Protein AF-A0A520V8A2-F1 (afdb_monomer)

Solvent-accessible surface area (backbone atoms only — not comparable to full-atom values): 22556 Å² total; per-residue (Å²): 134,73,58,67,57,56,55,49,46,51,50,59,56,67,41,92,66,92,55,68,68,58,55,55,55,53,46,57,57,20,66,76,72,35,67,69,57,36,51,54,45,48,54,52,49,54,49,39,53,51,46,32,42,77,69,65,77,44,53,72,68,57,49,52,54,51,50,53,53,48,51,55,52,49,52,51,50,38,50,76,74,56,72,72,59,93,90,68,77,75,53,48,92,35,51,56,41,18,15,19,41,72,46,20,56,65,30,26,72,53,45,58,22,76,82,41,62,54,52,57,68,54,84,48,26,75,53,13,66,43,49,58,45,68,19,51,50,51,49,47,53,52,51,51,54,52,29,61,74,68,68,59,76,82,68,58,81,80,46,82,53,48,62,59,55,49,54,50,26,53,54,31,40,54,48,5,24,44,53,36,35,26,50,47,73,44,79,75,45,78,56,89,67,58,70,70,57,45,51,61,46,10,54,50,22,54,28,2,48,42,33,56,58,39,49,55,46,53,56,52,48,51,53,52,56,60,67,70,51,85,63,55,71,60,53,52,52,53,50,52,49,24,50,52,50,32,58,63,30,30,45,61,41,49,51,51,47,49,33,70,72,42,60,59,89,74,29,35,64,74,68,34,64,40,86,92,31,45,74,60,31,64,64,53,75,49,66,81,62,60,74,76,69,55,70,64,59,64,52,43,52,73,67,35,48,31,42,40,50,62,65,50,47,77,60,43,85,70,39,66,63,55,49,49,53,26,58,78,50,72,28,49,65,71,58,44,80,62,99,72,77,65,61,67,60,45,52,52,51,38,54,51,50,50,52,29,59,78,67,59,59,65,57,66,46,36,32,36,39,44,86,47,68,70,65,40,53,50,49,58,77,54,56,58,90,41,41,43,69,49,71,56,74,86,40,42,36,40,33,38,43,44,35,58,77,67,71,51,130

Sequence (409 aa):
MAHWLILGSLNIYFARNFKYKNWIIIFFFSYLTSAYIAVMMFIVFVTDLFKRITAKEINLIKVFKLSLIFICFSFLSLYIIGYIEPGTKLSTSGFGIYKANLATFFDSNDLWSNIFSDIKSVEGEHEGFAFLGSGIIFLLITTIFISFYKKKSINLNKILGLKYILIISILLFILALSNNIHLSNLNLIYIDLPKFIEKIFGIIRASGRMVWIPFYLIYILIFIVINSFDDKKIWRIIILLALTVNVIDLNKVSNLFIMKTGDINIHYKKVYSGPQHKSEYKYWEMQWNTPLKSKEWDDFSRIYRQINYIYPKNRPDNYFILALYAAKNKMSVNFGSFSRVKKQQVIEEVAKLKLIIKNSNYESNTLYYFNNKTDWDYAKNNRRDGDLVAVIDGLMILAPEYYIKLGKN

pLDDT: mean 89.05, std 12.06, range [45.53, 98.19]

Nearest PDB structures (foldseek):
  2gru-assembly1_B  TM=3.695E-01  e=4.339E-01  Niallia circulans

Secondary structure (DSSP, 8-state):
--THHHHHHHHHHH-SS--HHHHHHHHHHHHHH-HHHHHHHHHHHHHHHHHHHHTTSS-HHHHHHHHHHHHHHHHHHHHHHT---TT--S--S-TTTS---TTTTT--TTTS-SSSPP----TTGGGG-----HHHHHHHHHHHHHHHHTT----GGGSTTHHHHHHHHHHHHHHHHTTEEEETTEEEEE-PPPHHHHHHHGGGS-GGGGGHHHHHHHHHHHHHHHHT-S-HHHHHHHHHHHHHHHHHHTHHHHHHHHHHHS-HHHHHHHHH-SGGGHHHHHHHTTTT--S--STHHHHHHHH-SEEEESS--BS-TTHHHHHHHHHHTT-EES-B--SS--HHHHHHHHHHHHHHHHTT---TTEEEEE--HHHHHHHHHTPPTT-EEEEETTEEEEETTHHHHTT--

Foldseek 3Di:
DVCVLVVQLVVQLLDPDNDLVSLLVSLLVCLVPDPLSNVLSVLSVVLSVVLCVVVVVDHPVVVVVSVVVVVVSNVVSCVVSPVDDPPDDLFDAAFLPQFAAPCQQQACCCQQFPVGHHQADDHNNVLLRQHLFQLLVLLLVVLVVVCVVVVPDDDCVVRRSSVSLVVVLVVLNVQRCGQFYHHRHDTDGHDDDDPVVSRVCSSVNNSSNSNSSVSVVSVVVSVVSLVVDPPVVVSVVSSVVSVVNRVVGNPRVVVLVCLVVPDCVPRVLVNQVDPVNVVVNVVCVCPPPQLQPDCVLVLLLVFAQEEEEQQEDAPDPCQVSVVVSNVVSNHYYPYYHDPDDDVVVSVVVNVVSVVCLVVVVDDQRYKYWYPDVVSLVSCVVPPDPQWDADQGSNIGIIHHNSCVVVVHD

Mean predicted aligned error: 8.48 Å

Structure (mmCIF, N/CA/C/O backbone):
data_AF-A0A520V8A2-F1
#
_entry.id   AF-A0A520V8A2-F1
#
loop_
_atom_site.group_PDB
_atom_site.id
_atom_site.type_symbol
_atom_site.label_atom_id
_atom_site.label_alt_id
_atom_site.label_comp_id
_atom_site.label_asym_id
_atom_site.label_entity_id
_atom_site.label_seq_id
_atom_site.pdbx_PDB_ins_code
_atom_site.Cartn_x
_atom_site.Cartn_y
_atom_site.Cartn_z
_atom_site.occupancy
_atom_site.B_iso_or_equiv
_atom_site.auth_seq_id
_atom_site.auth_comp_id
_atom_site.auth_asym_id
_atom_site.auth_atom_id
_atom_site.pdbx_PDB_model_num
ATOM 1 N N . MET A 1 1 ? -2.476 -6.555 -0.705 1.00 62.12 1 MET A N 1
ATOM 2 C CA . MET A 1 1 ? -2.026 -5.720 0.434 1.00 62.12 1 MET A CA 1
ATOM 3 C C . MET A 1 1 ? -1.751 -6.614 1.635 1.00 62.12 1 MET A C 1
ATOM 5 O O . MET A 1 1 ? -2.536 -7.513 1.893 1.00 62.12 1 MET A O 1
ATOM 9 N N . ALA A 1 2 ? -0.652 -6.394 2.361 1.00 87.25 2 ALA A N 1
ATOM 10 C CA . ALA A 1 2 ? -0.235 -7.231 3.495 1.00 87.25 2 ALA A CA 1
ATOM 11 C C . ALA A 1 2 ? -0.708 -6.679 4.859 1.00 87.25 2 ALA A C 1
ATOM 13 O O . ALA A 1 2 ? 0.020 -6.738 5.846 1.00 87.25 2 ALA A O 1
ATOM 14 N N . HIS A 1 3 ? -1.924 -6.118 4.935 1.00 92.94 3 HIS A N 1
ATOM 15 C CA . HIS A 1 3 ? -2.434 -5.479 6.162 1.00 92.94 3 HIS A CA 1
ATOM 16 C C . HIS A 1 3 ? -2.615 -6.450 7.339 1.00 92.94 3 HIS A C 1
ATOM 18 O O . HIS A 1 3 ? -2.661 -6.023 8.491 1.00 92.94 3 HIS A O 1
ATOM 24 N N . TRP A 1 4 ? -2.644 -7.758 7.077 1.00 95.19 4 TRP A N 1
ATOM 25 C CA . TRP A 1 4 ? -2.589 -8.781 8.120 1.00 95.19 4 TRP A CA 1
ATOM 26 C C . TRP A 1 4 ? -1.359 -8.621 9.034 1.00 95.19 4 TRP A C 1
ATOM 28 O O . TRP A 1 4 ? -1.432 -8.973 10.206 1.00 95.19 4 TRP A O 1
ATOM 38 N N . LEU A 1 5 ? -0.262 -8.023 8.548 1.00 97.00 5 LEU A N 1
ATOM 39 C CA . LEU A 1 5 ? 0.909 -7.670 9.357 1.00 97.00 5 LEU A CA 1
ATOM 40 C C . LEU A 1 5 ? 0.618 -6.541 10.353 1.00 97.00 5 LEU A C 1
ATOM 42 O O . LEU A 1 5 ? 1.104 -6.572 11.482 1.00 97.00 5 LEU A O 1
ATOM 46 N N . ILE A 1 6 ? -0.218 -5.570 9.973 1.00 96.75 6 ILE A N 1
ATOM 47 C CA . ILE A 1 6 ? -0.651 -4.499 10.876 1.00 96.75 6 ILE A CA 1
ATOM 48 C C . ILE A 1 6 ? -1.484 -5.109 12.005 1.00 96.75 6 ILE A C 1
ATOM 50 O O . ILE A 1 6 ? -1.147 -4.938 13.176 1.00 96.75 6 ILE A O 1
ATOM 54 N N . LEU A 1 7 ? -2.497 -5.910 11.661 1.00 96.56 7 LEU A N 1
ATOM 55 C CA . LEU A 1 7 ? -3.319 -6.635 12.636 1.00 96.56 7 LEU A CA 1
ATOM 56 C C . LEU A 1 7 ? -2.485 -7.578 13.513 1.00 96.56 7 LEU A C 1
ATOM 58 O O . LEU A 1 7 ? -2.663 -7.609 14.728 1.00 96.56 7 LEU A O 1
ATOM 62 N N . GLY A 1 8 ? -1.534 -8.305 12.923 1.00 96.81 8 GLY A N 1
ATOM 63 C CA . GLY A 1 8 ? -0.607 -9.163 13.653 1.00 96.81 8 GLY A CA 1
ATOM 64 C C . GLY A 1 8 ? 0.249 -8.381 14.649 1.00 96.81 8 GLY A C 1
ATOM 65 O O . GLY A 1 8 ? 0.441 -8.839 15.772 1.00 96.81 8 GLY A O 1
ATOM 66 N N . SER A 1 9 ? 0.705 -7.177 14.292 1.00 97.19 9 SER A N 1
ATOM 67 C CA . SER A 1 9 ? 1.497 -6.339 15.200 1.00 97.19 9 SER A CA 1
ATOM 68 C C . SER A 1 9 ? 0.655 -5.782 16.348 1.00 97.19 9 SER A C 1
ATOM 70 O O . SER A 1 9 ? 1.109 -5.800 17.490 1.00 97.19 9 SER A O 1
ATOM 72 N N . LEU A 1 10 ? -0.599 -5.391 16.088 1.00 96.94 10 LEU A N 1
ATOM 73 C CA . LEU A 1 10 ? -1.559 -5.021 17.131 1.00 96.94 10 LEU A CA 1
ATOM 74 C C . LEU A 1 10 ? -1.884 -6.212 18.048 1.00 96.94 10 LEU A C 1
ATOM 76 O O . LEU A 1 10 ? -1.946 -6.053 19.264 1.00 96.94 10 LEU A O 1
ATOM 80 N N . ASN A 1 11 ? -2.013 -7.423 17.502 1.00 96.12 11 ASN A N 1
ATOM 81 C CA . ASN A 1 11 ? -2.209 -8.632 18.303 1.00 96.12 11 ASN A CA 1
ATOM 82 C C . ASN A 1 11 ? -0.999 -8.922 19.212 1.00 96.12 11 ASN A C 1
ATOM 84 O O . ASN A 1 11 ? -1.165 -9.210 20.396 1.00 96.12 11 ASN A O 1
ATOM 88 N N . ILE A 1 12 ? 0.231 -8.790 18.698 1.00 96.81 12 ILE A N 1
ATOM 89 C CA . ILE A 1 12 ? 1.456 -8.915 19.509 1.00 96.81 12 ILE A CA 1
ATOM 90 C C . ILE A 1 12 ? 1.505 -7.817 20.582 1.00 96.81 12 ILE A C 1
ATOM 92 O O . ILE A 1 12 ? 1.847 -8.099 21.731 1.00 96.81 12 ILE A O 1
ATOM 96 N N . TYR A 1 13 ? 1.127 -6.585 20.231 1.00 97.12 13 TYR A N 1
ATOM 97 C CA . TYR A 1 13 ? 1.053 -5.458 21.156 1.00 97.12 13 TYR A CA 1
ATOM 98 C C . TYR A 1 13 ? 0.088 -5.724 22.316 1.00 97.12 13 TYR A C 1
ATOM 100 O O . TYR A 1 13 ? 0.433 -5.464 23.464 1.00 97.12 13 TYR A O 1
ATOM 108 N N . PHE A 1 14 ? -1.101 -6.274 22.067 1.00 94.75 14 PHE A N 1
ATOM 109 C CA . PHE A 1 14 ? -2.071 -6.576 23.127 1.00 94.75 14 PHE A CA 1
ATOM 110 C C . PHE A 1 14 ? -1.833 -7.923 23.832 1.00 94.75 14 PHE A C 1
ATOM 112 O O . PHE A 1 14 ? -2.536 -8.248 24.790 1.00 94.75 14 PHE A O 1
ATOM 119 N N . ALA A 1 15 ? -0.827 -8.703 23.422 1.00 93.44 15 ALA A N 1
ATOM 120 C CA . ALA A 1 15 ? -0.515 -9.977 24.056 1.00 93.44 15 ALA A CA 1
ATOM 121 C C . ALA A 1 15 ? -0.051 -9.797 25.513 1.00 93.44 15 ALA A C 1
ATOM 123 O O . ALA A 1 15 ? 0.853 -9.005 25.808 1.00 93.44 15 ALA A O 1
ATOM 124 N N . ARG A 1 16 ? -0.623 -10.616 26.411 1.00 88.06 16 ARG A N 1
ATOM 125 C CA . ARG A 1 16 ? -0.333 -10.608 27.857 1.00 88.06 16 ARG A CA 1
ATOM 126 C C . ARG A 1 16 ? 1.157 -10.773 28.161 1.00 88.06 16 ARG A C 1
ATOM 128 O O . ARG A 1 16 ? 1.694 -10.051 28.988 1.00 88.06 16 ARG A O 1
ATOM 135 N N . ASN A 1 17 ? 1.833 -11.686 27.465 1.00 89.62 17 ASN A N 1
ATOM 136 C CA . ASN A 1 17 ? 3.249 -11.975 27.690 1.00 89.62 17 ASN A CA 1
ATOM 137 C C . ASN A 1 17 ? 4.108 -11.370 26.581 1.00 89.62 17 ASN A C 1
ATOM 139 O O . ASN A 1 17 ? 3.804 -11.530 25.396 1.00 89.62 17 ASN A O 1
ATOM 143 N N . PHE A 1 18 ? 5.225 -10.746 26.954 1.00 91.38 18 PHE A N 1
ATOM 144 C CA . PHE A 1 18 ? 6.174 -10.226 25.978 1.00 91.38 18 PHE A CA 1
ATOM 145 C C . PHE A 1 18 ? 6.938 -11.353 25.281 1.00 91.38 18 PHE A C 1
ATOM 147 O O . PHE A 1 18 ? 7.746 -12.047 25.899 1.00 91.38 18 PHE A O 1
ATOM 154 N N . LYS A 1 19 ? 6.722 -11.505 23.973 1.00 92.94 19 LYS A N 1
ATOM 155 C CA . LYS A 1 19 ? 7.447 -12.463 23.129 1.00 92.94 19 LYS A CA 1
ATOM 156 C C . LYS A 1 19 ? 8.173 -11.728 22.008 1.00 92.94 19 LYS A C 1
ATOM 158 O O . LYS A 1 19 ? 7.645 -11.571 20.913 1.00 92.94 19 LYS A O 1
ATOM 163 N N . TYR A 1 20 ? 9.411 -11.317 22.273 1.00 94.56 20 TYR A N 1
ATOM 164 C CA . TYR A 1 20 ? 10.232 -10.568 21.315 1.00 94.56 20 TYR A CA 1
ATOM 165 C C . TYR A 1 20 ? 10.444 -11.296 19.973 1.00 94.56 20 TYR A C 1
ATOM 167 O O . TYR A 1 20 ? 10.457 -10.665 18.921 1.00 94.56 20 TYR A O 1
ATOM 175 N N . LYS A 1 21 ? 10.506 -12.636 19.979 1.00 95.88 21 LYS A N 1
ATOM 176 C CA . LYS A 1 21 ? 10.581 -13.447 18.751 1.00 95.88 21 LYS A CA 1
ATOM 177 C C . LYS A 1 21 ? 9.433 -13.149 17.777 1.00 95.88 21 LYS A C 1
ATOM 179 O O . LYS A 1 21 ? 9.656 -13.127 16.572 1.00 95.88 21 LYS A O 1
ATOM 184 N N . ASN A 1 22 ? 8.228 -12.882 18.284 1.00 96.44 22 ASN A N 1
ATOM 185 C CA . ASN A 1 22 ? 7.077 -12.575 17.436 1.00 96.44 22 ASN A CA 1
ATOM 186 C C . ASN A 1 22 ? 7.281 -11.254 16.687 1.00 96.44 22 ASN A C 1
ATOM 188 O O . ASN A 1 22 ? 6.921 -11.174 15.517 1.00 96.44 22 ASN A O 1
ATOM 192 N N . TRP A 1 23 ? 7.903 -10.259 17.336 1.00 97.38 23 TRP A N 1
ATOM 193 C CA . TRP A 1 23 ? 8.283 -8.998 16.699 1.00 97.38 23 TRP A CA 1
ATOM 194 C C . TRP A 1 23 ? 9.269 -9.238 15.550 1.00 97.38 23 TRP A C 1
ATOM 196 O O . TRP A 1 23 ? 9.009 -8.817 14.429 1.00 97.38 23 TRP A O 1
ATOM 206 N N . ILE A 1 24 ? 10.341 -9.997 15.786 1.00 97.12 24 ILE A N 1
ATOM 207 C CA . ILE A 1 24 ? 11.334 -10.338 14.751 1.00 97.12 24 ILE A CA 1
ATOM 208 C C . ILE A 1 24 ? 10.693 -11.022 13.534 1.00 97.12 24 ILE A C 1
ATOM 210 O O . ILE A 1 24 ? 10.939 -10.616 12.400 1.00 97.12 24 ILE A O 1
ATOM 214 N N . ILE A 1 25 ? 9.823 -12.013 13.762 1.00 95.88 25 ILE A N 1
ATOM 215 C CA . ILE A 1 25 ? 9.126 -12.727 12.681 1.00 95.88 25 ILE A CA 1
ATOM 216 C C . ILE A 1 25 ? 8.274 -11.763 11.858 1.00 95.88 25 ILE A C 1
ATOM 218 O O . ILE A 1 25 ? 8.337 -11.772 10.630 1.00 95.88 25 ILE A O 1
ATOM 222 N N . ILE A 1 26 ? 7.478 -10.920 12.516 1.00 96.25 26 ILE A N 1
ATOM 223 C CA . ILE A 1 26 ? 6.571 -10.035 11.791 1.00 96.25 26 ILE A CA 1
ATOM 224 C C . ILE A 1 26 ? 7.345 -8.952 11.019 1.00 96.25 26 ILE A C 1
ATOM 226 O O . ILE A 1 26 ? 6.950 -8.611 9.906 1.00 96.25 26 ILE A O 1
ATOM 230 N N . PHE A 1 27 ? 8.483 -8.471 11.543 1.00 96.81 27 PHE A N 1
ATOM 231 C CA . PHE A 1 27 ? 9.368 -7.551 10.819 1.00 96.81 27 PHE A CA 1
ATOM 232 C C . PHE A 1 27 ? 10.009 -8.186 9.588 1.00 96.81 27 PHE A C 1
ATOM 234 O O . PHE A 1 27 ? 10.082 -7.537 8.550 1.00 96.81 27 PHE A O 1
ATOM 241 N N . PHE A 1 28 ? 10.410 -9.457 9.657 1.00 95.12 28 PHE A N 1
ATOM 242 C CA . PHE A 1 28 ? 10.922 -10.166 8.484 1.00 95.12 28 PHE A CA 1
ATOM 243 C C . PHE A 1 28 ? 9.934 -10.102 7.309 1.00 95.12 28 PHE A C 1
ATOM 245 O O . PHE A 1 28 ? 10.281 -9.694 6.201 1.00 95.12 28 PHE A O 1
ATOM 252 N N . PHE A 1 29 ? 8.668 -10.438 7.574 1.00 95.06 29 PHE A N 1
ATOM 253 C CA . PHE A 1 29 ? 7.616 -10.396 6.561 1.00 95.06 29 PHE A CA 1
ATOM 254 C C . PHE A 1 29 ? 7.241 -8.970 6.145 1.00 95.06 29 PHE A C 1
ATOM 256 O O . PHE A 1 29 ? 6.867 -8.749 4.991 1.00 95.06 29 PHE A O 1
ATOM 263 N N . SER A 1 30 ? 7.355 -7.980 7.034 1.00 95.19 30 SER A N 1
ATOM 264 C CA . SER A 1 30 ? 7.115 -6.587 6.652 1.00 95.19 30 SER A CA 1
ATOM 265 C C . SER A 1 30 ? 8.193 -6.055 5.709 1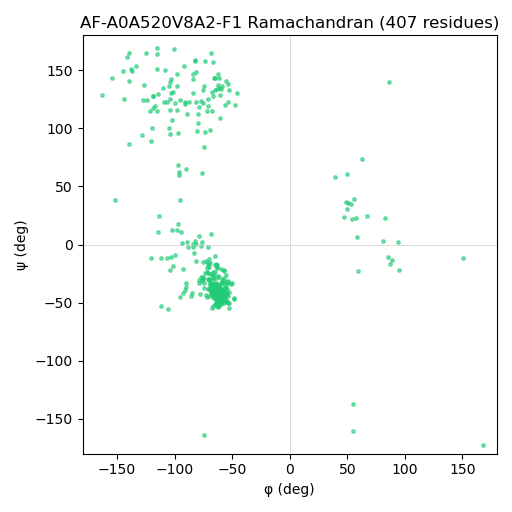.00 95.19 30 SER A C 1
ATOM 267 O O . SER A 1 30 ? 7.849 -5.417 4.714 1.00 95.19 30 SER A O 1
ATOM 269 N N . TYR A 1 31 ? 9.464 -6.409 5.921 1.00 93.44 31 TYR A N 1
ATOM 270 C CA . TYR A 1 31 ? 10.550 -6.069 4.997 1.00 93.44 31 TYR A CA 1
ATOM 271 C C . TYR A 1 31 ? 10.383 -6.718 3.622 1.00 93.44 31 TYR A C 1
ATOM 273 O O . TYR A 1 31 ? 10.702 -6.090 2.621 1.00 93.44 31 TYR A O 1
ATOM 281 N N . LEU A 1 32 ? 9.826 -7.929 3.545 1.00 91.88 32 LEU A N 1
ATOM 282 C CA . LEU A 1 32 ? 9.534 -8.586 2.265 1.00 91.88 32 LEU A CA 1
ATOM 283 C C . LEU A 1 32 ? 8.362 -7.960 1.497 1.00 91.88 32 LEU A C 1
ATOM 285 O O . LEU A 1 32 ? 8.223 -8.190 0.299 1.00 91.88 32 LEU A O 1
ATOM 289 N N . THR A 1 33 ? 7.490 -7.208 2.172 1.00 91.25 33 THR A N 1
ATOM 290 C CA . THR A 1 33 ? 6.212 -6.767 1.595 1.00 91.25 33 THR A CA 1
ATOM 291 C C . THR A 1 33 ? 6.151 -5.267 1.347 1.00 91.25 33 THR A C 1
ATOM 293 O O . THR A 1 33 ? 5.794 -4.844 0.248 1.00 91.25 33 THR A O 1
ATOM 296 N N . SER A 1 34 ? 6.436 -4.439 2.354 1.00 89.00 34 SER A N 1
ATOM 297 C CA . SER A 1 34 ? 6.335 -2.984 2.237 1.00 89.00 34 SER A CA 1
ATOM 298 C C . SER A 1 34 ? 7.088 -2.259 3.345 1.00 89.00 34 SER A C 1
ATOM 300 O O . SER A 1 34 ? 6.816 -2.444 4.533 1.00 89.00 34 SER A O 1
ATOM 302 N N . ALA A 1 35 ? 7.938 -1.309 2.947 1.00 89.25 35 ALA A N 1
ATOM 303 C CA . ALA A 1 35 ? 8.630 -0.416 3.875 1.00 89.25 35 ALA A CA 1
ATOM 304 C C . ALA A 1 35 ? 7.656 0.402 4.747 1.00 89.25 35 ALA A C 1
ATOM 306 O O . ALA A 1 35 ? 7.936 0.637 5.917 1.00 89.25 35 ALA A O 1
ATOM 307 N N . TYR A 1 36 ? 6.481 0.779 4.225 1.00 91.75 36 TYR A N 1
ATOM 308 C CA . TYR A 1 36 ? 5.476 1.527 4.996 1.00 91.75 36 TYR A CA 1
ATOM 309 C C . TYR A 1 36 ? 4.880 0.687 6.128 1.00 91.75 36 TYR A C 1
ATOM 311 O O . TYR A 1 36 ? 4.717 1.178 7.243 1.00 91.75 36 TYR A O 1
ATOM 319 N N . ILE A 1 37 ? 4.595 -0.591 5.858 1.00 94.44 37 ILE A N 1
ATOM 320 C CA . ILE A 1 37 ? 4.112 -1.525 6.882 1.00 94.44 37 ILE A CA 1
ATOM 321 C C . ILE A 1 37 ? 5.191 -1.720 7.949 1.00 94.44 37 ILE A C 1
ATOM 323 O O . ILE A 1 37 ? 4.884 -1.655 9.137 1.00 94.44 37 ILE A O 1
ATOM 327 N N . ALA A 1 38 ? 6.457 -1.865 7.545 1.00 94.69 38 ALA A N 1
ATOM 328 C CA . ALA A 1 38 ? 7.570 -1.956 8.484 1.00 94.69 38 ALA A CA 1
ATOM 329 C C . ALA A 1 38 ? 7.685 -0.714 9.389 1.00 94.69 38 ALA A C 1
ATOM 331 O O . ALA A 1 38 ? 7.860 -0.866 10.596 1.00 94.69 38 ALA A O 1
ATOM 332 N N . VAL A 1 39 ? 7.518 0.499 8.848 1.00 94.31 39 VAL A N 1
ATOM 333 C CA . VAL A 1 39 ? 7.511 1.747 9.638 1.00 94.31 39 VAL A CA 1
ATOM 334 C C . VAL A 1 39 ? 6.362 1.768 10.647 1.00 94.31 39 VAL A C 1
ATOM 336 O O . VAL A 1 39 ? 6.597 2.012 11.830 1.00 94.31 39 VAL A O 1
ATOM 339 N N . MET A 1 40 ? 5.130 1.462 10.225 1.00 96.00 40 MET A N 1
ATOM 340 C CA . MET A 1 40 ? 3.985 1.409 11.145 1.00 96.00 40 MET A CA 1
ATOM 341 C C . MET A 1 40 ? 4.222 0.406 12.273 1.00 96.00 40 MET A C 1
ATOM 343 O O . MET A 1 40 ? 4.023 0.719 13.444 1.00 96.00 40 MET A O 1
ATOM 347 N N . MET A 1 41 ? 4.720 -0.783 11.942 1.00 96.69 41 MET A N 1
ATOM 348 C CA . MET A 1 41 ? 5.023 -1.809 12.934 1.00 96.69 41 MET A CA 1
ATOM 349 C C . MET A 1 41 ? 6.165 -1.417 13.866 1.00 96.69 41 MET A C 1
ATOM 351 O O . MET A 1 41 ? 6.116 -1.767 15.040 1.00 96.69 41 MET A O 1
ATOM 355 N N . PHE A 1 42 ? 7.167 -0.676 13.384 1.00 96.88 42 PHE A N 1
ATOM 356 C CA . PHE A 1 42 ? 8.223 -0.104 14.223 1.00 96.88 42 PHE A CA 1
ATOM 357 C C . PHE A 1 42 ? 7.650 0.840 15.273 1.00 96.88 42 PHE A C 1
ATOM 359 O O . PHE A 1 42 ? 7.983 0.725 16.450 1.00 96.88 42 PHE A O 1
ATOM 366 N N . ILE A 1 43 ? 6.714 1.698 14.878 1.00 97.19 43 ILE A N 1
ATOM 367 C CA . ILE A 1 43 ? 6.037 2.607 15.801 1.00 97.19 43 ILE A CA 1
ATOM 368 C C . ILE A 1 43 ? 5.227 1.816 16.844 1.00 97.19 43 ILE A C 1
ATOM 370 O O . ILE A 1 43 ? 5.340 2.090 18.042 1.00 97.19 43 ILE A O 1
ATOM 374 N N . VAL A 1 44 ? 4.483 0.777 16.442 1.00 97.81 44 VAL A N 1
ATOM 375 C CA . VAL A 1 44 ? 3.764 -0.100 17.392 1.00 97.81 44 VAL A CA 1
ATOM 376 C C . VAL A 1 44 ? 4.736 -0.859 18.309 1.00 97.81 44 VAL A C 1
ATOM 378 O O . VAL A 1 44 ? 4.489 -0.958 19.509 1.00 97.81 44 VAL A O 1
ATOM 381 N N . PHE A 1 45 ? 5.861 -1.351 17.786 1.00 97.81 45 PHE A N 1
ATOM 382 C CA . PHE A 1 45 ? 6.893 -2.059 18.548 1.00 97.81 45 PHE A CA 1
ATOM 383 C C . PHE A 1 45 ? 7.528 -1.169 19.620 1.00 97.81 45 PHE A C 1
ATOM 385 O O . PHE A 1 45 ? 7.592 -1.560 20.786 1.00 97.81 45 PHE A O 1
ATOM 392 N N . VAL A 1 46 ? 7.937 0.050 19.262 1.00 97.06 46 VAL A N 1
ATOM 393 C CA . VAL A 1 46 ? 8.463 1.035 20.221 1.00 97.06 46 VAL A CA 1
ATOM 394 C C . VAL A 1 46 ? 7.410 1.365 21.280 1.00 97.06 46 VAL A C 1
ATOM 396 O O . VAL A 1 46 ? 7.722 1.428 22.470 1.00 97.06 46 VAL A O 1
ATOM 399 N N . THR A 1 47 ? 6.145 1.486 20.874 1.00 97.00 47 THR A N 1
ATOM 400 C CA . THR A 1 47 ? 5.025 1.692 21.803 1.00 97.00 47 THR A CA 1
ATOM 401 C C . THR A 1 47 ? 4.840 0.499 22.750 1.00 97.00 47 THR A C 1
ATOM 403 O O . THR A 1 47 ? 4.536 0.701 23.927 1.00 97.00 47 THR A O 1
ATOM 406 N N . ASP A 1 48 ? 5.039 -0.742 22.284 1.00 96.75 48 ASP A N 1
ATOM 407 C CA . ASP A 1 48 ? 5.006 -1.951 23.124 1.00 96.75 48 ASP A CA 1
ATOM 408 C C . ASP A 1 48 ? 6.130 -1.923 24.163 1.00 96.75 48 ASP A C 1
ATOM 410 O O . ASP A 1 48 ? 5.877 -2.143 25.345 1.00 96.75 48 ASP A O 1
ATOM 414 N N . LEU A 1 49 ? 7.358 -1.588 23.751 1.00 96.06 49 LEU A N 1
ATOM 415 C CA . LEU A 1 49 ? 8.489 -1.453 24.672 1.00 96.06 49 LEU A CA 1
ATOM 416 C C . LEU A 1 49 ? 8.209 -0.395 25.742 1.00 96.06 49 LEU A C 1
ATOM 418 O O . LEU A 1 49 ? 8.383 -0.671 26.928 1.00 96.06 49 LEU A O 1
ATOM 422 N N . PHE A 1 50 ? 7.711 0.780 25.344 1.00 95.00 50 PHE A N 1
ATOM 423 C CA . PHE A 1 50 ? 7.359 1.849 26.277 1.00 95.00 50 PHE A CA 1
ATOM 424 C C . PHE A 1 50 ? 6.281 1.407 27.272 1.00 95.00 50 PHE A C 1
ATOM 426 O O . PHE A 1 50 ? 6.463 1.541 28.481 1.00 95.00 50 PHE A O 1
ATOM 433 N N . LYS A 1 51 ? 5.199 0.790 26.780 1.00 94.69 51 LYS A N 1
ATOM 434 C CA . LYS A 1 51 ? 4.134 0.212 27.613 1.00 94.69 51 LYS A CA 1
ATOM 435 C C . LYS A 1 51 ? 4.687 -0.795 28.629 1.00 94.69 51 LYS A C 1
ATOM 437 O O . LYS A 1 51 ? 4.239 -0.828 29.770 1.00 94.69 51 LYS A O 1
ATOM 442 N N . ARG A 1 52 ? 5.646 -1.633 28.233 1.00 94.31 52 ARG A N 1
ATOM 443 C CA . ARG A 1 52 ? 6.224 -2.663 29.111 1.00 94.31 52 ARG A CA 1
ATOM 444 C C . ARG A 1 52 ? 7.203 -2.095 30.132 1.00 94.31 52 ARG A C 1
ATOM 446 O O . ARG A 1 52 ? 7.268 -2.619 31.241 1.00 94.31 52 ARG A O 1
ATOM 453 N N . ILE A 1 53 ? 7.917 -1.018 29.797 1.00 94.50 53 ILE A N 1
ATOM 454 C CA . ILE A 1 53 ? 8.711 -0.254 30.771 1.00 94.50 53 ILE A CA 1
ATOM 455 C C . ILE A 1 53 ? 7.781 0.356 31.825 1.00 94.50 53 ILE A C 1
ATOM 457 O O . ILE A 1 53 ? 8.023 0.193 33.019 1.00 94.50 53 ILE A O 1
ATOM 461 N N . THR A 1 54 ? 6.700 1.027 31.411 1.00 92.50 54 THR A N 1
ATOM 462 C CA . THR A 1 54 ? 5.778 1.680 32.356 1.00 92.50 54 THR A CA 1
ATOM 463 C C . THR A 1 54 ? 5.018 0.674 33.219 1.00 92.50 54 THR A C 1
ATOM 465 O O . THR A 1 54 ? 4.756 0.951 34.387 1.00 92.50 54 THR A O 1
ATOM 468 N N . ALA A 1 55 ? 4.736 -0.517 32.685 1.00 91.31 55 ALA A N 1
ATOM 469 C CA . ALA A 1 55 ? 4.190 -1.649 33.433 1.00 91.31 55 ALA A CA 1
ATOM 470 C C . ALA A 1 55 ? 5.231 -2.391 34.300 1.00 91.31 55 ALA A C 1
ATOM 472 O O . ALA A 1 55 ? 4.873 -3.347 34.983 1.00 91.31 55 ALA A O 1
ATOM 473 N N . LYS A 1 56 ? 6.508 -1.972 34.286 1.00 92.00 56 LYS A N 1
ATOM 474 C CA . LYS A 1 56 ? 7.639 -2.614 34.986 1.00 92.00 56 LYS A CA 1
ATOM 475 C C . LYS A 1 56 ? 7.871 -4.090 34.606 1.00 92.00 56 LYS A C 1
ATOM 477 O O . LYS A 1 56 ? 8.506 -4.827 35.352 1.00 92.00 56 LYS A O 1
ATOM 482 N N . GLU A 1 57 ? 7.411 -4.523 33.430 1.00 91.81 57 GLU A N 1
ATOM 483 C CA . GLU A 1 57 ? 7.626 -5.884 32.906 1.00 91.81 57 GLU A CA 1
ATOM 484 C C . GLU A 1 57 ? 9.047 -6.082 32.351 1.00 91.81 57 GLU A C 1
ATOM 486 O O . GLU A 1 57 ? 9.574 -7.197 32.308 1.00 91.81 57 GLU A O 1
ATOM 491 N N . ILE A 1 58 ? 9.668 -4.997 31.879 1.00 94.44 58 ILE A N 1
ATOM 492 C CA . ILE A 1 58 ? 11.036 -4.966 31.353 1.00 94.44 58 ILE A CA 1
ATOM 493 C C . ILE A 1 58 ? 11.760 -3.712 31.853 1.00 94.44 58 ILE A C 1
ATOM 495 O O . ILE A 1 58 ? 11.139 -2.676 32.076 1.00 94.44 58 ILE A O 1
ATOM 499 N N . ASN A 1 59 ? 13.083 -3.791 31.997 1.00 94.81 59 ASN A N 1
ATOM 500 C CA . ASN A 1 59 ? 13.928 -2.653 32.367 1.00 94.81 59 ASN A CA 1
ATOM 501 C C . ASN A 1 59 ? 14.635 -2.044 31.140 1.00 94.81 59 ASN A C 1
ATOM 503 O O . ASN A 1 59 ? 14.676 -2.641 30.060 1.00 94.81 59 ASN A O 1
ATOM 507 N N . LEU A 1 60 ? 15.229 -0.859 31.318 1.00 94.94 60 LEU A N 1
ATOM 508 C CA . LEU A 1 60 ? 15.930 -0.136 30.247 1.00 94.94 60 LEU A CA 1
ATOM 509 C C . LEU A 1 60 ? 17.119 -0.920 29.671 1.00 94.94 60 LEU A C 1
ATOM 511 O O . LEU A 1 60 ? 17.339 -0.897 28.464 1.00 94.94 60 LEU A O 1
ATOM 515 N N . ILE A 1 61 ? 17.840 -1.679 30.503 1.00 95.75 61 ILE A N 1
ATOM 516 C CA . ILE A 1 61 ? 18.966 -2.519 30.062 1.00 95.75 61 ILE A CA 1
ATOM 517 C C . ILE A 1 61 ? 18.484 -3.600 29.085 1.00 95.75 61 ILE A C 1
ATOM 519 O O . ILE A 1 61 ? 19.099 -3.831 28.043 1.00 95.75 61 ILE A O 1
ATOM 523 N N . LYS A 1 62 ? 17.362 -4.261 29.394 1.00 94.81 62 LYS A N 1
ATOM 524 C CA . LYS A 1 62 ? 16.748 -5.258 28.512 1.00 94.81 62 LYS A CA 1
ATOM 525 C C . LYS A 1 62 ? 16.280 -4.612 27.213 1.00 94.81 62 LYS A C 1
ATOM 527 O O . LYS A 1 62 ? 16.506 -5.187 26.157 1.00 94.81 62 LYS A O 1
ATOM 532 N N . VAL A 1 63 ? 15.697 -3.416 27.271 1.00 95.44 63 VAL A N 1
ATOM 533 C CA . VAL A 1 63 ? 15.304 -2.663 26.071 1.00 95.44 63 VAL A CA 1
ATOM 534 C C . VAL A 1 63 ? 16.509 -2.351 25.192 1.00 95.44 63 VAL A C 1
ATOM 536 O O . VAL A 1 63 ? 16.460 -2.647 24.006 1.00 95.44 63 VAL A O 1
ATOM 539 N N . PHE A 1 64 ? 17.614 -1.868 25.762 1.00 95.88 64 PHE A N 1
ATOM 540 C CA . PHE A 1 64 ? 18.844 -1.616 25.010 1.00 95.88 64 PHE A CA 1
ATOM 541 C C . PHE A 1 64 ? 19.358 -2.877 24.296 1.00 95.88 64 PHE A C 1
ATOM 543 O O . PHE A 1 64 ? 19.609 -2.846 23.092 1.00 95.88 64 PHE A O 1
ATOM 550 N N . LYS A 1 65 ? 19.426 -4.015 25.005 1.00 96.38 65 LYS A N 1
ATOM 551 C CA . LYS A 1 65 ? 19.824 -5.308 24.416 1.00 96.38 65 LYS A CA 1
ATOM 552 C C . LYS A 1 65 ? 18.909 -5.724 23.261 1.00 96.38 65 LYS A C 1
ATOM 554 O O . LYS A 1 65 ? 19.391 -6.132 22.208 1.00 96.38 65 LYS A O 1
ATOM 559 N N . LEU A 1 66 ? 17.594 -5.609 23.442 1.00 96.12 66 LEU A N 1
ATOM 560 C CA . LEU A 1 66 ? 16.612 -5.953 22.411 1.00 96.12 66 LEU A CA 1
ATOM 561 C C . LEU A 1 66 ? 16.669 -4.998 21.215 1.00 96.12 66 LEU A C 1
ATOM 563 O O . LEU A 1 66 ? 16.499 -5.441 20.085 1.00 96.12 66 LEU A O 1
ATOM 567 N N . SER A 1 67 ? 16.934 -3.712 21.431 1.00 95.31 67 SER A N 1
ATOM 568 C CA . SER A 1 67 ? 17.121 -2.747 20.346 1.00 95.31 67 SER A CA 1
ATOM 569 C C . SER A 1 67 ? 18.377 -3.054 19.533 1.00 95.31 67 SER A C 1
ATOM 571 O O . SER A 1 67 ? 18.325 -3.001 18.308 1.00 95.31 67 SER A O 1
ATOM 573 N N . LEU A 1 68 ? 19.479 -3.453 20.177 1.00 96.31 68 LEU A N 1
ATOM 574 C CA . LEU A 1 68 ? 20.699 -3.850 19.469 1.00 96.31 68 LEU A CA 1
ATOM 575 C C . LEU A 1 68 ? 20.464 -5.096 18.600 1.00 96.31 68 LEU A C 1
ATOM 577 O O . LEU A 1 68 ? 20.788 -5.090 17.415 1.00 96.31 68 LEU A O 1
ATOM 581 N N . ILE A 1 69 ? 19.815 -6.124 19.160 1.00 96.62 69 ILE A N 1
ATOM 582 C CA . ILE A 1 69 ? 19.423 -7.329 18.410 1.00 96.62 69 ILE A CA 1
ATOM 583 C C . ILE A 1 69 ? 18.512 -6.957 17.234 1.00 96.62 69 ILE A C 1
ATOM 585 O O . ILE A 1 69 ? 18.707 -7.457 16.128 1.00 96.62 69 ILE A O 1
ATOM 589 N N . PHE A 1 70 ? 17.549 -6.058 17.456 1.00 96.94 70 PHE A N 1
ATOM 590 C CA . PHE A 1 70 ? 16.616 -5.609 16.425 1.00 96.94 70 PHE A CA 1
ATOM 591 C C . PHE A 1 70 ? 17.351 -4.937 15.265 1.00 96.94 70 PHE A C 1
ATOM 593 O O . PHE A 1 70 ? 17.078 -5.251 14.109 1.00 96.94 70 PHE A O 1
ATOM 600 N N . ILE A 1 71 ? 18.291 -4.037 15.564 1.00 95.94 71 ILE A N 1
ATOM 601 C CA . ILE A 1 71 ? 19.071 -3.309 14.559 1.00 95.94 71 ILE A CA 1
ATOM 602 C C . ILE A 1 71 ? 19.920 -4.280 13.736 1.00 95.94 71 ILE A C 1
ATOM 604 O O . ILE A 1 71 ? 19.848 -4.246 12.508 1.00 95.94 71 ILE A O 1
ATOM 608 N N . CYS A 1 72 ? 20.660 -5.186 14.385 1.00 96.19 72 CYS A N 1
ATOM 609 C CA . CYS A 1 72 ? 21.464 -6.194 13.689 1.00 96.19 72 CYS A CA 1
ATOM 610 C C . CYS A 1 72 ? 20.596 -7.092 12.797 1.00 96.19 72 CYS A C 1
ATOM 612 O O . CYS A 1 72 ? 20.916 -7.301 11.627 1.00 96.19 72 CYS A O 1
ATOM 614 N N . PHE A 1 73 ? 19.465 -7.575 13.323 1.00 96.44 73 PHE A N 1
ATOM 615 C CA . PHE A 1 73 ? 18.507 -8.382 12.569 1.00 96.44 73 PHE A CA 1
ATOM 616 C C . PHE A 1 73 ? 17.930 -7.628 11.363 1.00 96.44 73 PHE A C 1
ATOM 618 O O . PHE A 1 73 ? 17.842 -8.186 10.268 1.00 96.44 73 PHE A O 1
ATOM 625 N N . SER A 1 74 ? 17.546 -6.365 11.552 1.00 95.56 74 SER A N 1
ATOM 626 C CA . SER A 1 74 ? 16.956 -5.531 10.501 1.00 95.56 74 SER A CA 1
ATOM 627 C C . SER A 1 74 ? 17.965 -5.260 9.395 1.00 95.56 74 SER A C 1
ATOM 629 O O . SER A 1 74 ? 17.634 -5.411 8.224 1.00 95.56 74 SER A O 1
ATOM 631 N N . PHE A 1 75 ? 19.207 -4.923 9.753 1.00 93.94 75 PHE A N 1
ATOM 632 C CA . PHE A 1 75 ? 20.278 -4.702 8.786 1.00 93.94 75 PHE A CA 1
ATOM 633 C C . PHE A 1 75 ? 20.561 -5.964 7.967 1.00 93.94 75 PHE A C 1
ATOM 635 O O . PHE A 1 75 ? 20.563 -5.906 6.739 1.00 93.94 75 PHE A O 1
ATOM 642 N N . LEU A 1 76 ? 20.712 -7.114 8.633 1.00 94.44 76 LEU A N 1
ATOM 643 C CA . LEU A 1 76 ? 20.931 -8.394 7.961 1.00 94.44 76 LEU A CA 1
ATOM 644 C C . LEU A 1 76 ? 19.759 -8.758 7.038 1.00 94.44 76 LEU A C 1
ATOM 646 O O . LEU A 1 76 ? 19.975 -9.143 5.892 1.00 94.44 76 LEU A O 1
ATOM 650 N N . SER A 1 77 ? 18.521 -8.588 7.505 1.00 94.25 77 SER A N 1
ATOM 651 C CA . SER A 1 77 ? 17.320 -8.879 6.712 1.00 94.25 77 SER A CA 1
ATOM 652 C C . SER A 1 77 ? 17.226 -7.978 5.483 1.00 94.25 77 SER A C 1
ATOM 654 O O . SER A 1 77 ? 17.039 -8.464 4.372 1.00 94.25 77 SER A O 1
ATOM 656 N N . LEU A 1 78 ? 17.396 -6.665 5.659 1.00 91.38 78 LEU A N 1
ATOM 657 C CA . LEU A 1 78 ? 17.362 -5.702 4.560 1.00 91.38 78 LEU A CA 1
ATOM 658 C C . LEU A 1 78 ? 18.497 -5.945 3.560 1.00 91.38 78 LEU A C 1
ATOM 660 O O . LEU A 1 78 ? 18.277 -5.794 2.360 1.00 91.38 78 LEU A O 1
ATOM 664 N N . TYR A 1 79 ? 19.678 -6.355 4.024 1.00 89.75 79 TYR A N 1
ATOM 665 C CA . TYR A 1 79 ? 20.784 -6.746 3.153 1.00 89.75 79 TYR A CA 1
ATOM 666 C C . TYR A 1 79 ? 20.438 -7.986 2.316 1.00 89.75 79 TYR A C 1
ATOM 668 O O . TYR A 1 79 ? 20.531 -7.928 1.094 1.00 89.75 79 TYR A O 1
ATOM 676 N N . ILE A 1 80 ? 19.955 -9.066 2.944 1.00 90.50 80 ILE A N 1
ATOM 677 C CA . ILE A 1 80 ? 19.582 -10.319 2.257 1.00 90.50 80 ILE A CA 1
ATOM 678 C C . ILE A 1 80 ? 18.460 -10.093 1.236 1.00 90.50 80 ILE A C 1
ATOM 680 O O . ILE A 1 80 ? 18.494 -10.645 0.141 1.00 90.50 80 ILE A O 1
ATOM 684 N N . ILE A 1 81 ? 17.472 -9.259 1.571 1.00 88.75 81 ILE A N 1
ATOM 685 C CA . ILE A 1 81 ? 16.358 -8.924 0.668 1.00 88.75 81 ILE A CA 1
ATOM 686 C C . ILE A 1 81 ? 16.825 -7.996 -0.474 1.00 88.75 81 ILE A C 1
ATOM 688 O O . ILE A 1 81 ? 16.126 -7.821 -1.471 1.00 88.75 81 ILE A O 1
ATOM 692 N N . GLY A 1 82 ? 18.011 -7.396 -0.351 1.00 84.56 82 GLY A N 1
ATOM 693 C CA . GLY A 1 82 ? 18.578 -6.497 -1.348 1.00 84.56 82 GLY A CA 1
ATOM 694 C C . GLY A 1 82 ? 18.056 -5.067 -1.242 1.00 84.56 82 GLY A C 1
ATOM 695 O O . GLY A 1 82 ? 18.090 -4.338 -2.221 1.00 84.56 82 GLY A O 1
ATOM 696 N N . TYR A 1 83 ? 17.555 -4.619 -0.084 1.00 79.38 83 TYR A N 1
ATOM 697 C CA . TYR A 1 83 ? 17.140 -3.223 0.131 1.00 79.38 83 TYR A CA 1
ATOM 698 C C . TYR A 1 83 ? 18.298 -2.223 0.082 1.00 79.38 83 TYR A C 1
ATOM 700 O O . TYR A 1 83 ? 18.071 -1.062 -0.249 1.00 79.38 83 TYR A O 1
ATOM 708 N N . ILE A 1 84 ? 19.515 -2.665 0.392 1.00 77.38 84 ILE A N 1
ATOM 709 C CA . ILE A 1 84 ? 20.702 -1.817 0.477 1.00 77.38 84 ILE A CA 1
ATOM 710 C C . ILE A 1 84 ? 21.462 -1.910 -0.854 1.00 77.38 84 ILE A C 1
ATOM 712 O O . ILE A 1 84 ? 22.248 -2.829 -1.055 1.00 77.38 84 ILE A O 1
ATOM 716 N N . GLU A 1 85 ? 21.229 -0.959 -1.763 1.00 68.69 85 GLU A N 1
ATOM 717 C CA . GLU A 1 85 ? 22.012 -0.800 -2.997 1.00 68.69 85 GLU A CA 1
ATOM 718 C C . GLU A 1 85 ? 22.541 0.643 -3.134 1.00 68.69 85 GLU A C 1
ATOM 720 O O . GLU A 1 85 ? 21.798 1.602 -2.898 1.00 68.69 85 GLU A O 1
ATOM 725 N N . PRO A 1 86 ? 23.809 0.845 -3.540 1.00 60.22 86 PRO A N 1
ATOM 726 C CA . PRO A 1 86 ? 24.349 2.179 -3.794 1.00 60.22 86 PRO A CA 1
ATOM 727 C C . PRO A 1 86 ? 23.598 2.910 -4.923 1.00 60.22 86 PRO A C 1
ATOM 729 O O . PRO A 1 86 ? 23.362 2.357 -5.995 1.00 60.22 86 PRO A O 1
ATOM 732 N N . GLY A 1 87 ? 23.258 4.188 -4.716 1.00 57.16 87 GLY A N 1
ATOM 733 C CA . GLY A 1 87 ? 22.705 5.063 -5.765 1.00 57.16 87 GLY A CA 1
ATOM 734 C C . GLY A 1 87 ? 21.173 5.149 -5.850 1.00 57.16 87 GLY A C 1
ATOM 735 O O . GLY A 1 87 ? 20.648 5.872 -6.714 1.00 57.16 87 GLY A O 1
ATOM 736 N N . THR A 1 88 ? 20.444 4.478 -4.951 1.00 58.97 88 THR A N 1
ATOM 737 C CA . THR A 1 88 ? 19.001 4.687 -4.752 1.00 58.97 88 THR A CA 1
ATOM 738 C C . THR A 1 88 ? 18.750 5.966 -3.952 1.00 58.97 88 THR A C 1
ATOM 740 O O . THR A 1 88 ? 19.252 6.122 -2.840 1.00 58.97 88 THR A O 1
ATOM 743 N N . LYS A 1 89 ? 17.958 6.899 -4.499 1.00 61.91 89 LYS A N 1
ATOM 744 C CA . LYS A 1 89 ? 17.521 8.088 -3.750 1.00 61.91 89 LYS A CA 1
ATOM 745 C C . LYS A 1 89 ? 16.513 7.653 -2.680 1.00 61.91 89 LYS A C 1
ATOM 747 O O . LYS A 1 89 ? 15.468 7.113 -3.024 1.00 61.91 89 LYS A O 1
ATOM 752 N N . LEU A 1 90 ? 16.839 7.889 -1.408 1.00 60.56 90 LEU A N 1
ATOM 753 C CA . LEU A 1 90 ? 15.981 7.545 -0.263 1.00 60.56 90 LEU A CA 1
ATOM 754 C C . LEU A 1 90 ? 14.787 8.496 -0.101 1.00 60.56 90 LEU A C 1
ATOM 756 O O . LEU A 1 90 ? 13.745 8.080 0.393 1.00 60.56 90 LEU A O 1
ATOM 760 N N . SER A 1 91 ? 14.923 9.755 -0.529 1.00 63.03 91 SER A N 1
ATOM 761 C CA . SER A 1 91 ? 13.841 10.741 -0.512 1.00 63.03 91 SER A CA 1
ATOM 762 C C . SER A 1 91 ? 13.378 11.070 -1.932 1.00 63.03 91 SER A C 1
ATOM 764 O O . SER A 1 91 ? 14.181 11.282 -2.847 1.00 63.03 91 SER A O 1
ATOM 766 N N . THR A 1 92 ? 12.060 11.106 -2.114 1.00 63.88 92 THR A N 1
ATOM 767 C CA . THR A 1 92 ? 11.396 11.512 -3.361 1.00 63.88 92 THR A CA 1
ATOM 768 C C . THR A 1 92 ? 10.268 12.482 -3.023 1.00 63.88 92 THR A C 1
ATOM 770 O O . THR A 1 92 ? 9.745 12.455 -1.910 1.00 63.88 92 THR A O 1
ATOM 773 N N . SER A 1 93 ? 9.901 13.366 -3.951 1.00 72.06 93 SER A N 1
ATOM 774 C CA . SER A 1 93 ? 8.774 14.280 -3.743 1.00 72.06 93 SER A CA 1
ATOM 775 C C . SER A 1 93 ? 7.454 13.506 -3.640 1.00 72.06 93 SER A C 1
ATOM 777 O O . SER A 1 93 ? 7.251 12.489 -4.316 1.00 72.06 93 SER A O 1
ATOM 779 N N . GLY A 1 94 ? 6.553 13.983 -2.777 1.00 83.12 94 GLY A N 1
ATOM 780 C CA . GLY A 1 94 ? 5.201 13.438 -2.651 1.00 83.12 94 GLY A CA 1
ATOM 781 C C . GLY A 1 94 ? 4.559 13.552 -1.267 1.00 83.12 94 GLY A C 1
ATOM 782 O O . GLY A 1 94 ? 3.347 13.373 -1.173 1.00 83.12 94 GLY A O 1
ATOM 783 N N . PHE A 1 95 ? 5.315 13.900 -0.221 1.00 88.81 95 PHE A N 1
ATOM 784 C CA . PHE A 1 95 ? 4.704 14.346 1.036 1.00 88.81 95 PHE A CA 1
ATOM 785 C C . PHE A 1 95 ? 3.836 15.587 0.760 1.00 88.81 95 PHE A C 1
ATOM 787 O O . PHE A 1 95 ? 4.243 16.436 -0.029 1.00 88.81 95 PHE A O 1
ATOM 794 N N . GLY A 1 96 ? 2.628 15.663 1.322 1.00 89.62 96 GLY A N 1
ATOM 795 C CA . GLY A 1 96 ? 1.653 16.706 0.959 1.00 89.62 96 GLY A CA 1
ATOM 796 C C . GLY A 1 96 ? 0.759 16.373 -0.245 1.00 89.62 96 GLY A C 1
ATOM 797 O O . GLY A 1 96 ? -0.292 16.994 -0.399 1.00 89.62 96 GLY A O 1
ATOM 798 N N . ILE A 1 97 ? 1.142 15.383 -1.063 1.00 92.06 97 ILE A N 1
ATOM 799 C CA . ILE A 1 97 ? 0.388 14.909 -2.238 1.00 92.06 97 ILE A CA 1
ATOM 800 C C . ILE A 1 97 ? -0.266 13.555 -1.932 1.00 92.06 97 ILE A C 1
ATOM 802 O O . ILE A 1 97 ? -1.478 13.404 -2.021 1.00 92.06 97 ILE A O 1
ATOM 806 N N . TYR A 1 98 ? 0.527 12.566 -1.509 1.00 94.69 98 TYR A N 1
ATOM 807 C CA . TYR A 1 98 ? 0.061 11.206 -1.209 1.00 94.69 98 TYR A CA 1
ATOM 808 C C . TYR A 1 98 ? -0.362 11.075 0.258 1.00 94.69 98 TYR A C 1
ATOM 810 O O . TYR A 1 98 ? 0.268 10.384 1.068 1.00 94.69 98 TYR A O 1
ATOM 818 N N . LYS A 1 99 ? -1.414 11.804 0.605 1.00 95.81 99 LYS A N 1
ATOM 819 C CA . LYS A 1 99 ? -1.916 11.998 1.969 1.00 95.81 99 LYS A CA 1
ATOM 820 C C . LYS A 1 99 ? -3.308 11.401 2.151 1.00 95.81 99 LYS A C 1
ATOM 822 O O . LYS A 1 99 ? -3.949 11.001 1.187 1.00 95.81 99 LYS A O 1
ATOM 827 N N . ALA A 1 100 ? -3.768 11.325 3.393 1.00 97.12 100 ALA A N 1
ATOM 828 C CA . ALA A 1 100 ? -5.146 10.970 3.698 1.00 97.12 100 ALA A CA 1
ATOM 829 C C . ALA A 1 100 ? -6.043 12.211 3.622 1.00 97.12 100 ALA A C 1
ATOM 831 O O . ALA A 1 100 ? -5.650 13.301 4.041 1.00 97.12 100 ALA A O 1
ATOM 832 N N . ASN A 1 101 ? -7.261 12.028 3.120 1.00 96.88 101 ASN A N 1
ATOM 833 C CA . ASN A 1 101 ? -8.327 13.016 3.235 1.00 96.88 101 ASN A CA 1
ATOM 834 C C . ASN A 1 101 ? -8.991 12.895 4.617 1.00 96.88 101 ASN A C 1
ATOM 836 O O . ASN A 1 101 ? -9.104 11.787 5.147 1.00 96.88 101 ASN A O 1
ATOM 840 N N . LEU A 1 102 ? -9.493 13.990 5.195 1.00 96.88 102 LEU A N 1
ATOM 841 C CA . LEU A 1 102 ? -10.267 13.923 6.444 1.00 96.88 102 LEU A CA 1
ATOM 842 C C . LEU A 1 102 ? -11.508 13.027 6.318 1.00 96.88 102 LEU A C 1
ATOM 844 O O . LEU A 1 102 ? -11.905 12.388 7.291 1.00 96.88 102 LEU A O 1
ATOM 848 N N . ALA A 1 103 ? -12.089 12.942 5.120 1.00 96.31 103 ALA A N 1
ATOM 849 C CA . ALA A 1 103 ? -13.247 12.103 4.833 1.00 96.31 103 ALA A CA 1
ATOM 850 C C . ALA A 1 103 ? -12.907 10.621 4.571 1.00 96.31 103 ALA A C 1
ATOM 852 O O . ALA A 1 103 ? -13.818 9.831 4.340 1.00 96.31 103 ALA A O 1
ATOM 853 N N . THR A 1 104 ? -11.631 10.211 4.633 1.00 96.50 104 THR A N 1
ATOM 854 C CA . THR A 1 104 ? -11.163 8.883 4.173 1.00 96.50 104 THR A CA 1
ATOM 855 C C . THR A 1 104 ? -11.903 7.683 4.779 1.00 96.50 104 THR A C 1
ATOM 857 O O . THR A 1 104 ? -12.084 6.661 4.123 1.00 96.50 104 THR A O 1
ATOM 860 N N . PHE A 1 105 ? -12.388 7.797 6.019 1.00 97.38 105 PHE A N 1
ATOM 861 C CA . PHE A 1 105 ? -13.131 6.722 6.685 1.00 97.38 105 PHE A CA 1
ATOM 862 C C . PHE A 1 105 ? -14.542 6.490 6.116 1.00 97.38 105 PHE A C 1
ATOM 864 O O . PHE A 1 105 ? -15.127 5.436 6.366 1.00 97.38 105 PHE A O 1
ATOM 871 N N . PHE A 1 106 ? -15.070 7.446 5.347 1.00 96.25 106 PHE A N 1
ATOM 872 C CA . PHE A 1 106 ? -16.421 7.443 4.774 1.00 96.25 106 PHE A CA 1
ATOM 873 C C . PHE A 1 106 ? -16.436 7.516 3.243 1.00 96.25 106 PHE A C 1
ATOM 875 O O . PHE A 1 106 ? -17.481 7.292 2.642 1.00 96.25 106 PHE A O 1
ATOM 882 N N . ASP A 1 107 ? -15.295 7.805 2.624 1.00 95.06 107 ASP A N 1
ATOM 883 C CA . ASP A 1 107 ? -15.145 7.859 1.175 1.00 95.06 107 ASP A CA 1
ATOM 884 C C . ASP A 1 107 ? -15.006 6.451 0.579 1.00 95.06 107 ASP A C 1
ATOM 886 O O . ASP A 1 107 ? -14.008 5.771 0.811 1.00 95.06 107 ASP A O 1
ATOM 890 N N . SER A 1 108 ? -16.005 6.005 -0.186 1.00 93.00 108 SER A N 1
ATOM 891 C CA . SER A 1 108 ? -16.028 4.674 -0.805 1.00 93.00 108 SER A CA 1
ATOM 892 C C . SER A 1 108 ? -15.250 4.585 -2.125 1.00 93.00 108 SER A C 1
ATOM 894 O O . SER A 1 108 ? -15.092 3.475 -2.654 1.00 93.00 108 SER A O 1
ATOM 896 N N . ASN A 1 109 ? -14.757 5.714 -2.657 1.00 89.75 109 ASN A N 1
ATOM 897 C CA . ASN A 1 109 ? -14.118 5.813 -3.973 1.00 89.75 109 ASN A CA 1
ATOM 898 C C . ASN A 1 109 ? -14.992 5.233 -5.108 1.00 89.75 109 ASN A C 1
ATOM 900 O O . ASN A 1 109 ? -14.491 4.544 -6.000 1.00 89.75 109 ASN A O 1
ATOM 904 N N . ASP A 1 110 ? -16.320 5.386 -4.992 1.00 87.56 110 ASP A N 1
ATOM 905 C CA . ASP A 1 110 ? -17.398 4.815 -5.830 1.00 87.56 110 ASP A CA 1
ATOM 906 C C . ASP A 1 110 ? -17.441 3.273 -5.905 1.00 87.56 110 ASP A C 1
ATOM 908 O O . ASP A 1 110 ? -18.464 2.672 -6.225 1.00 87.56 110 ASP A O 1
ATOM 912 N N . LEU A 1 111 ? -16.331 2.588 -5.649 1.00 89.94 111 LEU A N 1
ATOM 913 C CA . LEU A 1 111 ? -16.156 1.168 -5.913 1.00 89.94 111 LEU A CA 1
ATOM 914 C C . LEU A 1 111 ? -16.542 0.301 -4.714 1.00 89.94 111 LEU A C 1
ATOM 916 O O . LEU A 1 111 ? -17.105 -0.779 -4.898 1.00 89.94 111 LEU A O 1
ATOM 920 N N . TRP A 1 112 ? -16.204 0.744 -3.501 1.00 92.44 112 TRP A N 1
ATOM 921 C CA . TRP A 1 112 ? -16.255 -0.082 -2.290 1.00 92.44 112 TRP A CA 1
ATOM 922 C C . TRP A 1 112 ? -17.602 -0.047 -1.563 1.00 92.44 112 TRP A C 1
ATOM 924 O O . TRP A 1 112 ? -17.737 -0.677 -0.516 1.00 92.44 112 TRP A O 1
ATOM 934 N N . SER A 1 113 ? -18.589 0.671 -2.100 1.00 94.56 113 SER A N 1
ATOM 935 C CA . SER A 1 113 ? -19.936 0.761 -1.543 1.00 94.56 113 SER A CA 1
ATOM 936 C C . SER A 1 113 ? -20.948 1.099 -2.637 1.00 94.56 113 SER A C 1
ATOM 938 O O . SER A 1 113 ? -20.657 1.880 -3.537 1.00 94.56 113 SER A O 1
ATOM 940 N N . ASN A 1 114 ? -22.138 0.515 -2.546 1.00 92.69 114 ASN A N 1
ATOM 941 C CA . ASN A 1 114 ? -23.334 0.931 -3.274 1.00 92.69 114 ASN A CA 1
ATOM 942 C C . ASN A 1 114 ? -24.186 1.924 -2.460 1.00 92.69 114 ASN A C 1
ATOM 944 O O . ASN A 1 114 ? -25.013 2.629 -3.031 1.00 92.69 114 ASN A O 1
ATOM 948 N N . ILE A 1 115 ? -24.020 1.948 -1.133 1.00 94.00 115 ILE A N 1
ATOM 949 C CA . ILE A 1 115 ? -24.753 2.817 -0.203 1.00 94.00 115 ILE A CA 1
ATOM 950 C C . ILE A 1 115 ? -24.075 4.189 -0.089 1.00 94.00 115 ILE A C 1
ATOM 952 O O . ILE A 1 115 ? -24.750 5.216 -0.099 1.00 94.00 115 ILE A O 1
ATOM 956 N N . PHE A 1 116 ? -22.747 4.210 0.040 1.00 93.00 116 PHE A N 1
ATOM 957 C CA . PHE A 1 116 ? -21.947 5.427 0.158 1.00 93.00 116 PHE A CA 1
ATOM 958 C C . PHE A 1 116 ? -21.411 5.831 -1.211 1.00 93.00 116 PHE A C 1
ATOM 960 O O . PHE A 1 116 ? -20.720 5.052 -1.867 1.00 93.00 116 PHE A O 1
ATOM 967 N N . SER A 1 117 ? -21.699 7.064 -1.621 1.00 90.81 117 SER A N 1
ATOM 968 C CA . SER A 1 117 ? -21.130 7.655 -2.829 1.00 90.81 117 SER A CA 1
ATOM 969 C C . SER A 1 117 ? -19.662 8.031 -2.635 1.00 90.81 117 SER A C 1
ATOM 971 O O . SER A 1 117 ? -19.220 8.286 -1.514 1.00 90.81 117 SER A O 1
ATOM 973 N N . ASP A 1 118 ? -18.941 8.143 -3.747 1.00 92.75 118 ASP A N 1
ATOM 974 C CA . ASP A 1 118 ? -17.612 8.753 -3.785 1.00 92.75 118 ASP A CA 1
ATOM 975 C C . ASP A 1 118 ? -17.613 10.162 -3.186 1.00 92.75 118 ASP A C 1
ATOM 977 O O . ASP A 1 118 ? -18.516 10.969 -3.449 1.00 92.75 118 ASP A O 1
ATOM 981 N N . ILE A 1 119 ? -16.583 10.465 -2.401 1.00 93.44 119 ILE A N 1
ATOM 982 C CA . ILE A 1 119 ? -16.311 11.819 -1.937 1.00 93.44 119 ILE A CA 1
ATOM 983 C C . ILE A 1 119 ? -15.141 12.332 -2.763 1.00 93.44 119 ILE A C 1
ATOM 985 O O . ILE A 1 119 ? -14.032 11.821 -2.663 1.00 93.44 119 ILE A O 1
ATOM 989 N N . LYS A 1 120 ? -15.385 13.380 -3.559 1.00 91.69 120 LYS A N 1
ATOM 990 C CA . LYS A 1 120 ? -14.373 13.942 -4.462 1.00 91.69 120 LYS A CA 1
ATOM 991 C C . LYS A 1 120 ? -13.046 14.144 -3.733 1.00 91.69 120 LYS A C 1
ATOM 993 O O . LYS A 1 120 ? -12.969 14.924 -2.792 1.00 91.69 120 LYS A O 1
ATOM 998 N N . SER A 1 121 ? -12.002 13.488 -4.212 1.00 88.38 121 SER A N 1
ATOM 999 C CA . SER A 1 121 ? -10.646 13.592 -3.680 1.00 88.38 121 SER A CA 1
ATOM 1000 C C . SER A 1 121 ? -9.707 14.215 -4.710 1.00 88.38 121 SER A C 1
ATOM 1002 O O . SER A 1 121 ? -10.032 14.346 -5.894 1.00 88.38 121 SER A O 1
ATOM 1004 N N . VAL A 1 122 ? -8.545 14.667 -4.246 1.00 90.00 122 VAL A N 1
ATOM 1005 C CA . VAL A 1 122 ? -7.490 15.213 -5.113 1.00 90.00 122 VAL A CA 1
ATOM 1006 C C . VAL A 1 122 ? -6.524 14.097 -5.521 1.00 90.00 122 VAL A C 1
ATOM 1008 O O . VAL A 1 122 ? -6.368 13.094 -4.821 1.00 90.00 122 VAL A O 1
ATOM 1011 N N . GLU A 1 123 ? -5.863 14.246 -6.671 1.00 86.69 123 GLU A N 1
ATOM 1012 C CA . GLU A 1 123 ? -4.893 13.266 -7.161 1.00 86.69 123 GLU A CA 1
ATOM 1013 C C . GLU A 1 123 ? -3.826 12.936 -6.097 1.00 86.69 123 GLU A C 1
ATOM 1015 O O . GLU A 1 123 ? -3.259 13.817 -5.453 1.00 86.69 123 GLU A O 1
ATOM 1020 N N . GLY A 1 124 ? -3.563 11.639 -5.908 1.00 87.75 124 GLY A N 1
ATOM 1021 C CA . GLY A 1 124 ? -2.639 11.120 -4.894 1.00 87.75 124 GLY A CA 1
ATOM 1022 C C . GLY A 1 124 ? -3.290 10.700 -3.570 1.00 87.75 124 GLY A C 1
ATOM 1023 O O . GLY A 1 124 ? -2.734 9.836 -2.889 1.00 87.75 124 GLY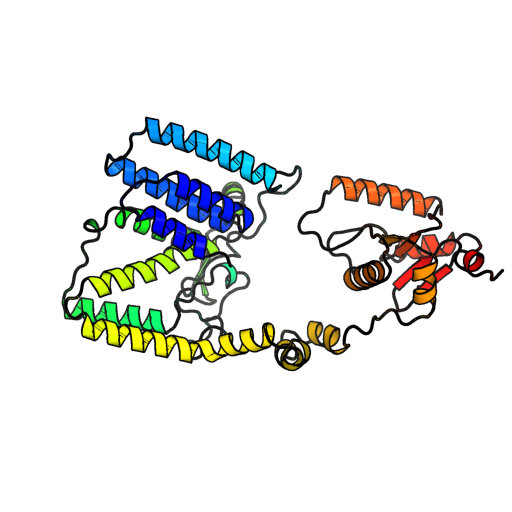 A O 1
ATOM 1024 N N . GLU A 1 125 ? -4.483 11.202 -3.229 1.00 93.19 125 GLU A N 1
ATOM 1025 C CA . GLU A 1 125 ? -5.138 10.908 -1.936 1.00 93.19 125 GLU A CA 1
ATOM 1026 C C . GLU A 1 125 ? -5.614 9.452 -1.791 1.00 93.19 125 GLU A C 1
ATOM 1028 O O . GLU A 1 125 ? -5.801 8.959 -0.677 1.00 93.19 125 GLU A O 1
ATOM 1033 N N . HIS A 1 126 ? -5.704 8.713 -2.901 1.00 91.56 126 HIS A N 1
ATOM 1034 C CA . HIS A 1 126 ? -5.987 7.274 -2.910 1.00 91.56 126 HIS A CA 1
ATOM 1035 C C . HIS A 1 126 ? -4.971 6.449 -2.096 1.00 91.56 126 HIS A C 1
ATOM 1037 O O . HIS A 1 126 ? -5.286 5.349 -1.647 1.00 91.56 126 HIS A O 1
ATOM 1043 N N . GLU A 1 127 ? -3.759 6.968 -1.866 1.00 93.50 127 GLU A N 1
ATOM 1044 C CA . GLU A 1 127 ? -2.763 6.334 -0.992 1.00 93.50 127 GLU A CA 1
ATOM 1045 C C . GLU A 1 127 ? -3.190 6.305 0.483 1.00 93.50 127 GLU A C 1
ATOM 1047 O O . GLU A 1 127 ? -2.777 5.421 1.235 1.00 93.50 127 GLU A O 1
ATOM 1052 N N . GLY A 1 128 ? -4.013 7.268 0.901 1.00 94.94 128 GLY A N 1
ATOM 1053 C CA . GLY A 1 128 ? -4.596 7.348 2.235 1.00 94.94 128 GLY A CA 1
ATOM 1054 C C . GLY A 1 128 ? -6.007 6.780 2.327 1.00 94.94 128 GLY A C 1
ATOM 1055 O O . GLY A 1 128 ? -6.697 7.099 3.292 1.00 94.94 128 GLY A O 1
ATOM 1056 N N . PHE A 1 129 ? -6.449 5.973 1.356 1.00 95.31 129 PHE A N 1
ATOM 1057 C CA . PHE A 1 129 ? -7.765 5.334 1.367 1.00 95.31 129 PHE A CA 1
ATOM 1058 C C . PHE A 1 129 ? -7.939 4.417 2.589 1.00 95.31 129 PHE A C 1
ATOM 1060 O O . PHE A 1 129 ? -7.095 3.551 2.859 1.00 95.31 129 PHE A O 1
ATOM 1067 N N . ALA A 1 130 ? -9.038 4.610 3.324 1.00 96.56 130 ALA A N 1
ATOM 1068 C CA . ALA A 1 130 ? -9.339 3.886 4.556 1.00 96.56 130 ALA A CA 1
ATOM 1069 C C . ALA A 1 130 ? -10.845 3.760 4.833 1.00 96.56 130 ALA A C 1
ATOM 1071 O O . ALA A 1 130 ? -11.266 3.838 5.990 1.00 96.56 130 ALA A O 1
ATOM 1072 N N . PHE A 1 131 ? -11.652 3.547 3.791 1.00 97.00 131 PHE A N 1
ATOM 1073 C CA . PHE A 1 131 ? -13.096 3.382 3.937 1.00 97.00 131 PHE A CA 1
ATOM 1074 C C . PHE A 1 131 ? -13.439 2.289 4.953 1.00 97.00 131 PHE A C 1
ATOM 1076 O O . PHE A 1 131 ? -13.034 1.135 4.795 1.00 97.00 131 PHE A O 1
ATOM 1083 N N . LEU A 1 132 ? -14.204 2.636 5.993 1.00 96.94 132 LEU A N 1
ATOM 1084 C CA . LEU A 1 132 ? -14.554 1.705 7.070 1.00 96.94 132 LEU A CA 1
ATOM 1085 C C . LEU A 1 132 ? -15.453 0.560 6.597 1.00 96.94 132 LEU A C 1
ATOM 1087 O O . LEU A 1 132 ? -15.445 -0.494 7.227 1.00 96.94 132 LEU A O 1
ATOM 1091 N N . GLY A 1 133 ? -16.204 0.736 5.511 1.00 96.38 133 GLY A N 1
ATOM 1092 C CA . GLY A 1 133 ? -17.257 -0.190 5.109 1.00 96.38 133 GLY A CA 1
ATOM 1093 C C . GLY A 1 133 ? -18.580 0.128 5.805 1.00 96.38 133 GLY A C 1
ATOM 1094 O O . GLY A 1 133 ? -18.621 0.446 6.998 1.00 96.38 133 GLY A O 1
ATOM 1095 N N . SER A 1 134 ? -19.683 0.018 5.068 1.00 96.44 134 SER A N 1
ATOM 1096 C CA . SER A 1 134 ? -21.025 0.387 5.542 1.00 96.44 134 SER A CA 1
ATOM 1097 C C . SER A 1 134 ? -21.447 -0.343 6.815 1.00 96.44 134 SER A C 1
ATOM 1099 O O . SER A 1 134 ? -21.974 0.284 7.731 1.00 96.44 134 SER A O 1
ATOM 1101 N N . GLY A 1 135 ? -21.159 -1.643 6.929 1.00 96.81 135 GLY A N 1
ATOM 1102 C CA . GLY A 1 135 ? -21.465 -2.414 8.137 1.00 96.81 135 GLY A CA 1
ATOM 1103 C C . GLY A 1 135 ? -20.734 -1.903 9.381 1.00 96.81 135 GLY A C 1
ATOM 1104 O O . GLY A 1 135 ? -21.318 -1.826 10.460 1.00 96.81 135 GLY A O 1
ATOM 1105 N N . ILE A 1 136 ? -19.470 -1.495 9.245 1.00 97.38 136 ILE A N 1
ATOM 1106 C CA . ILE A 1 136 ? -18.691 -0.948 10.365 1.00 97.38 136 ILE A CA 1
ATOM 1107 C C . ILE A 1 136 ? -19.147 0.467 10.704 1.00 97.38 136 ILE A C 1
ATOM 1109 O O . ILE A 1 136 ? -19.235 0.794 11.883 1.00 97.38 136 ILE A O 1
ATOM 1113 N N . ILE A 1 137 ? -19.501 1.283 9.709 1.00 97.50 137 ILE A N 1
ATOM 1114 C CA . ILE A 1 137 ? -20.109 2.602 9.937 1.00 97.50 137 ILE A CA 1
ATOM 1115 C C . ILE A 1 137 ? -21.443 2.448 10.683 1.00 97.50 137 ILE A C 1
ATOM 1117 O O . ILE A 1 137 ? -21.681 3.143 11.669 1.00 97.50 137 ILE A O 1
ATOM 1121 N N . PHE A 1 138 ? -22.278 1.481 10.294 1.00 97.00 138 PHE A N 1
ATOM 1122 C CA . PHE A 1 138 ? -23.509 1.142 11.010 1.00 97.00 138 PHE A CA 1
ATOM 1123 C C . PHE A 1 138 ? -23.234 0.705 12.459 1.00 97.00 138 PHE A C 1
ATOM 1125 O O . PHE A 1 138 ? -23.894 1.186 13.385 1.00 97.00 138 PHE A O 1
ATOM 1132 N N . LEU A 1 139 ? -22.227 -0.147 12.690 1.00 97.69 139 LEU A N 1
ATOM 1133 C CA . LEU A 1 139 ? -21.816 -0.528 14.047 1.00 97.69 139 LEU A CA 1
ATOM 1134 C C . LEU A 1 139 ? -21.295 0.660 14.853 1.00 97.69 139 LEU A C 1
ATOM 1136 O O . LEU A 1 139 ? -21.618 0.774 16.032 1.00 97.69 139 LEU A O 1
ATOM 1140 N N . LEU A 1 140 ? -20.517 1.548 14.239 1.00 96.81 140 LEU A N 1
ATOM 1141 C CA . LEU A 1 140 ? -19.997 2.749 14.882 1.00 96.81 140 LEU A CA 1
ATOM 1142 C C . LEU A 1 140 ? -21.152 3.634 15.362 1.00 96.81 140 LEU A C 1
ATOM 1144 O O . LEU A 1 140 ? -21.216 3.972 16.543 1.00 96.81 140 LEU A O 1
ATOM 1148 N N . ILE A 1 141 ? -22.101 3.936 14.474 1.00 96.19 141 ILE A N 1
ATOM 1149 C CA . ILE A 1 141 ? -23.271 4.770 14.765 1.00 96.19 141 ILE A CA 1
ATOM 1150 C C . ILE A 1 141 ? -24.136 4.144 15.873 1.00 96.19 141 ILE A C 1
ATOM 1152 O O . ILE A 1 141 ? -24.426 4.797 16.877 1.00 96.19 141 ILE A O 1
ATOM 1156 N N . THR A 1 142 ? -24.506 2.867 15.743 1.00 95.69 142 THR A N 1
ATOM 1157 C CA . THR A 1 142 ? -25.337 2.161 16.741 1.00 95.69 142 THR A CA 1
ATOM 1158 C C . THR A 1 142 ? -24.652 2.062 18.102 1.00 95.69 142 THR A C 1
ATOM 1160 O O . THR A 1 142 ? -25.281 2.301 19.134 1.00 95.69 142 THR A O 1
ATOM 1163 N N . THR A 1 143 ? -23.349 1.777 18.121 1.00 94.31 143 THR A N 1
ATOM 1164 C CA . THR A 1 143 ? -22.548 1.728 19.349 1.00 94.31 143 THR A CA 1
ATOM 1165 C C . THR A 1 143 ? -22.494 3.083 20.037 1.00 94.31 143 THR A C 1
ATOM 1167 O O . THR A 1 143 ? -22.665 3.140 21.255 1.00 94.31 143 THR A O 1
ATOM 1170 N N . ILE A 1 144 ? -22.312 4.172 19.287 1.00 94.25 144 ILE A N 1
ATOM 1171 C CA . ILE A 1 144 ? -22.323 5.532 19.833 1.00 94.25 144 ILE A CA 1
ATOM 1172 C C . ILE A 1 144 ? -23.694 5.851 20.448 1.00 94.25 144 ILE A C 1
ATOM 1174 O O . ILE A 1 144 ? -23.762 6.186 21.632 1.00 94.25 144 ILE A O 1
ATOM 1178 N N . PHE A 1 145 ? -24.788 5.676 19.698 1.00 94.88 145 PHE A N 1
ATOM 1179 C CA . PHE A 1 145 ? -26.142 5.982 20.179 1.00 94.88 145 PHE A CA 1
ATOM 1180 C C . PHE A 1 145 ? -26.532 5.185 21.429 1.00 94.88 145 PHE A C 1
ATOM 1182 O O . PHE A 1 145 ? -27.001 5.763 22.410 1.00 94.88 145 PHE A O 1
ATOM 1189 N N . ILE A 1 146 ? -26.300 3.868 21.437 1.00 93.56 146 ILE A N 1
ATOM 1190 C CA . ILE A 1 146 ? -26.647 3.014 22.582 1.00 93.56 146 ILE A CA 1
ATOM 1191 C C . ILE A 1 146 ? -25.765 3.342 23.793 1.00 93.56 146 ILE A C 1
ATOM 1193 O O . ILE A 1 146 ? -26.256 3.333 24.923 1.00 93.56 146 ILE A O 1
ATOM 1197 N N . SER A 1 147 ? -24.483 3.664 23.581 1.00 92.44 147 SER A N 1
ATOM 1198 C CA . SER A 1 147 ? -23.586 4.074 24.670 1.00 92.44 147 SER A CA 1
ATOM 1199 C C . SER A 1 147 ? -24.057 5.374 25.320 1.00 92.44 147 SER A C 1
ATOM 1201 O O . SER A 1 147 ? -24.096 5.445 26.548 1.00 92.44 147 SER A O 1
ATOM 1203 N N . PHE A 1 148 ? -24.481 6.363 24.524 1.00 93.31 148 PHE A N 1
ATOM 1204 C CA . PHE A 1 148 ? -25.068 7.602 25.039 1.00 93.31 148 PHE A CA 1
ATOM 1205 C C . PHE A 1 148 ? -26.376 7.344 25.797 1.00 93.31 148 PHE A C 1
ATOM 1207 O O . PHE A 1 148 ? -26.514 7.794 26.934 1.00 93.31 148 PHE A O 1
ATOM 1214 N N . TYR A 1 149 ? -27.297 6.562 25.224 1.00 93.06 149 TYR A N 1
ATOM 1215 C CA . TYR A 1 149 ? -28.582 6.244 25.855 1.00 93.06 149 TYR A CA 1
ATOM 1216 C C . TYR A 1 149 ? -28.414 5.515 27.196 1.00 93.06 149 TYR A C 1
ATOM 1218 O O . TYR A 1 149 ? -29.019 5.887 28.199 1.00 93.06 149 TYR A O 1
ATOM 1226 N N . LYS A 1 150 ? -27.532 4.508 27.247 1.00 91.38 150 LYS A N 1
ATOM 1227 C CA . LYS A 1 150 ? -27.239 3.741 28.469 1.00 91.38 150 LYS A CA 1
ATOM 1228 C C . LYS A 1 150 ? -26.237 4.429 29.404 1.00 91.38 150 LYS A C 1
ATOM 1230 O O . LYS A 1 150 ? -25.849 3.825 30.403 1.00 91.38 150 LYS A O 1
ATOM 1235 N N . LYS A 1 151 ? -25.779 5.648 29.080 1.00 88.31 151 LYS A N 1
ATOM 1236 C CA . LYS A 1 151 ? -24.718 6.380 29.803 1.00 88.31 151 LYS A CA 1
ATOM 1237 C C . LYS A 1 151 ? -23.478 5.511 30.067 1.00 88.31 151 LYS A C 1
ATOM 1239 O O . LYS A 1 151 ? -22.846 5.590 31.121 1.00 88.31 151 LYS A O 1
ATOM 1244 N N . LYS A 1 152 ? -23.141 4.638 29.115 1.00 84.69 152 LYS A N 1
ATOM 1245 C CA . LYS A 1 152 ? -22.018 3.709 29.233 1.00 84.69 152 LYS A CA 1
ATOM 1246 C C . LYS A 1 152 ? -20.719 4.482 29.028 1.00 84.69 152 LYS A C 1
ATOM 1248 O O . LYS A 1 152 ? -20.500 5.059 27.968 1.00 84.69 152 LYS A O 1
ATOM 1253 N N . SER A 1 153 ? -19.836 4.450 30.020 1.00 80.50 153 SER A N 1
ATOM 1254 C CA . SER A 1 153 ? -18.473 4.961 29.889 1.00 80.50 153 SER A CA 1
ATOM 1255 C C . SER A 1 153 ? -17.480 3.809 29.744 1.00 80.50 153 SER A C 1
ATOM 1257 O O . SER A 1 153 ? -17.587 2.765 30.394 1.00 80.50 153 SER A O 1
ATOM 1259 N N . ILE A 1 154 ? -16.496 3.992 28.866 1.00 77.44 154 ILE A N 1
ATOM 1260 C CA . ILE A 1 154 ? -15.396 3.044 28.698 1.00 77.44 154 ILE A CA 1
ATOM 1261 C C . ILE A 1 154 ? -14.223 3.567 29.501 1.00 77.44 154 ILE A C 1
ATOM 1263 O O . ILE A 1 154 ? -13.656 4.614 29.193 1.00 77.44 154 ILE A O 1
ATOM 1267 N N . ASN A 1 155 ? -13.821 2.816 30.520 1.00 78.38 155 ASN A N 1
ATOM 1268 C CA . ASN A 1 155 ? -12.592 3.129 31.224 1.00 78.38 155 ASN A CA 1
ATOM 1269 C C . ASN A 1 155 ? -11.398 2.592 30.424 1.00 78.38 155 ASN A C 1
ATOM 1271 O O . ASN A 1 155 ? -11.046 1.414 30.530 1.00 78.38 155 ASN A O 1
ATOM 1275 N N . LEU A 1 156 ? -10.772 3.474 29.642 1.00 75.44 156 LEU A N 1
ATOM 1276 C CA . LEU A 1 156 ? -9.601 3.168 28.812 1.00 75.44 156 LEU A CA 1
ATOM 1277 C C . LEU A 1 156 ? -8.421 2.602 29.621 1.00 75.44 156 LEU A C 1
ATOM 1279 O O . LEU A 1 156 ? -7.593 1.885 29.067 1.00 75.44 156 LEU A O 1
ATOM 1283 N N . ASN A 1 157 ? -8.359 2.866 30.932 1.00 77.94 157 ASN A N 1
ATOM 1284 C CA . ASN A 1 157 ? -7.291 2.364 31.797 1.00 77.94 157 ASN A CA 1
ATOM 1285 C C . ASN A 1 157 ? -7.435 0.876 32.147 1.00 77.94 157 ASN A C 1
ATOM 1287 O O . ASN A 1 157 ? -6.463 0.275 32.596 1.00 77.94 157 ASN A O 1
ATOM 1291 N N . LYS A 1 158 ? -8.609 0.260 31.933 1.00 81.81 158 LYS A N 1
ATOM 1292 C CA . LYS A 1 158 ? -8.796 -1.183 32.176 1.00 81.81 158 LYS A CA 1
ATOM 1293 C C . LYS A 1 158 ? -8.031 -2.052 31.179 1.00 81.81 158 LYS A C 1
ATOM 1295 O O . LYS A 1 158 ? -7.719 -3.198 31.488 1.00 81.81 158 LYS A O 1
ATOM 1300 N N . ILE A 1 159 ? -7.743 -1.527 29.988 1.00 84.44 159 ILE A N 1
ATOM 1301 C CA . ILE A 1 159 ? -7.041 -2.260 28.936 1.00 84.44 159 ILE A CA 1
ATOM 1302 C C . ILE A 1 159 ? -5.597 -1.777 28.914 1.00 84.44 1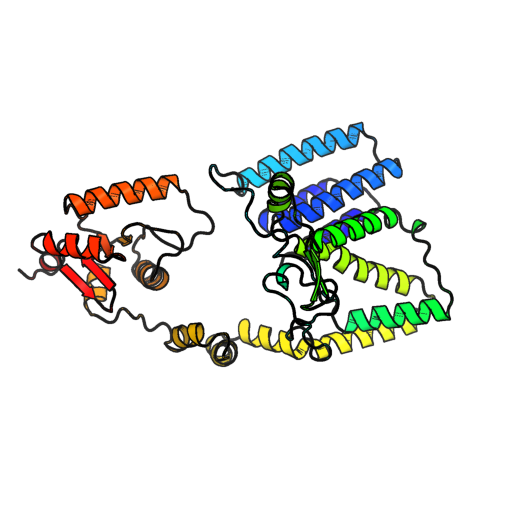59 ILE A C 1
ATOM 1304 O O . ILE A 1 159 ? -5.297 -0.659 28.487 1.00 84.44 159 ILE A O 1
ATOM 1308 N N . LEU A 1 160 ? -4.695 -2.635 29.391 1.00 85.94 160 LEU A N 1
ATOM 1309 C CA . LEU A 1 160 ? -3.277 -2.319 29.493 1.00 85.94 160 LEU A CA 1
ATOM 1310 C C . LEU A 1 160 ? -2.720 -1.901 28.125 1.00 85.94 160 LEU A C 1
ATOM 1312 O O . LEU A 1 160 ? -2.751 -2.652 27.154 1.00 85.94 160 LEU A O 1
ATOM 1316 N N . GLY A 1 161 ? -2.203 -0.678 28.066 1.00 88.50 161 GLY A N 1
ATOM 1317 C CA . GLY A 1 161 ? -1.595 -0.108 26.869 1.00 88.50 161 GLY A CA 1
ATOM 1318 C C . GLY A 1 161 ? -2.538 0.624 25.919 1.00 88.50 161 GLY A C 1
ATOM 1319 O O . GLY A 1 161 ? -2.055 1.408 25.108 1.00 88.50 161 GLY A O 1
ATOM 1320 N N . LEU A 1 162 ? -3.863 0.486 26.056 1.00 92.62 162 LEU A N 1
ATOM 1321 C CA . LEU A 1 162 ? -4.809 1.112 25.124 1.00 92.62 162 LEU A CA 1
ATOM 1322 C C . LEU A 1 162 ? -4.594 2.629 25.004 1.00 92.62 162 LEU A C 1
ATOM 1324 O O . LEU A 1 162 ? -4.561 3.162 23.900 1.00 92.62 162 LEU A O 1
ATOM 1328 N N . LYS A 1 163 ? -4.342 3.322 26.121 1.00 92.56 163 LYS A N 1
ATOM 1329 C CA . LYS A 1 163 ? -4.042 4.763 26.110 1.00 92.56 163 LYS A CA 1
ATOM 1330 C C . LYS A 1 163 ? -2.816 5.129 25.261 1.00 92.56 163 LYS A C 1
ATOM 1332 O O . LYS A 1 163 ? -2.842 6.139 24.570 1.00 92.56 163 LYS A O 1
ATOM 1337 N N . TYR A 1 164 ? -1.756 4.318 25.289 1.00 94.81 164 TYR A N 1
ATOM 1338 C CA . TYR A 1 164 ? -0.524 4.621 24.558 1.00 94.81 164 TYR A CA 1
ATOM 1339 C C . TYR A 1 164 ? -0.738 4.452 23.060 1.00 94.81 164 TYR A C 1
ATOM 1341 O O . TYR A 1 164 ? -0.366 5.329 22.286 1.00 94.81 164 TYR A O 1
ATOM 1349 N N . ILE A 1 165 ? -1.388 3.358 22.651 1.00 96.38 165 ILE A N 1
ATOM 1350 C CA . ILE A 1 165 ? -1.644 3.128 21.231 1.00 96.38 165 ILE A CA 1
ATOM 1351 C C . ILE A 1 165 ? -2.681 4.107 20.663 1.00 96.38 165 ILE A C 1
ATOM 1353 O O . ILE A 1 165 ? -2.566 4.485 19.505 1.00 96.38 165 ILE A O 1
ATOM 1357 N N . LEU A 1 166 ? -3.634 4.591 21.471 1.00 96.06 166 LEU A N 1
ATOM 1358 C CA . LEU A 1 166 ? -4.560 5.659 21.073 1.00 96.06 166 LEU A CA 1
ATOM 1359 C C . LEU A 1 166 ? -3.841 6.983 20.801 1.00 96.06 166 LEU A C 1
ATOM 1361 O O . LEU A 1 166 ? -4.100 7.613 19.779 1.00 96.06 166 LEU A O 1
ATOM 1365 N N . ILE A 1 167 ? -2.907 7.385 21.668 1.00 96.31 167 ILE A N 1
ATOM 1366 C CA . ILE A 1 167 ? -2.089 8.588 21.444 1.00 96.31 167 ILE A CA 1
ATOM 1367 C C . ILE A 1 167 ? -1.303 8.446 20.136 1.00 96.31 167 ILE A C 1
ATOM 1369 O O . ILE A 1 167 ? -1.330 9.336 19.289 1.00 96.31 167 ILE A O 1
ATOM 1373 N N . ILE A 1 168 ? -0.658 7.297 19.937 1.00 97.81 168 ILE A N 1
ATOM 1374 C CA . ILE A 1 168 ? 0.100 7.001 18.718 1.00 97.81 168 ILE A CA 1
ATOM 1375 C C . ILE A 1 168 ? -0.800 6.993 17.482 1.00 97.81 168 ILE A C 1
ATOM 1377 O O . ILE A 1 168 ? -0.415 7.524 16.448 1.00 97.81 168 ILE A O 1
ATOM 1381 N N . SER A 1 169 ? -2.014 6.457 17.590 1.00 97.75 169 SER A N 1
ATOM 1382 C CA . SER A 1 169 ? -3.014 6.500 16.527 1.00 97.75 169 SER A CA 1
ATOM 1383 C C . SER A 1 169 ? -3.340 7.929 16.108 1.00 97.75 169 SER A C 1
ATOM 1385 O O . SER A 1 169 ? -3.365 8.224 14.919 1.00 97.75 169 SER A O 1
ATOM 1387 N N . ILE A 1 170 ? -3.570 8.827 17.068 1.00 97.94 170 ILE A N 1
ATOM 1388 C CA . ILE A 1 170 ? -3.875 10.234 16.783 1.00 97.94 170 ILE A CA 1
ATOM 1389 C C . ILE A 1 170 ? -2.683 10.903 16.088 1.00 97.94 170 ILE A C 1
ATOM 1391 O O . ILE A 1 170 ? -2.863 11.564 15.069 1.00 97.94 170 ILE A O 1
ATOM 1395 N N . LEU A 1 171 ? -1.461 10.674 16.577 1.00 97.88 171 LEU A N 1
ATOM 1396 C CA . LEU A 1 171 ? -0.244 11.207 15.956 1.00 97.88 171 LEU A CA 1
ATOM 1397 C C . LEU A 1 171 ? -0.040 10.680 14.527 1.00 97.88 171 LEU A C 1
ATOM 1399 O O . LEU A 1 171 ? 0.310 11.447 13.634 1.00 97.88 171 LEU A O 1
ATOM 1403 N N . LEU A 1 172 ? -0.292 9.389 14.293 1.00 97.69 172 LEU A N 1
ATOM 1404 C CA . LEU A 1 172 ? -0.226 8.783 12.962 1.00 97.69 172 LEU A CA 1
ATOM 1405 C C . LEU A 1 172 ? -1.309 9.314 12.025 1.00 97.69 172 LEU A C 1
ATOM 1407 O O . LEU A 1 172 ? -1.045 9.474 10.837 1.00 97.69 172 LEU A O 1
ATOM 1411 N N . PHE A 1 173 ? -2.502 9.611 12.542 1.00 98.19 173 PHE A N 1
ATOM 1412 C CA . PHE A 1 173 ? -3.555 10.245 11.757 1.00 98.19 173 PHE A CA 1
ATOM 1413 C C . PHE A 1 173 ? -3.162 11.667 11.349 1.00 98.19 173 PHE A C 1
ATOM 1415 O O . PHE A 1 173 ? -3.251 12.000 10.173 1.00 98.19 173 PHE A O 1
ATOM 1422 N N . ILE A 1 174 ? -2.628 12.471 12.275 1.00 96.62 174 ILE A N 1
ATOM 1423 C CA . ILE A 1 174 ? -2.104 13.813 11.966 1.00 96.62 174 ILE A CA 1
ATOM 1424 C C . ILE A 1 174 ? -0.989 13.724 10.915 1.00 96.62 174 ILE A C 1
ATOM 1426 O O . ILE A 1 174 ? -0.997 14.470 9.939 1.00 96.62 174 ILE A O 1
ATOM 1430 N N . LEU A 1 175 ? -0.064 12.769 11.062 1.00 95.69 175 LEU A N 1
ATOM 1431 C CA . LEU A 1 175 ? 0.980 12.522 10.066 1.00 95.69 175 LEU A CA 1
ATOM 1432 C C . LEU A 1 175 ? 0.390 12.133 8.699 1.00 95.69 175 LEU A C 1
ATOM 1434 O O . LEU A 1 175 ? 0.903 12.568 7.669 1.00 95.69 175 LEU A O 1
ATOM 1438 N N . ALA A 1 176 ? -0.690 11.346 8.679 1.00 97.25 176 ALA A N 1
ATOM 1439 C CA . ALA A 1 176 ? -1.361 10.931 7.451 1.00 97.25 176 ALA A CA 1
ATOM 1440 C C . ALA A 1 176 ? -1.989 12.102 6.686 1.00 97.25 176 ALA A C 1
ATOM 1442 O O . ALA A 1 176 ? -1.937 12.102 5.456 1.00 97.25 176 ALA A O 1
ATOM 1443 N N . LEU A 1 177 ? -2.519 13.103 7.396 1.00 96.19 177 LEU A N 1
ATOM 1444 C CA . LEU A 1 177 ? -3.066 14.336 6.813 1.00 96.19 177 LEU A CA 1
ATOM 1445 C C . LEU A 1 177 ? -1.982 15.271 6.239 1.00 96.19 177 LEU A C 1
ATOM 1447 O O . LEU A 1 177 ? -2.296 16.141 5.431 1.00 96.19 177 LEU A O 1
ATOM 1451 N N . SER A 1 178 ? -0.719 15.067 6.636 1.00 94.94 178 SER A N 1
ATOM 1452 C CA . SER A 1 178 ? 0.465 15.836 6.225 1.00 94.94 178 SER A CA 1
ATOM 1453 C C . SER A 1 178 ? 0.350 17.351 6.471 1.00 94.94 178 SER A C 1
ATOM 1455 O O . SER A 1 178 ? -0.442 17.812 7.285 1.00 94.94 178 SER A O 1
ATOM 1457 N N . ASN A 1 179 ? 1.173 18.149 5.787 1.00 93.75 179 ASN A N 1
ATOM 1458 C CA . ASN A 1 179 ? 1.135 19.616 5.813 1.00 93.75 179 ASN A CA 1
ATOM 1459 C C . ASN A 1 179 ? 0.031 20.234 4.929 1.00 93.75 179 ASN A C 1
ATOM 1461 O O . ASN A 1 179 ? 0.026 21.444 4.732 1.00 93.75 179 ASN A O 1
ATOM 1465 N N . ASN A 1 180 ? -0.866 19.422 4.363 1.00 94.00 180 ASN A N 1
ATOM 1466 C CA . ASN A 1 180 ? -1.865 19.858 3.388 1.00 94.00 180 ASN A CA 1
ATOM 1467 C C . ASN A 1 180 ? -3.208 19.163 3.665 1.00 94.00 180 ASN A C 1
ATOM 1469 O O . ASN A 1 180 ? -3.490 18.100 3.133 1.00 94.00 180 ASN A O 1
ATOM 1473 N N . ILE A 1 181 ? -4.042 19.712 4.535 1.00 96.56 181 ILE A N 1
ATOM 1474 C CA . ILE A 1 181 ? -5.237 19.035 5.045 1.00 96.56 181 ILE A CA 1
ATOM 1475 C C . ILE A 1 181 ? -6.440 19.365 4.166 1.00 96.56 181 ILE A C 1
ATOM 1477 O O . ILE A 1 181 ? -6.827 20.525 4.036 1.00 96.56 181 ILE A O 1
ATOM 1481 N N . HIS A 1 182 ? -7.064 18.333 3.596 1.00 96.19 182 HIS A N 1
ATOM 1482 C CA . HIS A 1 182 ? -8.273 18.471 2.784 1.00 96.19 182 HIS A CA 1
ATOM 1483 C C . HIS A 1 182 ? -9.472 17.783 3.438 1.00 96.19 182 HIS A C 1
ATOM 1485 O O . HIS A 1 182 ? -9.324 16.769 4.129 1.00 96.19 182 HIS A O 1
ATOM 1491 N N . LEU A 1 183 ? -10.659 18.312 3.150 1.00 96.25 183 LEU A N 1
ATOM 1492 C CA . LEU A 1 183 ? -11.941 17.645 3.338 1.00 96.25 183 LEU A CA 1
ATOM 1493 C C . LEU A 1 183 ? -12.635 17.588 1.978 1.00 96.25 183 LEU A C 1
ATOM 1495 O O . LEU A 1 183 ? -12.976 18.634 1.426 1.00 96.25 183 LEU A O 1
ATOM 1499 N N . SER A 1 184 ? -12.842 16.386 1.432 1.00 93.88 184 SER A N 1
ATOM 1500 C CA . SER A 1 184 ? -13.228 16.240 0.020 1.00 93.88 184 SER A CA 1
ATOM 1501 C C . SER A 1 184 ? -12.200 16.965 -0.872 1.00 93.88 184 SER A C 1
ATOM 1503 O O . SER A 1 184 ? -10.999 16.904 -0.606 1.00 93.88 184 SER A O 1
ATOM 1505 N N . ASN A 1 185 ? -12.636 17.697 -1.890 1.00 93.31 185 ASN A N 1
ATOM 1506 C CA . ASN A 1 185 ? -11.781 18.492 -2.767 1.00 93.31 185 ASN A CA 1
ATOM 1507 C C . ASN A 1 185 ? -11.441 19.887 -2.206 1.00 93.31 185 ASN A C 1
ATOM 1509 O O . ASN A 1 185 ? -10.754 20.658 -2.876 1.00 93.31 185 ASN A O 1
ATOM 1513 N N . LEU A 1 186 ? -11.934 20.234 -1.013 1.00 95.56 186 LEU A N 1
ATOM 1514 C CA . LEU A 1 186 ? -11.672 21.521 -0.378 1.00 95.56 186 LEU A CA 1
ATOM 1515 C C . LEU A 1 186 ? -10.379 21.449 0.433 1.00 95.56 186 LEU A C 1
ATOM 1517 O O . LEU A 1 186 ? -10.253 20.644 1.360 1.00 95.56 186 LEU A O 1
ATOM 1521 N N . ASN A 1 187 ? -9.432 22.327 0.109 1.00 95.81 187 ASN A N 1
ATOM 1522 C CA . ASN A 1 187 ? -8.241 22.522 0.923 1.00 95.81 187 ASN 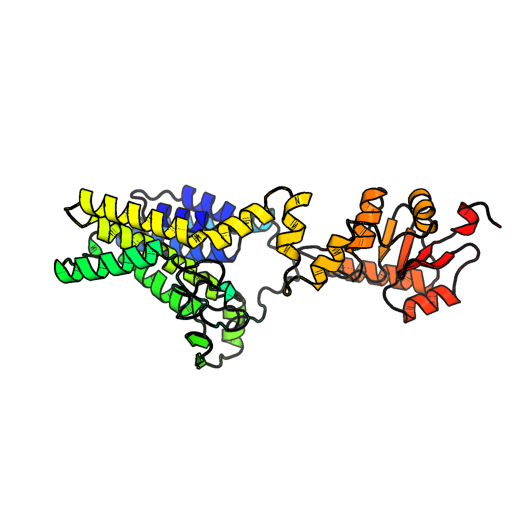A CA 1
ATOM 1523 C C . ASN A 1 187 ? -8.583 23.389 2.141 1.00 95.81 187 ASN A C 1
ATOM 1525 O O . ASN A 1 187 ? -9.016 24.528 1.983 1.00 95.81 187 ASN A O 1
ATOM 1529 N N . LEU A 1 188 ? -8.409 22.838 3.344 1.00 96.25 188 LEU A N 1
ATOM 1530 C CA . LEU A 1 188 ? -8.679 23.542 4.597 1.00 96.25 188 LEU A CA 1
ATOM 1531 C C . LEU A 1 188 ? -7.431 24.233 5.144 1.00 96.25 188 LEU A C 1
ATOM 1533 O O . LEU A 1 188 ? -7.521 25.340 5.668 1.00 96.25 188 LEU A O 1
ATOM 1537 N N . ILE A 1 189 ? -6.279 23.560 5.080 1.00 96.31 189 ILE A N 1
ATOM 1538 C CA . ILE A 1 189 ? -5.022 24.034 5.666 1.00 96.31 189 ILE A CA 1
ATOM 1539 C C . ILE A 1 189 ? -3.876 23.620 4.752 1.00 96.31 189 ILE A C 1
ATOM 1541 O O . ILE A 1 189 ? -3.662 22.431 4.533 1.00 96.31 189 ILE A O 1
ATOM 1545 N N . TYR A 1 190 ? -3.071 24.585 4.324 1.00 95.06 190 TYR A N 1
ATOM 1546 C CA . TYR A 1 190 ? -1.803 24.336 3.649 1.00 95.06 190 TYR A CA 1
ATOM 1547 C C . TYR A 1 190 ? -0.674 25.035 4.401 1.00 95.06 190 TYR A C 1
ATOM 1549 O O . TYR A 1 190 ? -0.724 26.244 4.625 1.00 95.06 190 TYR A O 1
ATOM 1557 N N . ILE A 1 191 ? 0.337 24.267 4.797 1.00 94.44 191 ILE A N 1
ATOM 1558 C CA . ILE A 1 191 ? 1.531 24.765 5.475 1.00 94.44 191 ILE A CA 1
ATOM 1559 C C . ILE A 1 191 ? 2.718 24.526 4.552 1.00 94.44 191 ILE A C 1
ATOM 1561 O O . ILE A 1 191 ? 3.084 23.378 4.283 1.00 94.44 191 ILE A O 1
ATOM 1565 N N . ASP A 1 192 ? 3.331 25.611 4.090 1.00 92.69 192 ASP A N 1
ATOM 1566 C CA . ASP A 1 192 ? 4.556 25.528 3.305 1.00 92.69 192 ASP A CA 1
ATOM 1567 C C . ASP A 1 192 ? 5.721 25.098 4.205 1.00 92.69 192 ASP A C 1
ATOM 1569 O O . ASP A 1 192 ? 5.959 25.679 5.269 1.00 92.69 192 ASP A O 1
ATOM 1573 N N . LEU A 1 193 ? 6.409 24.023 3.825 1.00 90.44 193 LEU A N 1
ATOM 1574 C CA . LEU A 1 193 ? 7.442 23.418 4.658 1.00 90.44 193 LEU A CA 1
ATOM 1575 C C . LEU A 1 193 ? 8.833 23.891 4.218 1.00 90.44 193 LEU A C 1
ATOM 1577 O O . LEU A 1 193 ? 9.165 23.841 3.036 1.00 90.44 193 LEU A O 1
ATOM 1581 N N . PRO A 1 194 ? 9.727 24.246 5.157 1.00 91.56 194 PRO A N 1
ATOM 1582 C CA . PRO A 1 194 ? 11.135 24.439 4.841 1.00 91.56 194 PRO A CA 1
ATOM 1583 C C . PRO A 1 194 ? 11.735 23.192 4.173 1.00 91.56 194 PRO A C 1
ATOM 1585 O O . PRO A 1 194 ? 11.513 22.069 4.632 1.00 91.56 194 PRO A O 1
ATOM 1588 N N . LYS A 1 195 ? 12.597 23.381 3.165 1.00 87.06 195 LYS A N 1
ATOM 1589 C CA . LYS A 1 195 ? 13.211 22.292 2.367 1.00 87.06 195 LYS A CA 1
ATOM 1590 C C . LYS A 1 195 ? 13.845 21.166 3.194 1.00 87.06 195 LYS A C 1
ATOM 1592 O O . LYS A 1 195 ? 13.862 20.008 2.779 1.00 87.06 195 LYS A O 1
ATOM 1597 N N . PHE A 1 196 ? 14.404 21.485 4.362 1.00 86.88 196 PHE A N 1
ATOM 1598 C CA . PHE A 1 196 ? 14.966 20.476 5.263 1.00 86.88 196 PHE A CA 1
ATOM 1599 C C . PHE A 1 196 ? 13.886 19.541 5.832 1.00 86.88 196 PHE A C 1
ATOM 1601 O O . PHE A 1 196 ? 14.072 18.324 5.847 1.00 86.88 196 PHE A O 1
ATOM 1608 N N . ILE A 1 197 ? 12.742 20.100 6.234 1.00 87.00 197 ILE A N 1
ATOM 1609 C CA . ILE A 1 197 ? 11.594 19.353 6.756 1.00 87.00 197 ILE A CA 1
ATOM 1610 C C . ILE A 1 197 ? 10.961 18.515 5.638 1.00 87.00 197 ILE A C 1
ATOM 1612 O O . ILE A 1 197 ? 10.699 17.328 5.838 1.00 87.00 197 ILE A O 1
ATOM 1616 N N . GLU A 1 198 ? 10.822 19.080 4.436 1.00 84.12 198 GLU A N 1
ATOM 1617 C CA . GLU A 1 198 ? 10.371 18.334 3.253 1.00 84.12 198 GLU A CA 1
ATOM 1618 C C . GLU A 1 198 ? 11.270 17.138 2.939 1.00 84.12 198 GLU A C 1
ATOM 1620 O O . GLU A 1 198 ? 10.780 16.066 2.596 1.00 84.12 198 GLU A O 1
ATOM 1625 N N . LYS A 1 199 ? 12.594 17.281 3.074 1.00 85.38 199 LYS A N 1
ATOM 1626 C CA . LYS A 1 199 ? 13.532 16.182 2.817 1.00 85.38 199 LYS A CA 1
ATOM 1627 C C . LYS A 1 199 ? 13.370 15.039 3.820 1.00 85.38 199 LYS A C 1
ATOM 1629 O O . LYS A 1 199 ? 13.468 13.880 3.418 1.00 85.38 199 LYS A O 1
ATOM 1634 N N . ILE A 1 200 ? 13.128 15.356 5.095 1.00 85.62 200 ILE A N 1
ATOM 1635 C CA . ILE A 1 200 ? 12.887 14.359 6.149 1.00 85.62 200 ILE A CA 1
ATOM 1636 C C . ILE A 1 200 ? 11.567 13.634 5.887 1.00 85.62 200 ILE A C 1
ATOM 1638 O O . ILE A 1 200 ? 11.541 12.406 5.800 1.00 85.62 200 ILE A O 1
ATOM 1642 N N . PHE A 1 201 ? 10.476 14.380 5.707 1.00 85.19 201 PHE A N 1
ATOM 1643 C CA . PHE A 1 201 ? 9.161 13.783 5.484 1.00 85.19 201 PHE A CA 1
ATOM 1644 C C . PHE A 1 201 ? 9.012 13.145 4.099 1.00 85.19 201 PHE A C 1
ATOM 1646 O O . PHE A 1 201 ? 8.257 12.189 3.949 1.00 85.19 201 PHE A O 1
ATOM 1653 N N . GLY A 1 202 ? 9.800 13.568 3.110 1.00 81.00 202 GLY A N 1
ATOM 1654 C CA . GLY A 1 202 ? 9.875 12.965 1.777 1.00 81.00 202 GLY A CA 1
ATOM 1655 C C . GLY A 1 202 ? 10.418 11.531 1.760 1.00 81.00 202 GLY A C 1
ATOM 1656 O O . GLY A 1 202 ? 10.324 10.855 0.735 1.00 81.00 202 GLY A O 1
ATOM 1657 N N . ILE A 1 203 ? 10.961 11.034 2.880 1.00 83.88 203 ILE A N 1
ATOM 1658 C CA . ILE A 1 203 ? 11.225 9.599 3.079 1.00 83.88 203 ILE A CA 1
ATOM 1659 C C . ILE A 1 203 ? 9.893 8.834 3.184 1.00 83.88 203 ILE A C 1
ATOM 1661 O O . ILE A 1 203 ? 9.731 7.770 2.587 1.00 83.88 203 ILE A O 1
ATOM 1665 N N . ILE A 1 204 ? 8.905 9.403 3.883 1.00 84.69 204 ILE A N 1
ATOM 1666 C CA . ILE A 1 204 ? 7.533 8.885 4.001 1.00 84.69 204 ILE A CA 1
ATOM 1667 C C . ILE A 1 204 ? 6.654 9.605 2.972 1.00 84.69 204 ILE A C 1
ATOM 1669 O O . ILE A 1 204 ? 5.686 10.286 3.300 1.00 84.69 204 ILE A O 1
ATOM 1673 N N . ARG A 1 205 ? 7.018 9.452 1.695 1.00 88.31 205 ARG A N 1
ATOM 1674 C CA . ARG A 1 205 ? 6.348 10.093 0.555 1.00 88.31 205 ARG A CA 1
ATOM 1675 C C . ARG A 1 205 ? 4.822 9.943 0.599 1.00 88.31 205 ARG A C 1
ATOM 1677 O O . ARG A 1 205 ? 4.114 10.916 0.394 1.00 88.31 205 ARG A O 1
ATOM 1684 N N . ALA A 1 206 ? 4.336 8.728 0.851 1.00 92.38 206 ALA A N 1
ATOM 1685 C CA . ALA A 1 206 ? 2.919 8.402 0.983 1.00 92.38 206 ALA A CA 1
ATOM 1686 C C . ALA A 1 206 ? 2.499 8.374 2.454 1.00 92.38 206 ALA A C 1
ATOM 1688 O O . ALA A 1 206 ? 2.220 7.312 3.018 1.00 92.38 206 ALA A O 1
ATOM 1689 N N . SER A 1 207 ? 2.500 9.548 3.088 1.00 95.06 207 SER A N 1
ATOM 1690 C CA . SER A 1 207 ? 2.118 9.702 4.493 1.00 95.06 207 SER A CA 1
ATOM 1691 C C . SER A 1 207 ? 0.695 9.222 4.760 1.00 95.06 207 SER A C 1
ATOM 1693 O O . SER A 1 207 ? 0.445 8.665 5.827 1.00 95.06 207 SER A O 1
ATOM 1695 N N . GLY A 1 208 ? -0.206 9.328 3.775 1.00 96.19 208 GLY A N 1
ATOM 1696 C CA . GLY A 1 208 ? -1.601 8.902 3.880 1.00 96.19 208 GLY A CA 1
ATOM 1697 C C . GLY A 1 208 ? -1.769 7.473 4.386 1.00 96.19 208 GLY A C 1
ATOM 1698 O O . GLY A 1 208 ? -2.660 7.212 5.186 1.00 96.19 208 GLY A O 1
ATOM 1699 N N . ARG A 1 209 ? -0.844 6.568 4.043 1.00 96.12 209 ARG A N 1
ATOM 1700 C CA . ARG A 1 209 ? -0.856 5.159 4.478 1.00 96.12 209 ARG A CA 1
ATOM 1701 C C . ARG A 1 209 ? -0.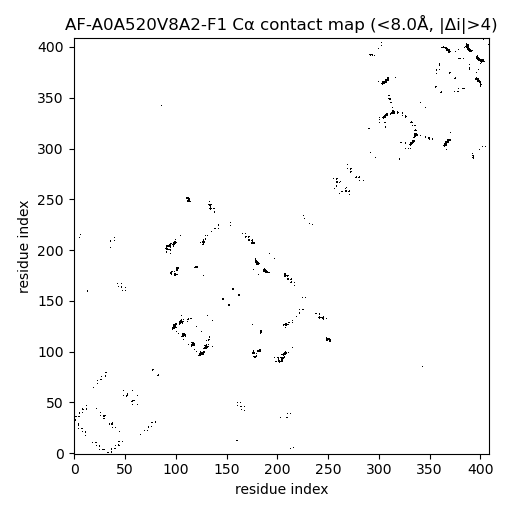796 4.979 5.998 1.00 96.12 209 ARG A C 1
ATOM 1703 O O . ARG A 1 209 ? -1.188 3.931 6.505 1.00 96.12 209 ARG A O 1
ATOM 1710 N N . MET A 1 210 ? -0.320 5.981 6.744 1.00 97.00 210 MET A N 1
ATOM 1711 C CA . MET A 1 210 ? -0.270 5.934 8.211 1.00 97.00 210 MET A CA 1
ATOM 1712 C C . MET A 1 210 ? -1.667 5.872 8.848 1.00 97.00 210 MET A C 1
ATOM 1714 O O . MET A 1 210 ? -1.788 5.433 9.992 1.00 97.00 210 MET A O 1
ATOM 1718 N N . VAL A 1 211 ? -2.728 6.219 8.104 1.00 97.94 211 VAL A N 1
ATOM 1719 C CA . VAL A 1 211 ? -4.127 6.113 8.547 1.00 97.94 211 VAL A CA 1
ATOM 1720 C C . VAL A 1 211 ? -4.571 4.674 8.828 1.00 97.94 211 VAL A C 1
ATOM 1722 O O . VAL A 1 211 ? -5.541 4.458 9.553 1.00 97.94 211 VAL A O 1
ATOM 1725 N N . TRP A 1 212 ? -3.866 3.666 8.304 1.00 97.62 212 TRP A N 1
ATOM 1726 C CA . TRP A 1 212 ? -4.277 2.270 8.460 1.00 97.62 212 TRP A CA 1
ATOM 1727 C C . TRP A 1 212 ? -4.184 1.771 9.911 1.00 97.62 212 TRP A C 1
ATOM 1729 O O . TRP A 1 212 ? -4.937 0.880 10.298 1.00 97.62 212 TRP A O 1
ATOM 1739 N N . ILE A 1 213 ? -3.317 2.355 10.747 1.00 97.69 213 ILE A N 1
ATOM 1740 C CA . ILE A 1 213 ? -3.303 2.064 12.191 1.00 97.69 213 ILE A CA 1
ATOM 1741 C C . ILE A 1 213 ? -4.581 2.600 12.869 1.00 97.69 213 ILE A C 1
ATOM 1743 O O . ILE A 1 213 ? -5.292 1.792 13.473 1.00 97.69 213 ILE A O 1
ATOM 1747 N N . PRO A 1 214 ? -4.932 3.899 12.736 1.00 98.06 214 PRO A N 1
ATOM 1748 C CA . PRO A 1 214 ? -6.237 4.423 13.142 1.00 98.06 214 PRO A CA 1
ATOM 1749 C C . PRO A 1 214 ? -7.422 3.611 12.634 1.00 98.06 214 PRO A C 1
ATOM 1751 O O . PRO A 1 214 ? -8.304 3.274 13.418 1.00 98.06 214 PRO A O 1
ATOM 1754 N N . PHE A 1 215 ? -7.410 3.239 11.354 1.00 97.88 215 PHE A N 1
ATOM 1755 C CA . PHE A 1 215 ? -8.443 2.418 10.733 1.00 97.88 215 PHE A CA 1
ATOM 1756 C C . PHE A 1 215 ? -8.698 1.127 11.523 1.00 97.88 215 PHE A C 1
ATOM 1758 O O . PHE A 1 215 ? -9.817 0.886 11.969 1.00 97.88 215 PHE A O 1
ATOM 1765 N N . TYR A 1 216 ? -7.663 0.323 11.785 1.00 97.50 216 TYR A N 1
ATOM 1766 C CA . TYR A 1 216 ? -7.835 -0.920 12.544 1.00 97.50 216 TYR A CA 1
ATOM 1767 C C . TYR A 1 216 ? -8.147 -0.685 14.025 1.00 97.50 216 TYR A C 1
ATOM 1769 O O . TYR A 1 216 ? -8.857 -1.486 14.637 1.00 97.50 216 TYR A O 1
ATOM 1777 N N . LEU A 1 217 ? -7.662 0.408 14.615 1.00 96.88 217 LEU A N 1
ATOM 1778 C CA . LEU A 1 217 ? -8.005 0.751 15.992 1.00 96.88 217 LEU A CA 1
ATOM 1779 C C . LEU A 1 217 ? -9.472 1.145 16.150 1.00 96.88 217 LEU A C 1
ATOM 1781 O O . LEU A 1 217 ? -10.065 0.758 17.152 1.00 96.88 217 LEU A O 1
ATOM 1785 N N . ILE A 1 218 ? -10.087 1.816 15.170 1.00 97.31 218 ILE A N 1
ATOM 1786 C CA . ILE A 1 218 ? -11.534 2.090 15.173 1.00 97.31 218 ILE A CA 1
ATOM 1787 C C . ILE A 1 218 ? -12.318 0.776 15.286 1.00 97.31 218 ILE A C 1
ATOM 1789 O O . ILE A 1 218 ? -13.182 0.650 16.153 1.00 97.31 218 ILE A O 1
ATOM 1793 N N . TYR A 1 219 ? -11.965 -0.239 14.491 1.00 96.81 219 TYR A N 1
ATOM 1794 C CA . TYR A 1 219 ? -12.602 -1.560 14.546 1.00 96.81 219 TYR A CA 1
ATOM 1795 C C . TYR A 1 219 ? -12.448 -2.208 15.928 1.00 96.81 219 TYR A C 1
ATOM 1797 O O . TYR A 1 219 ? -13.423 -2.671 16.520 1.00 96.81 219 TYR A O 1
ATOM 1805 N N . ILE A 1 220 ? -11.221 -2.228 16.461 1.00 95.31 220 ILE A N 1
ATOM 1806 C CA . ILE A 1 220 ? -10.929 -2.812 17.778 1.00 95.31 220 ILE A CA 1
ATOM 1807 C C . ILE A 1 220 ? -11.729 -2.098 18.873 1.00 95.31 220 ILE A C 1
ATOM 1809 O O . ILE A 1 220 ? -12.317 -2.760 19.727 1.00 95.31 220 ILE A O 1
ATOM 1813 N N . LEU A 1 221 ? -11.791 -0.764 18.840 1.00 94.31 221 LEU A N 1
ATOM 1814 C CA . LEU A 1 221 ? -12.551 0.026 19.805 1.00 94.31 221 LEU A CA 1
ATOM 1815 C C . LEU A 1 221 ? -14.039 -0.301 19.743 1.00 94.31 221 LEU A C 1
ATOM 1817 O O . LEU A 1 221 ? -14.608 -0.579 20.794 1.00 94.31 221 LEU A O 1
ATOM 1821 N N . ILE A 1 222 ? -14.642 -0.345 18.550 1.00 95.31 222 ILE A N 1
ATOM 1822 C CA . ILE A 1 222 ? -16.051 -0.730 18.368 1.00 95.31 222 ILE A CA 1
ATOM 1823 C C . ILE A 1 222 ? -16.318 -2.077 19.052 1.00 95.31 222 ILE A C 1
ATOM 1825 O O . ILE A 1 222 ? -17.219 -2.179 19.884 1.00 95.31 222 ILE A O 1
ATOM 1829 N N . PHE A 1 223 ? -15.493 -3.096 18.795 1.00 94.12 223 PHE A N 1
ATOM 1830 C CA . PHE A 1 223 ? -15.681 -4.414 19.409 1.00 94.12 223 PHE A CA 1
ATOM 1831 C C . PHE A 1 223 ? -15.433 -4.433 20.922 1.00 94.12 223 PHE A C 1
ATOM 1833 O O . PHE A 1 223 ? -16.134 -5.149 21.640 1.00 94.12 223 PHE A O 1
ATOM 1840 N N . ILE A 1 224 ? -14.497 -3.629 21.438 1.00 92.06 224 ILE A N 1
ATOM 1841 C CA . ILE A 1 224 ? -14.311 -3.441 22.885 1.00 92.06 224 ILE A CA 1
ATOM 1842 C C . ILE A 1 224 ? -15.576 -2.844 23.509 1.00 92.06 224 ILE A C 1
ATOM 1844 O O . ILE A 1 224 ? -16.035 -3.341 24.541 1.00 92.06 224 ILE A O 1
ATOM 1848 N N . VAL A 1 225 ? -16.154 -1.807 22.891 1.00 92.31 225 VAL A N 1
ATOM 1849 C CA . VAL A 1 225 ? -17.375 -1.163 23.393 1.00 92.31 225 VAL A CA 1
ATOM 1850 C C . VAL A 1 225 ? -18.526 -2.161 23.393 1.00 92.31 225 VAL A C 1
ATOM 1852 O O . VAL A 1 225 ? -19.172 -2.344 24.425 1.00 92.31 225 VAL A O 1
ATOM 1855 N N . ILE A 1 226 ? -18.735 -2.865 22.278 1.00 93.62 226 ILE A N 1
ATOM 1856 C CA . ILE A 1 226 ? -19.765 -3.900 22.142 1.00 93.62 226 ILE A CA 1
ATOM 1857 C C . ILE A 1 226 ? -19.596 -4.971 23.227 1.00 93.62 226 ILE A C 1
ATOM 1859 O O . ILE A 1 226 ? -20.553 -5.357 23.902 1.00 93.62 226 ILE A O 1
ATOM 1863 N N . ASN A 1 227 ? -18.360 -5.416 23.473 1.00 91.50 227 ASN A N 1
ATOM 1864 C CA . ASN A 1 227 ? -18.082 -6.397 24.513 1.00 91.50 227 ASN A CA 1
ATOM 1865 C C . ASN A 1 227 ? -18.256 -5.852 25.946 1.00 91.50 227 ASN A C 1
ATOM 1867 O O . ASN A 1 227 ? -18.315 -6.631 26.896 1.00 91.50 227 ASN A O 1
ATOM 1871 N N . SER A 1 228 ? -18.380 -4.544 26.140 1.00 89.62 228 SER A N 1
ATOM 1872 C CA . SER A 1 228 ? -18.661 -3.971 27.459 1.00 89.62 228 SER A CA 1
ATOM 1873 C C . SER A 1 228 ? -20.146 -4.016 27.846 1.00 89.62 228 SER A C 1
ATOM 1875 O O . SER A 1 228 ? -20.468 -3.792 29.015 1.00 89.62 228 SER A O 1
ATOM 1877 N N . PHE A 1 229 ? -21.050 -4.285 26.897 1.00 91.12 229 PHE A N 1
ATOM 1878 C CA . PHE A 1 229 ? -22.485 -4.412 27.158 1.00 91.12 229 PHE A CA 1
ATOM 1879 C C . PHE A 1 229 ? -22.870 -5.813 27.637 1.00 91.12 229 PHE A C 1
ATOM 1881 O O . PHE A 1 229 ? -22.310 -6.814 27.175 1.00 91.12 229 PHE A O 1
ATOM 1888 N N . ASP A 1 230 ? -23.879 -5.864 28.506 1.00 90.69 230 ASP A N 1
ATOM 1889 C CA . ASP A 1 230 ? -24.396 -7.099 29.105 1.00 90.69 230 ASP A CA 1
ATOM 1890 C C . ASP A 1 230 ? -25.312 -7.877 28.140 1.00 90.69 230 ASP A C 1
ATOM 1892 O O . ASP A 1 230 ? -25.297 -9.107 28.117 1.00 90.69 230 ASP A O 1
ATOM 1896 N N . ASP A 1 231 ? -26.026 -7.176 27.248 1.00 91.44 231 ASP A N 1
ATOM 1897 C CA . ASP A 1 231 ? -26.973 -7.754 26.280 1.00 91.44 231 ASP A CA 1
ATOM 1898 C C . ASP A 1 231 ? -26.285 -8.433 25.080 1.00 91.44 231 ASP A C 1
ATOM 1900 O O . ASP A 1 231 ? -26.457 -8.052 23.918 1.00 91.44 231 ASP A O 1
ATOM 1904 N N . LYS A 1 232 ? -25.487 -9.474 25.339 1.00 92.94 232 LYS A N 1
ATOM 1905 C CA . LYS A 1 232 ? -24.690 -10.168 24.309 1.00 92.94 232 LYS A CA 1
ATOM 1906 C C . LYS A 1 232 ? -25.526 -10.700 23.149 1.00 92.94 232 LYS A C 1
ATOM 1908 O O . LYS A 1 232 ? -25.053 -10.707 22.016 1.00 92.94 232 LYS A O 1
ATOM 1913 N N . LYS A 1 233 ? -26.755 -11.156 23.416 1.00 95.38 233 LYS A N 1
ATOM 1914 C CA . LYS A 1 233 ? -27.659 -11.694 22.385 1.00 95.38 233 LYS A CA 1
ATOM 1915 C C . LYS A 1 233 ? -28.046 -10.624 21.360 1.00 95.38 233 LYS A C 1
ATOM 1917 O O . LYS A 1 233 ? -27.939 -10.879 20.165 1.00 95.38 233 LYS A O 1
ATOM 1922 N N . ILE A 1 234 ? -28.411 -9.426 21.821 1.00 94.69 234 ILE A N 1
ATOM 1923 C CA . ILE A 1 234 ? -28.795 -8.305 20.951 1.00 94.69 234 ILE A CA 1
ATOM 1924 C C . ILE A 1 234 ? -27.605 -7.883 20.089 1.00 94.69 234 ILE A C 1
ATOM 1926 O O . ILE A 1 234 ? -27.723 -7.780 18.873 1.00 94.69 234 ILE A O 1
ATOM 1930 N N . TRP A 1 235 ? -26.426 -7.729 20.693 1.00 95.56 235 TRP A N 1
ATOM 1931 C CA . TRP A 1 235 ? -25.227 -7.339 19.952 1.00 95.56 235 TRP A CA 1
ATOM 1932 C C . TRP A 1 235 ? -24.781 -8.367 18.914 1.00 95.56 235 TRP A C 1
ATOM 1934 O O . TRP A 1 235 ? -24.309 -7.977 17.851 1.00 95.56 235 TRP A O 1
ATOM 1944 N N . ARG A 1 236 ? -24.973 -9.669 19.165 1.00 96.19 236 ARG A N 1
ATOM 1945 C CA . ARG A 1 236 ? -24.752 -10.703 18.140 1.00 96.19 236 ARG A CA 1
ATOM 1946 C C . ARG A 1 236 ? -25.668 -10.500 16.934 1.00 96.19 236 ARG A C 1
ATOM 1948 O O . ARG A 1 236 ? -25.185 -10.577 15.811 1.00 96.19 236 ARG A O 1
ATOM 1955 N N . ILE A 1 237 ? -26.950 -10.199 17.158 1.00 97.06 237 ILE A N 1
ATOM 1956 C CA . ILE A 1 237 ? -27.905 -9.908 16.077 1.00 97.06 237 ILE A CA 1
ATOM 1957 C C . ILE A 1 237 ? -27.482 -8.648 15.312 1.00 97.06 237 ILE A C 1
ATOM 1959 O O . ILE A 1 237 ? -27.414 -8.681 14.088 1.00 97.06 237 ILE A O 1
ATOM 1963 N N . ILE A 1 238 ? -27.126 -7.565 16.012 1.00 96.94 238 ILE A N 1
ATOM 1964 C CA . ILE A 1 238 ? -26.672 -6.312 15.384 1.00 96.94 238 ILE A CA 1
ATOM 1965 C C . ILE A 1 238 ? -25.406 -6.540 14.541 1.00 96.94 238 ILE A C 1
ATOM 1967 O O . ILE A 1 238 ? -25.317 -6.027 13.430 1.00 96.94 238 ILE A O 1
ATOM 1971 N N . ILE A 1 239 ? -24.444 -7.332 15.028 1.00 97.62 239 ILE A N 1
ATOM 1972 C CA . ILE A 1 239 ? -23.239 -7.690 14.264 1.00 97.62 239 ILE A CA 1
ATOM 1973 C C . ILE A 1 239 ? -23.600 -8.500 13.018 1.00 97.62 239 ILE A C 1
ATOM 1975 O O . ILE A 1 239 ? -23.071 -8.215 11.948 1.00 97.62 239 ILE A O 1
ATOM 1979 N N . LEU A 1 240 ? -24.492 -9.489 13.129 1.00 97.56 240 LEU A N 1
ATOM 1980 C CA . LEU A 1 240 ? -24.936 -10.269 11.971 1.00 97.56 240 LEU A CA 1
ATOM 1981 C C . LEU A 1 240 ? -25.609 -9.372 10.927 1.00 97.56 240 LEU A C 1
ATOM 1983 O O . LEU A 1 240 ? -25.255 -9.454 9.756 1.00 97.56 240 LEU A O 1
ATOM 1987 N N . LEU A 1 241 ? -26.487 -8.459 11.352 1.00 97.25 241 LEU A N 1
ATOM 1988 C CA . LEU A 1 241 ? -27.104 -7.466 10.468 1.00 97.25 241 LEU A CA 1
ATOM 1989 C C . LEU A 1 241 ? -26.054 -6.572 9.799 1.00 97.25 241 LEU A C 1
ATOM 1991 O O . LEU A 1 241 ? -26.094 -6.384 8.587 1.00 97.25 241 LEU A O 1
ATOM 1995 N N . ALA A 1 242 ? -25.081 -6.067 10.560 1.00 97.31 242 ALA A N 1
ATOM 1996 C CA . ALA A 1 242 ? -23.991 -5.254 10.030 1.00 97.31 242 ALA A CA 1
ATOM 1997 C C . ALA A 1 242 ? -23.156 -6.005 8.981 1.00 97.31 242 ALA A C 1
ATOM 1999 O O . ALA A 1 242 ? -22.779 -5.431 7.960 1.00 97.31 242 ALA A O 1
ATOM 2000 N N . LEU A 1 243 ? -22.881 -7.291 9.217 1.00 96.69 243 LEU A N 1
ATOM 2001 C CA . LEU A 1 243 ? -22.194 -8.155 8.259 1.00 96.69 243 LEU A CA 1
ATOM 2002 C C . LEU A 1 243 ? -23.029 -8.348 6.992 1.00 96.69 243 LEU A C 1
ATOM 2004 O O . LEU A 1 243 ? -22.483 -8.231 5.900 1.00 96.69 243 LEU A O 1
ATOM 2008 N N . THR A 1 244 ? -24.338 -8.587 7.117 1.00 95.69 244 THR A N 1
ATOM 2009 C CA . THR A 1 244 ? -25.240 -8.707 5.963 1.00 95.69 244 THR A CA 1
ATOM 2010 C C . THR A 1 244 ? -25.273 -7.421 5.140 1.00 95.69 244 THR A C 1
ATOM 2012 O O . THR A 1 244 ? -25.113 -7.486 3.923 1.00 95.69 244 THR A O 1
ATOM 2015 N N . VAL A 1 245 ? -25.396 -6.257 5.791 1.00 95.06 245 VAL A N 1
ATOM 2016 C CA . VAL A 1 245 ? -25.320 -4.945 5.128 1.00 95.06 245 VAL A CA 1
ATOM 2017 C C . VAL A 1 245 ? -24.001 -4.806 4.371 1.00 95.06 245 VAL A C 1
ATOM 2019 O O . VAL A 1 245 ? -24.018 -4.481 3.190 1.00 95.06 245 VAL A O 1
ATOM 2022 N N . ASN A 1 246 ? -22.872 -5.127 5.010 1.00 94.88 246 ASN A N 1
ATOM 2023 C CA . ASN A 1 246 ? -21.557 -5.028 4.376 1.00 94.88 246 ASN A CA 1
ATOM 2024 C C . ASN A 1 246 ? -21.424 -5.956 3.154 1.00 94.88 246 ASN A C 1
ATOM 2026 O O . ASN A 1 246 ? -20.922 -5.542 2.116 1.00 94.88 246 ASN A O 1
ATOM 2030 N N . VAL A 1 247 ? -21.902 -7.203 3.243 1.00 93.94 247 VAL A N 1
ATOM 2031 C CA . VAL A 1 247 ? -21.853 -8.160 2.122 1.00 93.94 247 VAL A CA 1
ATOM 2032 C C . VAL A 1 247 ? -22.677 -7.667 0.931 1.00 93.94 247 VAL A C 1
ATOM 2034 O O . VAL A 1 247 ? -22.192 -7.713 -0.196 1.00 93.94 247 VAL A O 1
ATOM 2037 N N . ILE A 1 248 ? -23.891 -7.163 1.172 1.00 94.00 248 ILE A N 1
ATOM 2038 C CA . ILE A 1 248 ? -24.757 -6.617 0.114 1.00 94.00 248 ILE A CA 1
ATOM 2039 C C . ILE A 1 248 ? -24.121 -5.369 -0.514 1.00 94.00 248 ILE A C 1
ATOM 2041 O O . ILE A 1 248 ? -24.132 -5.192 -1.734 1.00 94.00 248 ILE A O 1
ATOM 2045 N N . ASP A 1 249 ? -23.541 -4.506 0.312 1.00 95.38 249 ASP A N 1
ATOM 2046 C CA . ASP A 1 249 ? -22.936 -3.255 -0.127 1.00 95.38 249 ASP A CA 1
ATOM 2047 C C . ASP A 1 249 ? -21.674 -3.471 -0.983 1.00 95.38 249 ASP A C 1
ATOM 2049 O O . ASP A 1 249 ? -21.453 -2.769 -1.969 1.00 95.38 249 ASP A O 1
ATOM 2053 N N . LEU A 1 250 ? -20.898 -4.519 -0.686 1.00 93.81 250 LEU A N 1
ATOM 2054 C CA . LEU A 1 250 ? -19.684 -4.894 -1.421 1.00 93.81 250 LEU A CA 1
ATOM 2055 C C . LEU A 1 250 ? -19.948 -5.582 -2.773 1.00 93.81 250 LEU A C 1
ATOM 2057 O O . LEU A 1 250 ? -18.996 -5.951 -3.463 1.00 93.81 250 LEU A O 1
ATOM 2061 N N . ASN A 1 251 ? -21.204 -5.745 -3.201 1.00 89.75 251 ASN A N 1
ATOM 2062 C CA . ASN A 1 251 ? -21.540 -6.429 -4.455 1.00 89.75 251 ASN A CA 1
ATOM 2063 C C . ASN A 1 251 ? -20.812 -5.847 -5.683 1.00 89.75 251 ASN A C 1
ATOM 2065 O O . ASN A 1 251 ? -20.361 -6.609 -6.539 1.00 89.75 251 ASN A O 1
ATOM 2069 N N . LYS A 1 252 ? -20.644 -4.517 -5.769 1.00 89.00 252 LYS A N 1
ATOM 2070 C CA . LYS A 1 252 ? -19.967 -3.856 -6.904 1.00 89.00 252 LYS A CA 1
ATOM 2071 C C . LYS A 1 252 ? -18.502 -4.284 -7.011 1.00 89.00 252 LYS A C 1
ATOM 2073 O O . LYS A 1 252 ? -18.078 -4.779 -8.057 1.00 89.00 252 LYS A O 1
ATOM 2078 N N . VAL A 1 253 ? -17.746 -4.160 -5.919 1.00 89.88 253 VAL A N 1
ATOM 2079 C CA . VAL A 1 253 ? -16.334 -4.561 -5.880 1.00 89.88 253 VAL A CA 1
ATOM 2080 C C . VAL A 1 253 ? -16.162 -6.081 -5.963 1.00 89.88 253 VAL A C 1
ATOM 2082 O O . VAL A 1 253 ? -15.252 -6.550 -6.641 1.00 89.88 253 VAL A O 1
ATOM 2085 N N . SER A 1 254 ? -17.057 -6.862 -5.352 1.00 87.94 254 SER A N 1
ATOM 2086 C CA . SER A 1 254 ? -17.050 -8.329 -5.433 1.00 87.94 254 SER A CA 1
ATOM 2087 C C . SER A 1 254 ? -17.198 -8.805 -6.879 1.00 87.94 254 SER A C 1
ATOM 2089 O O . SER A 1 254 ? -16.367 -9.570 -7.369 1.00 87.94 254 SER A O 1
ATOM 2091 N N . ASN A 1 255 ? -18.175 -8.260 -7.610 1.00 86.44 255 ASN A N 1
ATOM 2092 C CA . ASN A 1 255 ? -18.353 -8.535 -9.033 1.00 86.44 255 ASN A CA 1
ATOM 2093 C C . ASN A 1 255 ? -17.115 -8.142 -9.846 1.00 86.44 255 ASN A C 1
ATOM 2095 O O . ASN A 1 255 ? -16.690 -8.903 -10.712 1.00 86.44 255 ASN A O 1
ATOM 2099 N N . LEU A 1 256 ? -16.497 -6.993 -9.547 1.00 84.56 256 LEU A N 1
ATOM 2100 C CA . LEU A 1 256 ? -15.254 -6.590 -10.204 1.00 84.56 256 LEU A CA 1
ATOM 2101 C C . LEU A 1 256 ? -14.127 -7.603 -9.958 1.00 84.56 256 LEU A C 1
ATOM 2103 O O . LEU A 1 256 ? -13.414 -7.953 -10.898 1.00 84.56 256 LEU A O 1
ATOM 2107 N N . PHE A 1 257 ? -13.957 -8.083 -8.724 1.00 83.75 257 PHE A N 1
ATOM 2108 C CA . PHE A 1 257 ? -12.953 -9.099 -8.411 1.00 83.75 257 PHE A CA 1
ATOM 2109 C C . PHE A 1 257 ? -13.243 -10.414 -9.126 1.00 83.75 257 PHE A C 1
ATOM 2111 O O . PHE A 1 257 ? -12.343 -10.914 -9.786 1.00 83.75 257 PHE A O 1
ATOM 2118 N N . ILE A 1 258 ? -14.483 -10.915 -9.092 1.00 82.44 258 ILE A N 1
ATOM 2119 C CA . ILE A 1 258 ? -14.890 -12.127 -9.823 1.00 82.44 258 ILE A CA 1
ATOM 2120 C C . ILE A 1 258 ? -14.543 -11.999 -11.305 1.00 82.44 258 ILE A C 1
ATOM 2122 O O . ILE A 1 258 ? -13.976 -12.917 -11.887 1.00 82.44 258 ILE A O 1
ATOM 2126 N N . MET A 1 259 ? -14.820 -10.849 -11.917 1.00 75.56 259 MET A N 1
ATOM 2127 C CA . MET A 1 259 ? -14.489 -10.652 -13.323 1.00 75.56 259 MET A CA 1
ATOM 2128 C C . MET A 1 259 ? -12.976 -10.510 -13.581 1.00 75.56 259 MET A C 1
ATOM 2130 O O . MET A 1 259 ? -12.517 -10.877 -14.660 1.00 75.56 259 MET A O 1
ATOM 2134 N N . LYS A 1 260 ? -12.194 -9.991 -12.622 1.00 72.81 260 LYS A N 1
ATOM 2135 C CA . LYS A 1 260 ? -10.726 -9.871 -12.724 1.00 72.81 260 LYS A CA 1
ATOM 2136 C C . LYS A 1 260 ? -9.986 -11.183 -12.462 1.00 72.81 260 LYS A C 1
ATOM 2138 O O . LYS A 1 260 ? -8.913 -11.379 -13.023 1.00 72.81 260 LYS A O 1
ATOM 2143 N N . THR A 1 261 ? -10.505 -12.035 -11.580 1.00 73.94 261 THR A N 1
ATOM 2144 C CA . THR A 1 261 ? -9.850 -13.282 -11.146 1.00 73.94 261 THR A CA 1
ATOM 2145 C C . THR A 1 261 ? -10.491 -14.542 -11.720 1.00 73.94 261 THR A C 1
ATOM 2147 O O . THR A 1 261 ? -9.931 -15.622 -11.554 1.00 73.94 261 THR A O 1
ATOM 2150 N N . GLY A 1 262 ? -11.669 -14.427 -12.337 1.00 69.31 262 GLY A N 1
ATOM 2151 C CA . GLY A 1 262 ? -12.340 -15.502 -13.068 1.00 69.31 262 GLY A CA 1
ATOM 2152 C C . GLY A 1 262 ? -11.688 -15.777 -14.423 1.00 69.31 262 GLY A C 1
ATOM 2153 O O . GLY A 1 262 ? -10.565 -15.344 -14.677 1.00 69.31 262 GLY A O 1
ATOM 2154 N N . ASP A 1 263 ? -12.388 -16.495 -15.308 1.00 62.84 263 ASP A N 1
ATOM 2155 C CA . ASP A 1 263 ? -11.849 -16.803 -16.635 1.00 62.84 263 ASP A CA 1
ATOM 2156 C C . ASP A 1 263 ? -11.568 -15.508 -17.408 1.00 62.84 263 ASP A C 1
ATOM 2158 O O . ASP A 1 263 ? -12.476 -14.786 -17.843 1.00 62.84 263 ASP A O 1
ATOM 2162 N N . ILE A 1 264 ? -10.273 -15.228 -17.557 1.00 58.78 264 ILE A N 1
ATOM 2163 C CA . ILE A 1 264 ? -9.749 -14.054 -18.243 1.00 58.78 264 ILE A CA 1
ATOM 2164 C C . ILE A 1 264 ? -10.272 -14.011 -19.686 1.00 58.78 264 ILE A C 1
ATOM 2166 O O . ILE A 1 264 ? -10.481 -12.938 -20.230 1.00 58.78 264 ILE A O 1
ATOM 2170 N N . ASN A 1 265 ? -10.564 -15.150 -20.315 1.00 57.53 265 ASN A N 1
ATOM 2171 C CA . ASN A 1 265 ? -11.054 -15.169 -21.689 1.00 57.53 265 ASN A CA 1
ATOM 2172 C C . ASN A 1 265 ? -12.526 -14.734 -21.788 1.00 57.53 265 ASN A C 1
ATOM 2174 O O . ASN A 1 265 ? -12.931 -14.174 -22.805 1.00 57.53 265 ASN A O 1
ATOM 2178 N N . ILE A 1 266 ? -13.318 -14.942 -20.730 1.00 61.19 266 ILE A N 1
ATOM 2179 C CA . ILE A 1 266 ? -14.768 -14.687 -20.712 1.00 61.19 266 ILE A CA 1
ATOM 2180 C C . ILE A 1 266 ? -15.085 -13.299 -20.142 1.00 61.19 266 ILE A C 1
ATOM 2182 O O . ILE A 1 266 ? -15.903 -12.560 -20.692 1.00 61.19 266 ILE A O 1
ATOM 2186 N N . HIS A 1 267 ? -14.453 -12.920 -19.029 1.00 60.91 267 HIS A N 1
ATOM 2187 C CA . HIS A 1 267 ? -14.865 -11.744 -18.254 1.00 60.91 267 HIS A CA 1
ATOM 2188 C C . HIS A 1 267 ? -14.009 -10.500 -18.483 1.00 60.91 267 HIS A C 1
ATOM 2190 O O . HIS A 1 267 ? -14.474 -9.383 -18.246 1.00 60.91 267 HIS A O 1
ATOM 2196 N N . TYR A 1 268 ? -12.798 -10.656 -19.016 1.00 58.31 268 TYR A N 1
ATOM 2197 C CA . TYR A 1 268 ? -11.871 -9.548 -19.235 1.00 58.31 268 TYR A CA 1
ATOM 2198 C C . TYR A 1 268 ? -12.432 -8.488 -20.179 1.00 58.31 268 TYR A C 1
ATOM 2200 O O . TYR A 1 268 ? -12.301 -7.292 -19.910 1.00 58.31 268 TYR A O 1
ATOM 2208 N N . LYS A 1 269 ? -13.142 -8.916 -21.236 1.00 54.97 269 LYS A N 1
ATOM 2209 C CA . LYS A 1 269 ? -13.763 -8.000 -22.196 1.00 54.97 269 LYS A CA 1
ATOM 2210 C C . LYS A 1 269 ? -14.670 -6.992 -21.484 1.00 54.97 269 LYS A C 1
ATOM 2212 O O . LYS A 1 269 ? -14.584 -5.806 -21.750 1.00 54.97 269 LYS A O 1
ATOM 2217 N N . LYS A 1 270 ? -15.459 -7.458 -20.513 1.00 60.03 270 LYS A N 1
ATOM 2218 C CA . LYS A 1 270 ? -16.427 -6.662 -19.744 1.00 60.03 270 LYS A CA 1
ATOM 2219 C C . LYS A 1 270 ? -15.780 -5.750 -18.692 1.00 60.03 270 LYS A C 1
ATOM 2221 O O . LYS A 1 270 ? -16.333 -4.697 -18.392 1.00 60.03 270 LYS A O 1
ATOM 2226 N N . VAL A 1 271 ? -14.630 -6.136 -18.132 1.00 56.03 271 VAL A N 1
ATOM 2227 C CA . VAL A 1 271 ? -13.909 -5.349 -17.107 1.00 56.03 271 VAL A CA 1
ATOM 2228 C C . VAL A 1 271 ? -13.133 -4.197 -17.722 1.00 56.03 271 VAL A C 1
ATOM 2230 O O . VAL A 1 271 ? -13.129 -3.095 -17.180 1.00 56.03 271 VAL A O 1
ATOM 2233 N N . TYR A 1 272 ? -12.466 -4.451 -18.846 1.00 53.34 272 TYR A N 1
ATOM 2234 C CA . TYR A 1 272 ? -11.527 -3.502 -19.434 1.00 53.34 272 TYR A CA 1
ATOM 2235 C C . TYR A 1 272 ? -12.134 -2.694 -20.594 1.00 53.34 272 TYR A C 1
ATOM 2237 O O . TYR A 1 272 ? -11.553 -1.694 -20.985 1.00 53.34 272 TYR A O 1
ATOM 2245 N N . SER A 1 273 ? -13.333 -3.015 -21.100 1.00 47.75 273 SER A N 1
ATOM 2246 C CA . SER A 1 273 ? -14.009 -2.224 -22.152 1.00 47.75 273 SER A CA 1
ATOM 2247 C C . SER A 1 273 ? -14.548 -0.859 -21.696 1.00 47.75 273 SER A C 1
ATOM 2249 O O . SER A 1 273 ? -15.143 -0.135 -22.497 1.00 47.75 273 SER A O 1
ATOM 2251 N N . GLY A 1 274 ? -14.409 -0.504 -20.415 1.00 52.06 274 GLY A N 1
ATOM 2252 C CA . GLY A 1 274 ? -14.867 0.778 -19.879 1.00 52.06 274 GLY A CA 1
ATOM 2253 C C . GLY A 1 274 ? -14.086 1.979 -20.443 1.00 52.06 274 GLY A C 1
ATOM 2254 O O . GLY A 1 274 ? -12.933 1.830 -20.853 1.00 52.06 274 GLY A O 1
ATOM 2255 N N . PRO A 1 275 ? -14.656 3.202 -20.421 1.00 49.50 275 PRO A N 1
ATOM 2256 C CA . PRO A 1 275 ? -13.996 4.409 -20.937 1.00 49.50 275 PRO A CA 1
ATOM 2257 C C . PRO A 1 275 ? -12.606 4.661 -20.331 1.00 49.50 275 PRO A C 1
ATOM 2259 O O . PRO A 1 275 ? -11.721 5.157 -21.020 1.00 49.50 275 PRO A O 1
ATOM 2262 N N . GLN A 1 276 ? -12.413 4.272 -19.065 1.00 48.56 276 GLN A N 1
ATOM 2263 C CA . GLN A 1 276 ? -11.175 4.454 -18.297 1.00 48.56 276 GLN A CA 1
ATOM 2264 C C . GLN A 1 276 ? -10.017 3.557 -18.770 1.00 48.56 276 GLN A C 1
ATOM 2266 O O . GLN A 1 276 ? -8.860 3.921 -18.601 1.00 48.56 276 GLN A O 1
ATOM 2271 N N . HIS A 1 277 ? -10.318 2.420 -19.403 1.00 46.00 277 HIS A N 1
ATOM 2272 C CA . HIS A 1 277 ? -9.333 1.440 -19.878 1.00 46.00 277 HIS A CA 1
ATOM 2273 C C . HIS A 1 277 ? -9.320 1.325 -21.407 1.00 46.00 277 HIS A C 1
ATOM 2275 O O . HIS A 1 277 ? -8.691 0.430 -21.956 1.00 46.00 277 HIS A O 1
ATOM 2281 N N . LYS A 1 278 ? -9.996 2.227 -22.130 1.00 45.53 278 LYS A N 1
ATOM 2282 C CA . LYS A 1 278 ? -10.247 2.113 -23.578 1.00 45.53 278 LYS A CA 1
ATOM 2283 C C . LYS A 1 278 ? -8.967 2.014 -24.427 1.00 45.53 278 LYS A C 1
ATOM 2285 O O . LYS A 1 278 ? -8.971 1.338 -25.454 1.00 45.53 278 LYS A O 1
ATOM 2290 N N . SER A 1 279 ? -7.877 2.660 -24.006 1.00 49.16 279 SER A N 1
ATOM 2291 C CA . SER A 1 279 ? -6.555 2.570 -24.649 1.00 49.16 279 SER A CA 1
ATOM 2292 C C . SER A 1 279 ? -5.874 1.220 -24.401 1.00 49.16 279 SER A C 1
ATOM 2294 O O . SER A 1 279 ? -5.356 0.616 -25.337 1.00 49.16 279 SER A O 1
ATOM 2296 N N . GLU A 1 280 ? -5.929 0.720 -23.167 1.00 47.75 280 GLU A N 1
ATOM 2297 C CA . GLU A 1 280 ? -5.411 -0.595 -22.778 1.00 47.75 280 GLU A CA 1
ATOM 2298 C C . GLU A 1 280 ? -6.237 -1.702 -23.448 1.00 47.75 280 GLU A C 1
ATOM 2300 O O . GLU A 1 280 ? -5.705 -2.607 -24.073 1.00 47.75 280 GLU A O 1
ATOM 2305 N N . TYR A 1 281 ? -7.558 -1.594 -23.432 1.00 47.94 281 TYR A N 1
ATOM 2306 C CA . TYR A 1 281 ? -8.483 -2.551 -24.023 1.00 47.94 281 TYR A CA 1
ATOM 2307 C C . TYR A 1 281 ? -8.300 -2.740 -25.528 1.00 47.94 281 TYR A C 1
ATOM 2309 O O . TYR A 1 281 ? -8.294 -3.873 -25.996 1.00 47.94 281 TYR A O 1
ATOM 2317 N N . LYS A 1 282 ? -8.076 -1.662 -26.292 1.00 50.53 282 LYS A N 1
ATOM 2318 C CA . LYS A 1 282 ? -7.808 -1.767 -27.736 1.00 50.53 282 LYS A CA 1
ATOM 2319 C C . LYS A 1 282 ? -6.503 -2.526 -28.026 1.00 50.53 282 LYS A C 1
ATOM 2321 O O . LYS A 1 282 ? -6.390 -3.168 -29.064 1.00 50.53 282 LYS A O 1
ATOM 2326 N N . TYR A 1 283 ? -5.545 -2.467 -27.100 1.00 49.31 283 TYR A N 1
ATOM 2327 C CA . TYR A 1 283 ? -4.293 -3.223 -27.140 1.00 49.31 283 TYR A CA 1
ATOM 2328 C C . TYR A 1 283 ? -4.498 -4.715 -26.801 1.00 49.31 283 TYR A C 1
ATOM 2330 O O . TYR A 1 283 ? -3.843 -5.570 -27.391 1.00 49.31 283 TYR A O 1
ATOM 2338 N N . TRP A 1 284 ? -5.449 -5.050 -25.918 1.00 52.59 284 TRP A N 1
ATOM 2339 C CA . TRP A 1 284 ? -5.733 -6.433 -25.498 1.00 52.59 284 TRP A CA 1
ATOM 2340 C C . TRP A 1 284 ? -6.786 -7.173 -26.344 1.00 52.59 284 TRP A C 1
ATOM 2342 O O . TRP A 1 284 ? -6.654 -8.379 -26.539 1.00 52.59 284 TRP A O 1
ATOM 2352 N N . GLU A 1 285 ? -7.810 -6.493 -26.881 1.00 48.22 285 GLU A N 1
ATOM 2353 C CA . GLU A 1 285 ? -8.841 -7.085 -27.764 1.00 48.22 285 GLU A CA 1
ATOM 2354 C C . GLU A 1 285 ? -8.232 -7.615 -29.077 1.00 48.22 285 GLU A C 1
ATOM 2356 O O . GLU A 1 285 ? -8.771 -8.531 -29.692 1.00 48.22 285 GLU A O 1
ATOM 2361 N N . MET A 1 286 ? -7.035 -7.138 -29.440 1.00 49.94 286 MET A N 1
ATOM 2362 C CA . MET A 1 286 ? -6.185 -7.730 -30.480 1.00 49.94 286 MET A CA 1
ATOM 2363 C C . MET A 1 286 ? -5.598 -9.108 -30.106 1.00 49.94 286 MET A C 1
ATOM 2365 O O . MET A 1 286 ? -4.742 -9.596 -30.838 1.00 49.94 286 MET A O 1
ATOM 2369 N N . GLN A 1 287 ? -6.028 -9.733 -28.998 1.00 52.19 287 GLN A N 1
ATOM 2370 C CA . GLN A 1 287 ? -5.702 -11.106 -28.591 1.00 52.19 287 GLN A CA 1
ATOM 2371 C C . GLN A 1 287 ? -4.249 -11.498 -28.875 1.00 52.19 287 GLN A C 1
ATOM 2373 O O . GLN A 1 287 ? -4.012 -12.431 -29.625 1.00 52.19 287 GLN A O 1
ATOM 2378 N N . TRP A 1 288 ? -3.252 -10.784 -28.338 1.00 59.03 288 TRP A N 1
ATOM 2379 C CA . TRP A 1 288 ? -1.837 -11.161 -28.521 1.00 59.03 288 TRP A CA 1
ATOM 2380 C C . TRP A 1 288 ? -1.427 -11.503 -29.971 1.00 59.03 288 TRP A C 1
ATOM 2382 O O . TRP A 1 288 ? -0.432 -12.205 -30.180 1.00 59.03 288 TRP A O 1
ATOM 2392 N N . ASN A 1 289 ? -2.151 -11.004 -30.978 1.00 62.03 289 ASN A N 1
ATOM 2393 C CA . ASN A 1 289 ? -1.698 -11.058 -32.350 1.00 62.03 289 ASN A CA 1
ATOM 2394 C C . ASN A 1 289 ? -0.527 -10.102 -32.388 1.00 62.03 289 ASN A C 1
ATOM 2396 O O . ASN A 1 289 ? -0.694 -8.882 -32.388 1.00 62.03 289 ASN A O 1
ATOM 240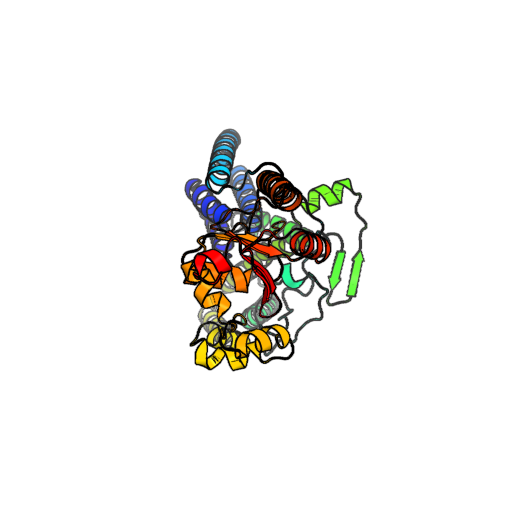0 N N . THR A 1 290 ? 0.660 -10.692 -32.289 1.00 73.00 290 THR A N 1
ATOM 2401 C CA . THR A 1 290 ? 1.914 -9.968 -32.312 1.00 73.00 290 THR A CA 1
ATOM 2402 C C . THR A 1 290 ? 1.859 -8.953 -33.458 1.00 73.00 290 THR A C 1
ATOM 2404 O O . THR A 1 290 ? 1.469 -9.317 -34.572 1.00 73.00 290 THR A O 1
ATOM 2407 N N . PRO A 1 291 ? 2.193 -7.671 -33.215 1.00 78.88 291 PRO A N 1
ATOM 2408 C CA . PRO A 1 291 ? 2.279 -6.707 -34.308 1.00 78.88 291 PRO A CA 1
ATOM 2409 C C . PRO A 1 291 ? 3.382 -7.104 -35.299 1.00 78.88 291 PRO A C 1
ATOM 2411 O O . PRO A 1 291 ? 3.367 -6.646 -36.433 1.00 78.88 291 PRO A O 1
ATOM 2414 N N . LEU A 1 292 ? 4.291 -7.987 -34.871 1.00 88.56 292 LEU A N 1
ATOM 2415 C CA . LEU A 1 292 ? 5.358 -8.586 -35.658 1.00 88.56 292 LEU A CA 1
ATOM 2416 C C . LEU A 1 292 ? 4.769 -9.641 -36.613 1.00 88.56 292 LEU A C 1
ATOM 2418 O O . LEU A 1 292 ? 4.690 -10.817 -36.258 1.00 88.56 292 LEU A O 1
ATOM 2422 N N . LYS A 1 293 ? 4.270 -9.205 -37.772 1.00 89.25 293 LYS A N 1
ATOM 2423 C CA . LYS A 1 293 ? 3.606 -10.044 -38.789 1.00 89.25 293 LYS A CA 1
ATOM 2424 C C . LYS A 1 293 ? 4.490 -10.329 -39.996 1.00 89.25 293 LYS A C 1
ATOM 2426 O O . LYS A 1 293 ? 4.213 -11.265 -40.741 1.00 89.25 293 LYS A O 1
ATOM 2431 N N . SER A 1 294 ? 5.495 -9.491 -40.217 1.00 93.75 294 SER A N 1
ATOM 2432 C CA . SER A 1 294 ? 6.405 -9.605 -41.349 1.00 93.75 294 SER A CA 1
ATOM 2433 C C . SER A 1 294 ? 7.240 -10.891 -41.247 1.00 93.75 294 SER A C 1
ATOM 2435 O O . SER A 1 294 ? 7.625 -11.311 -40.153 1.00 93.75 294 SER A O 1
ATOM 2437 N N . LYS A 1 295 ? 7.511 -11.534 -42.389 1.00 93.31 295 LYS A N 1
ATOM 2438 C CA . LYS A 1 295 ? 8.181 -12.848 -42.473 1.00 93.31 295 LYS A CA 1
ATOM 2439 C C . LYS A 1 295 ? 9.596 -12.823 -41.886 1.00 93.31 295 LYS A C 1
ATOM 2441 O O . LYS A 1 295 ? 10.084 -13.830 -41.384 1.00 93.31 295 LYS A O 1
ATOM 2446 N N . GLU A 1 296 ? 10.238 -11.665 -41.919 1.00 96.00 296 GLU A N 1
ATOM 2447 C CA . GLU A 1 296 ? 11.563 -11.399 -41.374 1.00 96.00 296 GLU A CA 1
ATOM 2448 C C . GLU A 1 296 ? 11.665 -11.817 -39.903 1.00 96.00 296 GLU A C 1
ATOM 2450 O O . GLU A 1 296 ? 12.706 -12.314 -39.489 1.00 96.00 296 GLU A O 1
ATOM 2455 N N . TRP A 1 297 ? 10.586 -11.703 -39.120 1.00 95.19 297 TRP A N 1
ATOM 2456 C CA . TRP A 1 297 ? 10.571 -12.162 -37.730 1.00 95.19 297 TRP A CA 1
ATOM 2457 C C . TRP A 1 297 ? 10.720 -13.684 -37.609 1.00 95.19 297 TRP A C 1
ATOM 2459 O O . TRP A 1 297 ? 11.413 -14.157 -36.712 1.00 95.19 297 TRP A O 1
ATOM 2469 N N . ASP A 1 298 ? 10.175 -14.473 -38.534 1.00 94.06 298 ASP A N 1
ATOM 2470 C CA . ASP A 1 298 ? 10.412 -15.921 -38.533 1.00 94.06 298 ASP A CA 1
ATOM 2471 C C . ASP A 1 298 ? 11.889 -16.234 -38.800 1.00 94.06 298 ASP A C 1
ATOM 2473 O O . ASP A 1 298 ? 12.469 -17.108 -38.152 1.00 94.06 298 ASP A O 1
ATOM 2477 N N . ASP A 1 299 ? 12.524 -15.491 -39.706 1.00 95.06 299 ASP A N 1
ATOM 2478 C CA . ASP A 1 299 ? 13.945 -15.651 -40.013 1.00 95.06 299 ASP A CA 1
ATOM 2479 C C . ASP A 1 299 ? 14.822 -15.199 -38.836 1.00 95.06 299 ASP A C 1
ATOM 2481 O O . ASP A 1 299 ? 15.746 -15.908 -38.428 1.00 95.06 299 ASP A O 1
ATOM 2485 N N . PHE A 1 300 ? 14.502 -14.055 -38.225 1.00 96.81 300 PHE A N 1
ATOM 2486 C CA . PHE A 1 300 ? 15.249 -13.507 -37.095 1.00 96.81 300 PHE A CA 1
ATOM 2487 C C . PHE A 1 300 ? 15.310 -14.477 -35.919 1.00 96.81 300 PHE A C 1
ATOM 2489 O O . PHE A 1 300 ? 16.363 -14.599 -35.294 1.00 96.81 300 PHE A O 1
ATOM 2496 N N . SER A 1 301 ? 14.214 -15.188 -35.640 1.00 94.06 301 SER A N 1
ATOM 2497 C CA . SER A 1 301 ? 14.145 -16.175 -34.555 1.00 94.06 301 SER A CA 1
ATOM 2498 C C . SER A 1 301 ? 15.122 -17.344 -34.729 1.00 94.06 301 SER A C 1
ATOM 2500 O O . SER A 1 301 ? 15.558 -17.946 -33.747 1.00 94.06 301 SER A O 1
ATOM 2502 N N . ARG A 1 302 ? 15.477 -17.667 -35.979 1.00 93.88 302 ARG A N 1
ATOM 2503 C CA . ARG A 1 302 ? 16.396 -18.759 -36.327 1.00 93.88 302 ARG A CA 1
ATOM 2504 C C . ARG A 1 302 ? 17.844 -18.283 -36.377 1.00 93.88 302 ARG A C 1
ATOM 2506 O O . ARG A 1 302 ? 18.743 -19.035 -36.005 1.00 93.88 302 ARG A O 1
ATOM 2513 N N . ILE A 1 303 ? 18.056 -17.053 -36.845 1.00 95.19 303 ILE A N 1
ATOM 2514 C CA . ILE A 1 303 ? 19.378 -16.486 -37.132 1.00 95.19 303 ILE A CA 1
ATOM 2515 C C . ILE A 1 303 ? 20.030 -15.875 -35.884 1.00 95.19 303 ILE A C 1
ATOM 2517 O O . ILE A 1 303 ? 21.234 -16.041 -35.669 1.00 95.19 303 ILE A O 1
ATOM 2521 N N . TYR A 1 304 ? 19.257 -15.163 -35.063 1.00 97.44 304 TYR A N 1
ATOM 2522 C CA . TYR A 1 304 ? 19.782 -14.354 -33.964 1.00 97.44 304 TYR A CA 1
ATOM 2523 C C . TYR A 1 304 ? 19.475 -14.979 -32.601 1.00 97.44 304 TYR A C 1
ATOM 2525 O O . TYR A 1 304 ? 18.475 -15.666 -32.407 1.00 97.44 304 TYR A O 1
ATOM 2533 N N . ARG A 1 305 ? 20.353 -14.732 -31.623 1.00 97.25 305 ARG A N 1
ATOM 2534 C CA . ARG A 1 305 ? 20.223 -15.249 -30.247 1.00 97.25 305 ARG A CA 1
ATOM 2535 C C . ARG A 1 305 ? 19.942 -14.162 -29.219 1.00 97.25 305 ARG A C 1
ATOM 2537 O O . ARG A 1 305 ? 19.599 -14.483 -28.085 1.00 97.25 305 ARG A O 1
ATOM 2544 N N . GLN A 1 306 ? 20.076 -12.898 -29.602 1.00 97.31 306 GLN A N 1
ATOM 2545 C CA . GLN A 1 306 ? 19.908 -11.766 -28.701 1.00 97.31 306 GLN A CA 1
ATOM 2546 C C . GLN A 1 306 ? 19.265 -10.573 -29.411 1.00 97.31 306 GLN A C 1
ATOM 2548 O O . GLN A 1 306 ? 19.444 -10.399 -30.617 1.00 97.31 306 GLN A O 1
ATOM 2553 N N . ILE A 1 307 ? 18.504 -9.771 -28.664 1.00 97.12 307 ILE A N 1
ATOM 2554 C CA . ILE A 1 307 ? 17.952 -8.491 -29.118 1.00 97.12 307 ILE A CA 1
ATOM 2555 C C . ILE A 1 307 ? 18.509 -7.381 -28.233 1.00 97.12 307 ILE A C 1
ATOM 2557 O O . ILE A 1 307 ? 18.218 -7.321 -27.036 1.00 97.12 307 ILE A O 1
ATOM 2561 N N . ASN A 1 308 ? 19.254 -6.465 -28.840 1.00 96.56 308 ASN A N 1
ATOM 2562 C CA . ASN A 1 308 ? 19.759 -5.276 -28.179 1.00 96.56 308 ASN A CA 1
ATOM 2563 C C . ASN A 1 308 ? 18.889 -4.070 -28.509 1.00 96.56 308 ASN A C 1
ATOM 2565 O O . ASN A 1 308 ? 18.735 -3.670 -29.662 1.00 96.56 308 ASN A O 1
ATOM 2569 N N . TYR A 1 309 ? 18.357 -3.456 -27.462 1.00 95.44 309 TYR A N 1
ATOM 2570 C CA . TYR A 1 309 ? 17.728 -2.152 -27.531 1.00 95.44 309 TYR A CA 1
ATOM 2571 C C . TYR A 1 309 ? 18.821 -1.092 -27.494 1.00 95.44 309 TYR A C 1
ATOM 2573 O O . TYR A 1 309 ? 19.609 -1.040 -26.546 1.00 95.44 309 TYR A O 1
ATOM 2581 N N . ILE A 1 310 ? 18.877 -0.237 -28.512 1.00 94.56 310 ILE A N 1
ATOM 2582 C CA . ILE A 1 310 ? 19.847 0.852 -28.544 1.00 94.56 310 ILE A CA 1
ATOM 2583 C C . ILE A 1 310 ? 19.513 1.857 -27.441 1.00 94.56 310 ILE A C 1
ATOM 2585 O O . ILE A 1 310 ? 18.460 2.490 -27.445 1.00 94.56 310 ILE A O 1
ATOM 2589 N N . TYR A 1 311 ? 20.440 1.958 -26.488 1.00 90.44 311 TYR A N 1
ATOM 2590 C CA . TYR A 1 311 ? 20.347 2.746 -25.258 1.00 90.44 311 TYR A CA 1
ATOM 2591 C C . TYR A 1 311 ? 19.218 2.280 -24.330 1.00 90.44 311 TYR A C 1
ATOM 2593 O O . TYR A 1 311 ? 18.184 2.946 -24.202 1.00 90.44 311 TYR A O 1
ATOM 2601 N N . PRO A 1 312 ? 19.406 1.127 -23.660 1.00 86.25 312 PRO A N 1
ATOM 2602 C CA . PRO A 1 312 ? 18.381 0.567 -22.799 1.00 86.25 312 PRO A CA 1
ATOM 2603 C C . PRO A 1 312 ? 18.079 1.516 -21.631 1.00 86.25 312 PRO A C 1
ATOM 2605 O O . PRO A 1 312 ? 18.968 2.033 -20.954 1.00 86.25 312 PRO A O 1
ATOM 2608 N N . LYS A 1 313 ? 16.788 1.721 -21.377 1.00 86.69 313 LYS A N 1
ATOM 2609 C CA . LYS A 1 313 ? 16.246 2.427 -20.206 1.00 86.69 313 LYS A CA 1
ATOM 2610 C C . LYS A 1 313 ? 15.253 1.513 -19.491 1.00 86.69 313 LYS A C 1
ATOM 2612 O O . LYS A 1 313 ? 14.831 0.510 -20.058 1.00 86.69 313 LYS A O 1
ATOM 2617 N N . ASN A 1 314 ? 14.872 1.830 -18.253 1.00 86.69 314 ASN A N 1
ATOM 2618 C CA . ASN A 1 314 ? 13.827 1.058 -17.573 1.00 86.69 314 ASN A CA 1
ATOM 2619 C C . ASN A 1 314 ? 12.478 1.283 -18.265 1.00 86.69 314 ASN A C 1
ATOM 2621 O O . ASN A 1 314 ? 12.108 2.439 -18.462 1.00 86.69 314 ASN A O 1
ATOM 2625 N N . ARG A 1 315 ? 11.746 0.207 -18.577 1.00 83.62 315 ARG A N 1
ATOM 2626 C CA . ARG A 1 315 ? 10.467 0.254 -19.315 1.00 83.62 315 ARG A CA 1
ATOM 2627 C C . ARG A 1 315 ? 10.562 1.088 -20.604 1.00 83.62 315 ARG A C 1
ATOM 2629 O O . ARG A 1 315 ? 9.881 2.107 -20.720 1.00 83.62 315 ARG A O 1
ATOM 2636 N N . PRO A 1 316 ? 11.436 0.704 -21.552 1.00 86.31 316 PRO A N 1
ATOM 2637 C CA . PRO A 1 316 ? 11.541 1.423 -22.810 1.00 86.31 316 PRO A CA 1
ATOM 2638 C C . PRO A 1 316 ? 10.289 1.248 -23.676 1.00 86.31 316 PRO A C 1
ATOM 2640 O O . PRO A 1 316 ? 9.480 0.356 -23.447 1.00 86.31 316 PRO A O 1
ATOM 2643 N N . ASP A 1 317 ? 10.127 2.083 -24.694 1.00 83.38 317 ASP A N 1
ATOM 2644 C CA . ASP A 1 317 ? 9.013 1.960 -25.637 1.00 83.38 317 ASP A CA 1
ATOM 2645 C C . ASP A 1 317 ? 9.105 0.618 -26.383 1.00 83.38 317 ASP A C 1
ATOM 2647 O O . ASP A 1 317 ? 10.198 0.108 -26.605 1.00 83.38 317 ASP A O 1
ATOM 2651 N N . ASN A 1 318 ? 7.977 -0.003 -26.736 1.00 85.88 318 ASN A N 1
ATOM 2652 C CA . ASN A 1 318 ? 7.931 -1.318 -27.404 1.00 85.88 318 ASN A CA 1
ATOM 2653 C C . ASN A 1 318 ? 8.607 -2.490 -26.652 1.00 85.88 318 ASN A C 1
ATOM 2655 O O . ASN A 1 318 ? 8.652 -3.603 -27.183 1.00 85.88 318 ASN A O 1
ATOM 2659 N N . TYR A 1 319 ? 9.072 -2.301 -25.407 1.00 87.25 319 TYR A N 1
ATOM 2660 C CA . TYR A 1 319 ? 9.817 -3.333 -24.673 1.00 87.25 319 TYR A CA 1
ATOM 2661 C C . TYR A 1 319 ? 9.043 -4.638 -24.528 1.00 87.25 319 TYR A C 1
ATOM 2663 O O . TYR A 1 319 ? 9.618 -5.711 -24.624 1.00 87.25 319 TYR A O 1
ATOM 2671 N N . PHE A 1 320 ? 7.737 -4.556 -24.296 1.00 86.56 320 PHE A N 1
ATOM 2672 C CA . PHE A 1 320 ? 6.920 -5.732 -24.046 1.00 86.56 320 PHE A CA 1
ATOM 2673 C C . PHE A 1 320 ? 6.784 -6.609 -25.294 1.00 86.56 320 PHE A C 1
ATOM 2675 O O . PHE A 1 320 ? 6.904 -7.827 -25.200 1.00 86.56 320 PHE A O 1
ATOM 2682 N N . ILE A 1 321 ? 6.605 -5.985 -26.465 1.00 88.00 321 ILE A N 1
ATOM 2683 C CA . ILE A 1 321 ? 6.497 -6.669 -27.761 1.00 88.00 321 ILE A CA 1
ATOM 2684 C C . ILE A 1 321 ? 7.793 -7.439 -28.042 1.00 88.00 321 ILE A C 1
ATOM 2686 O O . ILE A 1 321 ? 7.762 -8.647 -28.274 1.00 88.00 321 ILE A O 1
ATOM 2690 N N . LEU A 1 322 ? 8.934 -6.749 -27.955 1.00 90.62 322 LEU A N 1
ATOM 2691 C CA . LEU A 1 322 ? 10.246 -7.337 -28.226 1.00 90.62 322 LEU A CA 1
ATOM 2692 C C . LEU A 1 322 ? 10.653 -8.371 -27.166 1.00 90.62 322 LEU A C 1
ATOM 2694 O O . LEU A 1 322 ? 11.193 -9.416 -27.516 1.00 90.62 322 LEU A O 1
ATOM 2698 N N . ALA A 1 323 ? 10.367 -8.122 -25.883 1.00 91.44 323 ALA A N 1
ATOM 2699 C CA . ALA A 1 323 ? 10.680 -9.055 -24.802 1.00 91.44 323 ALA A CA 1
ATOM 2700 C C . ALA A 1 323 ? 9.833 -10.332 -24.877 1.00 91.44 323 ALA A C 1
ATOM 2702 O O . ALA A 1 323 ? 10.364 -11.417 -24.649 1.00 91.44 323 ALA A O 1
ATOM 2703 N N . LEU A 1 324 ? 8.544 -10.238 -25.235 1.00 89.31 324 LEU A N 1
ATOM 2704 C CA . LEU A 1 324 ? 7.730 -11.429 -25.482 1.00 89.31 324 LEU A CA 1
ATOM 2705 C C . LEU A 1 324 ? 8.297 -12.228 -26.655 1.00 89.31 324 LEU A C 1
ATOM 2707 O O . LEU A 1 324 ? 8.455 -13.443 -26.549 1.00 89.31 324 LEU A O 1
ATOM 2711 N N . TYR A 1 325 ? 8.563 -11.556 -27.774 1.00 91.62 325 TYR A N 1
ATOM 2712 C CA . TYR A 1 325 ? 9.101 -12.206 -28.960 1.00 91.62 325 TYR A CA 1
ATOM 2713 C C . TYR A 1 325 ? 10.434 -12.907 -28.648 1.00 91.62 325 TYR A C 1
ATOM 2715 O O . TYR A 1 325 ? 10.597 -14.083 -28.973 1.00 91.62 325 TYR A O 1
ATOM 2723 N N . ALA A 1 326 ? 11.339 -12.240 -27.928 1.00 94.81 326 ALA A N 1
ATOM 2724 C CA . ALA A 1 326 ? 12.588 -12.832 -27.462 1.00 94.81 326 ALA A CA 1
ATOM 2725 C C . ALA A 1 326 ? 12.347 -14.052 -26.559 1.00 94.81 326 ALA A C 1
ATOM 2727 O O . ALA A 1 326 ? 12.936 -15.108 -26.783 1.00 94.81 326 ALA A O 1
ATOM 2728 N N . ALA A 1 327 ? 11.438 -13.952 -25.584 1.00 93.00 327 ALA A N 1
ATOM 2729 C CA . ALA A 1 327 ? 11.121 -15.047 -24.668 1.00 93.00 327 ALA A CA 1
ATOM 2730 C C . ALA A 1 327 ? 10.555 -16.280 -25.397 1.00 93.00 327 ALA A C 1
ATOM 2732 O O . ALA A 1 327 ? 10.989 -17.400 -25.127 1.00 93.00 327 ALA A O 1
ATOM 2733 N N . LYS A 1 328 ? 9.638 -16.085 -26.358 1.00 91.31 328 LYS A N 1
ATOM 2734 C CA . LYS A 1 328 ? 9.076 -17.169 -27.187 1.00 91.31 328 LYS A CA 1
ATOM 2735 C C . LYS A 1 328 ? 10.145 -17.876 -28.024 1.00 91.31 328 LYS A C 1
ATOM 2737 O O . LYS A 1 328 ? 10.065 -19.086 -28.209 1.00 91.31 328 LYS A O 1
ATOM 2742 N N . ASN A 1 329 ? 11.156 -17.134 -28.471 1.00 95.31 329 ASN A N 1
ATOM 2743 C CA . ASN A 1 329 ? 12.218 -17.626 -29.348 1.00 95.31 329 ASN A CA 1
ATOM 2744 C C . ASN A 1 329 ? 13.542 -17.924 -28.622 1.00 95.31 329 ASN A C 1
ATOM 2746 O O . ASN A 1 329 ? 14.562 -18.147 -29.268 1.00 95.31 329 ASN A O 1
ATOM 2750 N N . LYS A 1 330 ? 13.542 -17.967 -27.279 1.00 95.88 330 LYS A N 1
ATOM 2751 C CA . LYS A 1 330 ? 14.731 -18.245 -26.447 1.00 95.88 330 LYS A CA 1
ATOM 2752 C C . LYS A 1 330 ? 15.912 -17.297 -26.727 1.00 95.88 330 LYS A C 1
ATOM 2754 O O . LYS A 1 330 ? 17.065 -17.726 -26.729 1.00 95.88 330 LYS A O 1
ATOM 2759 N N . MET A 1 331 ? 15.622 -16.020 -26.960 1.00 97.25 331 MET A N 1
ATOM 2760 C CA . MET A 1 331 ? 16.623 -14.970 -27.157 1.00 97.25 331 MET A CA 1
ATOM 2761 C C . MET A 1 331 ? 16.866 -14.195 -25.856 1.00 97.25 331 MET A C 1
ATOM 2763 O O . MET A 1 331 ? 15.938 -13.985 -25.071 1.00 97.25 331 MET A O 1
ATOM 2767 N N . SER A 1 332 ? 18.098 -13.734 -25.630 1.00 96.62 332 SER A N 1
ATOM 2768 C CA . SER A 1 332 ? 18.404 -12.793 -24.544 1.00 96.62 332 SER A CA 1
ATOM 2769 C C . SER A 1 332 ? 18.090 -11.345 -24.944 1.00 96.62 332 SER A C 1
ATOM 2771 O O . SER A 1 332 ? 18.002 -11.011 -26.126 1.00 96.62 332 SER A O 1
ATOM 2773 N N . VAL A 1 333 ? 17.902 -10.474 -23.949 1.00 95.06 333 VAL A N 1
ATOM 2774 C CA . VAL A 1 333 ? 17.640 -9.040 -24.142 1.00 95.06 333 VAL A CA 1
ATOM 2775 C C . VAL A 1 333 ? 18.455 -8.201 -23.162 1.00 95.06 333 VAL A C 1
ATOM 2777 O O . VAL A 1 333 ? 18.687 -8.632 -22.032 1.00 95.06 333 VAL A O 1
ATOM 2780 N N . ASN A 1 334 ? 18.838 -6.984 -23.556 1.00 93.62 334 ASN A N 1
ATOM 2781 C CA . ASN A 1 334 ? 19.525 -6.017 -22.683 1.00 93.62 334 ASN A CA 1
ATOM 2782 C C . ASN A 1 334 ? 18.582 -4.959 -22.059 1.00 93.62 334 ASN A C 1
ATOM 2784 O O . ASN A 1 334 ? 19.028 -3.955 -21.505 1.00 93.62 334 ASN A O 1
ATOM 2788 N N . PHE A 1 335 ? 17.265 -5.163 -22.148 1.00 92.44 335 PHE A N 1
ATOM 2789 C CA . PHE A 1 335 ? 16.234 -4.213 -21.725 1.00 92.44 335 PHE A CA 1
ATOM 2790 C C . PHE A 1 335 ? 15.062 -4.921 -21.031 1.00 92.44 335 PHE A C 1
ATOM 2792 O O . PHE A 1 335 ? 14.904 -6.135 -21.124 1.00 92.44 335 PHE A O 1
ATOM 2799 N N . GLY A 1 336 ? 14.211 -4.164 -20.333 1.00 88.69 336 GLY A N 1
ATOM 2800 C CA . GLY A 1 336 ? 13.041 -4.729 -19.661 1.00 88.69 336 GLY A CA 1
ATOM 2801 C C . GLY A 1 336 ? 12.353 -3.772 -18.691 1.00 88.69 336 GLY A C 1
ATOM 2802 O O . GLY A 1 336 ? 12.679 -2.585 -18.608 1.00 88.69 336 GLY A O 1
ATOM 2803 N N . SER A 1 337 ? 11.386 -4.309 -17.945 1.00 85.94 337 SER A N 1
ATOM 2804 C CA . SER A 1 337 ? 10.714 -3.619 -16.840 1.00 85.94 337 SER A CA 1
ATOM 2805 C C . SER A 1 337 ? 11.239 -4.149 -15.511 1.00 85.94 337 SER A C 1
ATOM 2807 O O . SER A 1 337 ? 10.723 -5.137 -14.986 1.00 85.94 337 SER A O 1
ATOM 2809 N N . PHE A 1 338 ? 12.225 -3.466 -14.941 1.00 83.12 338 PHE A N 1
ATOM 2810 C CA . PHE A 1 338 ? 12.828 -3.855 -13.672 1.00 83.12 338 PHE A CA 1
ATOM 2811 C C . PHE A 1 338 ? 12.318 -2.975 -12.530 1.00 83.12 338 PHE A C 1
ATOM 2813 O O . PHE A 1 338 ? 12.129 -1.765 -12.677 1.00 83.12 338 PHE A O 1
ATOM 2820 N N . SER A 1 339 ? 12.116 -3.578 -11.358 1.00 71.12 339 SER A N 1
ATOM 2821 C CA . SER A 1 339 ? 11.812 -2.836 -10.127 1.00 71.12 339 SER A CA 1
ATOM 2822 C C . SER A 1 339 ? 13.000 -1.984 -9.672 1.00 71.12 339 SER A C 1
ATOM 2824 O O . SER A 1 339 ? 12.808 -0.933 -9.062 1.00 71.12 339 SER A O 1
ATOM 2826 N N . ARG A 1 340 ? 14.224 -2.422 -9.994 1.00 72.88 340 ARG A N 1
ATOM 2827 C CA . ARG A 1 340 ? 15.487 -1.748 -9.684 1.00 72.88 340 ARG A CA 1
ATOM 2828 C C . ARG A 1 340 ? 16.439 -1.861 -10.860 1.00 72.88 340 ARG A C 1
ATOM 2830 O O . ARG A 1 340 ? 16.507 -2.901 -11.504 1.00 72.88 340 ARG A O 1
ATOM 2837 N N . VAL A 1 341 ? 17.169 -0.785 -11.127 1.00 78.88 341 VAL A N 1
ATOM 2838 C CA . VAL A 1 341 ? 18.115 -0.711 -12.242 1.00 78.88 341 VAL A CA 1
ATOM 2839 C C . VAL A 1 341 ? 19.470 -0.264 -11.723 1.00 78.88 341 VAL A C 1
ATOM 2841 O O . VAL A 1 341 ? 19.593 0.804 -11.118 1.00 78.88 341 VAL A O 1
ATOM 2844 N N . LYS A 1 342 ? 20.496 -1.069 -12.004 1.00 83.38 342 LYS A N 1
ATOM 2845 C CA . LYS A 1 342 ? 21.890 -0.737 -11.713 1.00 83.38 342 LYS A CA 1
ATOM 2846 C C . LYS A 1 342 ? 22.370 0.314 -12.710 1.00 83.38 342 LYS A C 1
ATOM 2848 O O . LYS A 1 342 ? 22.768 -0.008 -13.824 1.00 83.38 342 LYS A O 1
ATOM 2853 N N . LYS A 1 343 ? 22.326 1.587 -12.304 1.00 82.94 343 LYS A N 1
ATOM 2854 C CA . LYS A 1 343 ? 22.674 2.732 -13.169 1.00 82.94 343 LYS A CA 1
ATOM 2855 C C . LYS A 1 343 ? 24.046 2.593 -13.825 1.00 82.94 343 LYS A C 1
ATOM 2857 O O . LYS A 1 343 ? 24.173 2.910 -14.998 1.00 82.94 343 LYS A O 1
ATOM 2862 N N . GLN A 1 344 ? 25.033 2.098 -13.082 1.00 86.31 344 GLN A N 1
ATOM 2863 C CA . GLN A 1 344 ? 26.387 1.899 -13.590 1.00 86.31 344 GLN A CA 1
ATOM 2864 C C . GLN A 1 344 ? 26.414 0.934 -14.786 1.00 86.31 344 GLN A C 1
ATOM 2866 O O . GLN A 1 344 ? 26.971 1.272 -15.822 1.00 86.31 344 GLN A O 1
ATOM 2871 N N . GLN A 1 345 ? 25.708 -0.198 -14.688 1.00 86.81 345 GLN A N 1
ATOM 2872 C CA . GLN A 1 345 ? 25.605 -1.167 -15.785 1.00 86.81 345 GLN A CA 1
ATOM 2873 C C . GLN A 1 345 ? 24.902 -0.575 -17.010 1.00 86.81 345 GLN A C 1
ATOM 2875 O O . GLN A 1 345 ? 25.299 -0.839 -18.136 1.00 86.81 345 GLN A O 1
ATOM 2880 N N . VAL A 1 346 ? 23.885 0.271 -16.804 1.00 89.31 346 VAL A N 1
ATOM 2881 C CA . VAL A 1 346 ? 23.229 0.978 -17.916 1.00 89.31 346 VAL A CA 1
ATOM 2882 C C . VAL A 1 346 ? 24.194 1.943 -18.606 1.00 89.31 346 VAL A C 1
ATOM 2884 O O . VAL A 1 346 ? 24.215 2.004 -19.829 1.00 89.31 346 VAL A O 1
ATOM 2887 N N . ILE A 1 347 ? 25.001 2.691 -17.846 1.00 90.94 347 ILE A N 1
ATOM 2888 C CA . ILE A 1 347 ? 25.993 3.623 -18.405 1.00 90.94 347 ILE A CA 1
ATOM 2889 C C . ILE A 1 347 ? 27.042 2.864 -19.228 1.00 90.94 347 ILE A C 1
ATOM 2891 O O . ILE A 1 347 ? 27.351 3.277 -20.346 1.00 90.94 347 ILE A O 1
ATOM 2895 N N . GLU A 1 348 ? 27.553 1.754 -18.698 1.00 92.94 348 GLU A N 1
ATOM 2896 C CA . GLU A 1 348 ? 28.529 0.891 -19.373 1.00 92.94 348 GLU A CA 1
ATOM 2897 C C . GLU A 1 348 ? 27.958 0.293 -20.666 1.00 92.94 348 GLU A C 1
ATOM 2899 O O . GLU A 1 348 ? 28.585 0.390 -21.721 1.00 92.94 348 GLU A O 1
ATOM 2904 N N . GLU A 1 349 ? 26.733 -0.234 -20.619 1.00 93.44 349 GLU A N 1
ATOM 2905 C CA . GLU A 1 349 ? 26.051 -0.802 -21.786 1.00 93.44 349 GLU A CA 1
ATOM 2906 C C . GLU A 1 349 ? 25.771 0.263 -22.860 1.00 93.44 349 GLU A C 1
ATOM 2908 O O . GLU A 1 349 ? 26.010 0.048 -24.049 1.00 93.44 349 GLU A O 1
ATOM 2913 N N . VAL A 1 350 ? 25.338 1.463 -22.458 1.00 93.75 350 VAL A N 1
ATOM 2914 C CA . VAL A 1 350 ? 25.149 2.599 -23.375 1.00 93.75 350 VAL A CA 1
ATOM 2915 C C . VAL A 1 350 ? 26.471 3.002 -24.034 1.00 93.75 350 VAL A C 1
ATOM 2917 O O . VAL A 1 350 ? 26.494 3.274 -25.236 1.00 93.75 350 VAL A O 1
ATOM 2920 N N . ALA A 1 351 ? 27.574 3.037 -23.281 1.00 94.38 351 ALA A N 1
ATOM 2921 C CA . ALA A 1 351 ? 28.894 3.345 -23.825 1.00 94.38 351 ALA A CA 1
ATOM 2922 C C . ALA A 1 351 ? 29.361 2.276 -24.829 1.00 94.38 351 ALA A C 1
ATOM 2924 O O . ALA A 1 351 ? 29.843 2.629 -25.909 1.00 94.38 351 ALA A O 1
ATOM 2925 N N . LYS A 1 352 ? 29.140 0.986 -24.528 1.00 95.00 352 LYS A N 1
ATOM 2926 C CA . LYS A 1 352 ? 29.419 -0.131 -25.445 1.00 95.00 352 LYS A CA 1
ATOM 2927 C C . LYS A 1 352 ? 28.636 0.018 -26.755 1.00 95.00 352 LYS A C 1
ATOM 2929 O O . LYS A 1 352 ? 29.225 -0.032 -27.834 1.00 95.00 352 LYS A O 1
ATOM 2934 N N . LEU A 1 353 ? 27.328 0.266 -26.677 1.00 94.81 353 LEU A N 1
ATOM 2935 C CA . LEU A 1 353 ? 26.468 0.418 -27.857 1.00 94.81 353 LEU A CA 1
ATOM 2936 C C . LEU A 1 353 ? 26.840 1.643 -28.706 1.00 94.81 353 LEU A C 1
ATOM 2938 O O . LEU A 1 353 ? 26.793 1.567 -29.931 1.00 94.81 353 LEU A O 1
ATOM 2942 N N . LYS A 1 354 ? 27.271 2.752 -28.085 1.00 94.50 354 LYS A N 1
ATOM 2943 C CA . LYS A 1 354 ? 27.797 3.924 -28.811 1.00 94.50 354 LYS A CA 1
ATOM 2944 C C . LYS A 1 354 ? 29.001 3.570 -29.679 1.00 94.50 354 LYS A C 1
ATOM 2946 O O . LYS A 1 354 ? 29.063 4.004 -30.825 1.00 94.50 354 LYS A O 1
ATOM 2951 N N . LEU A 1 355 ? 29.942 2.790 -29.145 1.00 94.56 355 LEU A N 1
ATOM 2952 C CA . LEU A 1 355 ? 31.123 2.351 -29.891 1.00 94.56 355 LEU A CA 1
ATOM 2953 C C . LEU A 1 355 ? 30.755 1.387 -31.024 1.00 94.56 355 LEU A C 1
ATOM 2955 O O . LEU A 1 355 ? 31.272 1.538 -32.128 1.00 94.56 355 LEU A O 1
ATOM 2959 N N . ILE A 1 356 ? 29.834 0.449 -30.772 1.00 94.38 356 ILE A N 1
ATOM 2960 C CA . ILE A 1 356 ? 29.322 -0.482 -31.791 1.00 94.38 356 ILE A CA 1
ATOM 2961 C C . ILE A 1 356 ? 28.720 0.283 -32.971 1.00 94.38 356 ILE A C 1
ATOM 2963 O O . ILE A 1 356 ? 29.095 0.021 -34.110 1.00 94.38 356 ILE A O 1
ATOM 2967 N N . ILE A 1 357 ? 27.836 1.250 -32.697 1.00 93.75 357 ILE A N 1
ATOM 2968 C CA . ILE A 1 357 ? 27.186 2.051 -33.741 1.00 93.75 357 ILE A CA 1
ATOM 2969 C C . ILE A 1 357 ? 28.225 2.884 -34.488 1.00 93.75 357 ILE A C 1
ATOM 2971 O O . ILE A 1 357 ? 28.294 2.798 -35.706 1.00 93.75 357 ILE A O 1
ATOM 2975 N N . LYS A 1 358 ? 29.074 3.637 -33.776 1.00 92.88 358 LYS A N 1
ATOM 2976 C CA . LYS A 1 358 ? 30.082 4.519 -34.389 1.00 92.88 358 LYS A CA 1
ATOM 2977 C C . LYS A 1 358 ? 31.041 3.771 -35.321 1.00 92.88 358 LYS A C 1
ATOM 2979 O O . LYS A 1 358 ? 31.439 4.310 -36.345 1.00 92.88 358 LYS A O 1
ATOM 2984 N N . ASN A 1 359 ? 31.420 2.549 -34.961 1.00 93.06 359 ASN A N 1
ATOM 2985 C CA . ASN A 1 359 ? 32.351 1.744 -35.749 1.00 93.06 359 ASN A CA 1
ATOM 2986 C C . ASN A 1 359 ? 31.637 0.803 -36.734 1.00 93.06 359 ASN A C 1
ATOM 2988 O O . ASN A 1 359 ? 32.307 0.020 -37.400 1.00 93.06 359 ASN A O 1
ATOM 2992 N N . SER A 1 360 ? 30.298 0.826 -36.790 1.00 92.12 360 SER A N 1
ATOM 2993 C CA . SER A 1 360 ? 29.463 -0.129 -37.538 1.00 92.12 360 SER A CA 1
ATOM 2994 C C . SER A 1 360 ? 29.826 -1.599 -37.269 1.00 92.12 360 SER A C 1
ATOM 2996 O O . SER A 1 360 ? 29.678 -2.472 -38.123 1.00 92.12 360 SER A O 1
ATOM 2998 N N . ASN A 1 361 ? 30.318 -1.889 -36.060 1.00 93.12 361 ASN A N 1
ATOM 2999 C CA . ASN A 1 361 ? 30.816 -3.206 -35.666 1.00 93.12 361 ASN A CA 1
ATOM 3000 C C . ASN A 1 361 ? 29.729 -3.998 -34.930 1.00 93.12 361 ASN A C 1
ATOM 3002 O O . ASN A 1 361 ? 29.842 -4.282 -33.735 1.00 93.12 361 ASN A O 1
ATOM 3006 N N . TYR A 1 362 ? 28.635 -4.284 -35.634 1.00 94.44 362 TYR A N 1
ATOM 3007 C CA . TYR A 1 362 ? 27.495 -5.008 -35.079 1.00 94.44 362 TYR A CA 1
ATOM 3008 C C . TYR A 1 362 ? 27.803 -6.507 -34.937 1.00 94.44 362 TYR A C 1
ATOM 3010 O O . TYR A 1 362 ? 28.305 -7.139 -35.871 1.00 94.44 362 TYR A O 1
ATOM 3018 N N . GLU A 1 363 ? 27.482 -7.074 -33.772 1.00 94.69 363 GLU A N 1
ATOM 3019 C CA . GLU A 1 363 ? 27.671 -8.494 -33.455 1.00 94.69 363 GLU A CA 1
ATOM 3020 C C . GLU A 1 363 ? 26.748 -9.355 -34.334 1.00 94.69 363 GLU A C 1
ATOM 3022 O O . GLU A 1 363 ? 25.538 -9.134 -34.385 1.00 94.69 363 GLU A O 1
ATOM 3027 N N . SER A 1 364 ? 27.300 -10.362 -35.015 1.00 93.75 364 SER A N 1
ATOM 3028 C CA . SER A 1 364 ? 26.567 -11.110 -36.045 1.00 93.75 364 SER A CA 1
ATOM 3029 C C . SER A 1 364 ? 25.369 -11.907 -35.511 1.00 93.75 364 SER A C 1
ATOM 3031 O O . SER A 1 364 ? 24.442 -12.208 -36.259 1.00 93.75 364 SER A O 1
ATOM 3033 N N . ASN A 1 365 ? 25.348 -12.262 -34.226 1.00 95.00 365 ASN A N 1
ATOM 3034 C CA . ASN A 1 365 ? 24.268 -13.016 -33.579 1.00 95.00 365 ASN A CA 1
ATOM 3035 C C . ASN A 1 365 ? 23.215 -12.125 -32.885 1.00 95.00 365 ASN A C 1
ATOM 3037 O O . ASN A 1 365 ? 22.352 -12.658 -32.176 1.00 95.00 365 ASN A O 1
ATOM 3041 N N . THR A 1 366 ? 23.254 -10.808 -33.115 1.00 96.69 366 THR A N 1
ATOM 3042 C CA . THR A 1 366 ? 22.440 -9.807 -32.413 1.00 96.69 366 THR A CA 1
ATOM 3043 C C . THR A 1 366 ? 21.517 -9.042 -33.339 1.00 96.69 366 THR A C 1
ATOM 3045 O O . THR A 1 366 ? 21.967 -8.412 -34.288 1.00 96.69 366 THR A O 1
ATOM 3048 N N . LEU A 1 367 ? 20.233 -9.003 -32.994 1.00 97.31 367 LEU A N 1
ATOM 3049 C CA . LEU A 1 367 ? 19.281 -8.073 -33.585 1.00 97.31 367 LEU A CA 1
ATOM 3050 C C . LEU A 1 367 ? 19.355 -6.730 -32.850 1.00 97.31 367 LEU A C 1
ATOM 3052 O O . LEU A 1 367 ? 19.269 -6.701 -31.624 1.00 97.31 367 LEU A O 1
ATOM 3056 N N . TYR A 1 368 ? 19.471 -5.620 -33.571 1.00 97.50 368 TYR A N 1
ATOM 3057 C CA . TYR A 1 368 ? 19.526 -4.286 -32.973 1.00 97.50 368 TYR A CA 1
ATOM 3058 C C . TYR A 1 368 ? 18.242 -3.513 -33.264 1.00 97.50 368 TYR A C 1
ATOM 3060 O O . TYR A 1 368 ? 17.886 -3.294 -34.421 1.00 97.50 368 TYR A O 1
ATOM 3068 N N . TYR A 1 369 ? 17.560 -3.074 -32.207 1.00 96.81 369 TYR A N 1
ATOM 3069 C CA . TYR A 1 369 ? 16.380 -2.220 -32.293 1.00 96.81 369 TYR A CA 1
ATOM 3070 C C . TYR A 1 369 ? 16.721 -0.776 -31.927 1.00 96.81 369 TYR A C 1
ATOM 3072 O O . TYR A 1 369 ? 17.209 -0.499 -30.828 1.00 96.81 369 TYR A O 1
ATOM 3080 N N . PHE A 1 370 ? 16.397 0.149 -32.825 1.00 96.00 370 PHE A N 1
ATOM 3081 C CA . PHE A 1 370 ? 16.612 1.579 -32.643 1.00 96.00 370 PHE A CA 1
ATOM 3082 C C . PHE A 1 370 ? 15.304 2.258 -32.244 1.00 96.00 370 PHE A C 1
ATOM 3084 O O . PHE A 1 370 ? 14.278 2.083 -32.896 1.00 96.00 370 PHE A O 1
ATOM 3091 N N . ASN A 1 371 ? 15.336 3.081 -31.193 1.00 90.19 371 ASN A N 1
ATOM 3092 C CA . ASN A 1 371 ? 14.195 3.934 -30.831 1.00 90.19 371 ASN A CA 1
ATOM 3093 C C . ASN A 1 371 ? 14.378 5.403 -31.238 1.00 90.19 371 ASN A C 1
ATOM 3095 O O . ASN A 1 371 ? 13.433 6.183 -31.143 1.00 90.19 371 ASN A O 1
ATOM 3099 N N . ASN A 1 372 ? 15.588 5.774 -31.659 1.00 91.06 372 ASN A N 1
ATOM 3100 C CA . ASN A 1 372 ? 15.958 7.127 -32.036 1.00 91.06 372 ASN A CA 1
ATOM 3101 C C . ASN A 1 372 ? 16.285 7.162 -33.529 1.00 91.06 372 ASN A C 1
ATOM 3103 O O . ASN A 1 372 ? 17.078 6.358 -34.020 1.00 91.06 372 ASN A O 1
ATOM 3107 N N . LYS A 1 373 ? 15.675 8.115 -34.236 1.00 92.06 373 LYS A N 1
ATOM 3108 C CA . LYS A 1 373 ? 15.842 8.283 -35.676 1.00 92.06 373 LYS A CA 1
ATOM 3109 C C . LYS A 1 373 ? 17.268 8.690 -36.069 1.00 92.06 373 LYS A C 1
ATOM 3111 O O . LYS A 1 373 ? 17.753 8.225 -37.086 1.00 92.06 373 LYS A O 1
ATOM 3116 N N . THR A 1 374 ? 17.960 9.487 -35.260 1.00 93.75 374 THR A N 1
ATOM 3117 C CA . THR A 1 374 ? 19.330 9.941 -35.544 1.00 93.75 374 THR A CA 1
ATOM 3118 C C . THR A 1 374 ? 20.313 8.771 -35.595 1.00 93.75 374 THR A C 1
ATOM 3120 O O . THR A 1 374 ? 21.063 8.637 -36.559 1.00 93.75 374 THR A O 1
ATOM 3123 N N . ASP A 1 375 ? 20.287 7.896 -34.585 1.00 93.12 375 ASP A N 1
ATOM 3124 C CA . ASP A 1 375 ? 21.166 6.719 -34.535 1.00 93.12 375 ASP A CA 1
ATOM 3125 C C . ASP A 1 375 ? 20.785 5.688 -35.606 1.00 93.12 375 ASP A C 1
ATOM 3127 O O . ASP A 1 375 ? 21.649 5.023 -36.177 1.00 93.12 375 ASP A O 1
ATOM 3131 N N . TRP A 1 376 ? 19.488 5.586 -35.903 1.00 95.69 376 TRP A N 1
ATOM 3132 C CA . TRP A 1 376 ? 18.975 4.762 -36.990 1.00 95.69 376 TRP A CA 1
ATOM 3133 C C . TRP A 1 376 ? 19.461 5.231 -38.365 1.00 95.69 376 TRP A C 1
ATOM 3135 O O . TRP A 1 376 ? 19.967 4.426 -39.143 1.00 95.69 376 TRP A O 1
ATOM 3145 N N . ASP A 1 377 ? 19.344 6.526 -38.660 1.00 95.44 377 ASP A N 1
ATOM 3146 C CA . ASP A 1 377 ? 19.781 7.110 -39.928 1.00 95.44 377 ASP A CA 1
ATOM 3147 C C . ASP A 1 377 ? 21.302 6.956 -40.092 1.00 95.44 377 ASP A C 1
ATOM 3149 O O . ASP A 1 377 ? 21.781 6.632 -41.180 1.00 95.44 377 ASP A O 1
ATOM 3153 N N . TYR A 1 378 ? 22.066 7.085 -39.000 1.00 94.38 378 TYR A N 1
ATOM 3154 C CA . TYR A 1 378 ? 23.497 6.787 -39.001 1.00 94.38 378 TYR A CA 1
ATOM 3155 C C . TYR A 1 378 ? 23.783 5.319 -39.352 1.00 94.38 378 TYR A C 1
ATOM 3157 O O . TYR A 1 378 ? 24.583 5.053 -40.249 1.00 94.38 378 TYR A O 1
ATOM 3165 N N . ALA A 1 379 ? 23.111 4.372 -38.690 1.00 94.25 379 ALA A N 1
ATOM 3166 C CA . ALA A 1 379 ? 23.263 2.939 -38.948 1.00 94.25 379 ALA A CA 1
ATOM 3167 C C . ALA A 1 379 ? 22.860 2.559 -40.383 1.00 94.25 379 ALA A C 1
ATOM 3169 O O . ALA A 1 379 ? 23.504 1.731 -41.021 1.00 94.25 379 ALA A O 1
ATOM 3170 N N . LYS A 1 380 ? 21.822 3.206 -40.922 1.00 94.56 380 LYS A N 1
ATOM 3171 C CA . LYS A 1 380 ? 21.358 3.025 -42.300 1.00 94.56 380 LYS A CA 1
ATOM 3172 C C . LYS A 1 380 ? 22.373 3.520 -43.329 1.00 94.56 380 LYS A C 1
ATOM 3174 O O . LYS A 1 380 ? 22.594 2.832 -44.323 1.00 94.56 380 LYS A O 1
ATOM 3179 N N . ASN A 1 381 ? 22.989 4.676 -43.088 1.00 94.62 381 ASN A N 1
ATOM 3180 C CA . ASN A 1 381 ? 23.982 5.261 -43.992 1.00 94.62 381 ASN A CA 1
ATOM 3181 C C . ASN A 1 381 ? 25.333 4.530 -43.956 1.00 94.62 381 ASN A C 1
ATOM 3183 O O . ASN A 1 381 ? 26.063 4.578 -44.939 1.00 94.62 381 ASN A O 1
ATOM 3187 N N . ASN A 1 382 ? 25.651 3.846 -42.852 1.00 93.19 382 ASN A N 1
ATOM 3188 C CA . ASN A 1 382 ? 26.913 3.121 -42.654 1.00 93.19 382 ASN A CA 1
ATOM 3189 C C . ASN A 1 382 ? 26.716 1.595 -42.573 1.00 93.19 382 ASN A C 1
ATOM 3191 O O . ASN A 1 382 ? 27.510 0.891 -41.948 1.00 93.19 382 ASN A O 1
ATOM 3195 N N . ARG A 1 383 ? 25.637 1.068 -43.165 1.00 90.19 383 ARG A N 1
ATOM 3196 C CA . ARG A 1 383 ? 25.353 -0.374 -43.149 1.00 90.19 383 ARG A CA 1
ATOM 3197 C C . ARG A 1 383 ? 26.467 -1.157 -43.847 1.00 90.19 383 ARG A C 1
ATOM 3199 O O . ARG A 1 383 ? 26.988 -0.702 -44.864 1.00 90.19 383 ARG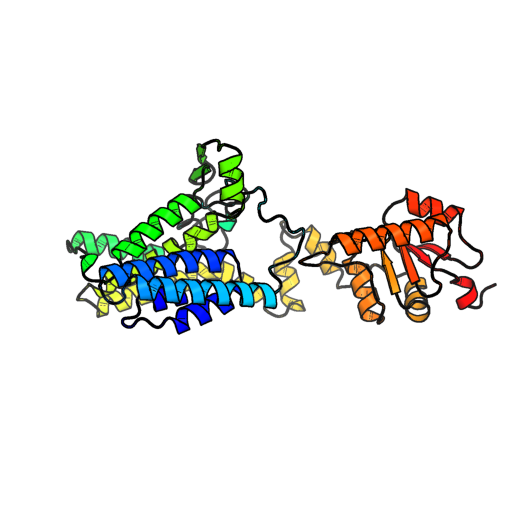 A O 1
ATOM 3206 N N . ARG A 1 384 ? 26.792 -2.347 -43.338 1.00 91.94 384 ARG A N 1
ATOM 3207 C CA . ARG A 1 384 ? 27.731 -3.255 -44.010 1.00 91.94 384 ARG A CA 1
ATOM 3208 C C . ARG A 1 384 ? 27.012 -4.054 -45.091 1.00 91.94 384 ARG A C 1
ATOM 3210 O O . ARG A 1 384 ? 25.792 -4.238 -45.034 1.00 91.94 384 ARG A O 1
ATOM 3217 N N . ASP A 1 385 ? 27.773 -4.554 -46.055 1.00 89.06 385 ASP A N 1
ATOM 3218 C CA . ASP A 1 385 ? 27.236 -5.457 -47.068 1.00 89.06 385 ASP A CA 1
ATOM 3219 C C . ASP A 1 385 ? 26.668 -6.720 -46.408 1.00 89.06 385 ASP A C 1
ATOM 3221 O O . ASP A 1 385 ? 27.268 -7.303 -45.504 1.00 89.06 385 ASP A O 1
ATOM 3225 N N . GLY A 1 386 ? 25.467 -7.117 -46.829 1.00 90.00 386 GLY A N 1
ATOM 3226 C CA . GLY A 1 386 ? 24.737 -8.244 -46.248 1.00 90.00 386 GLY A CA 1
ATOM 3227 C C . GLY A 1 386 ? 23.892 -7.921 -45.008 1.00 90.00 386 GLY A C 1
ATOM 3228 O O . GLY A 1 386 ? 23.059 -8.752 -44.639 1.00 90.00 386 GLY A O 1
ATOM 3229 N N . ASP A 1 387 ? 24.028 -6.736 -44.398 1.00 94.94 387 ASP A N 1
ATOM 3230 C CA . ASP A 1 387 ? 23.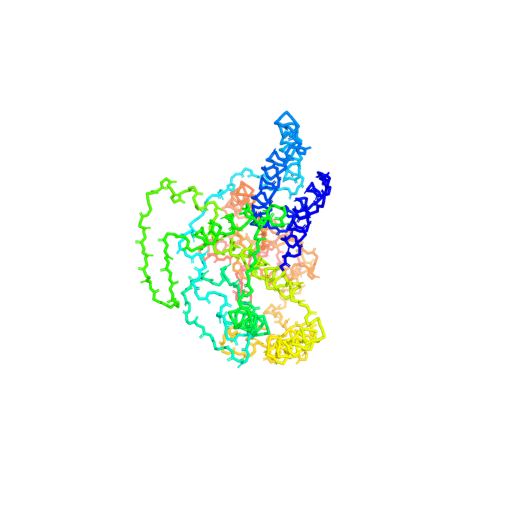169 -6.302 -43.287 1.00 94.94 387 ASP A CA 1
ATOM 3231 C C . ASP A 1 387 ? 21.771 -5.895 -43.802 1.00 94.94 387 ASP A C 1
ATOM 3233 O O . ASP A 1 387 ? 21.623 -5.161 -44.786 1.00 94.94 387 AS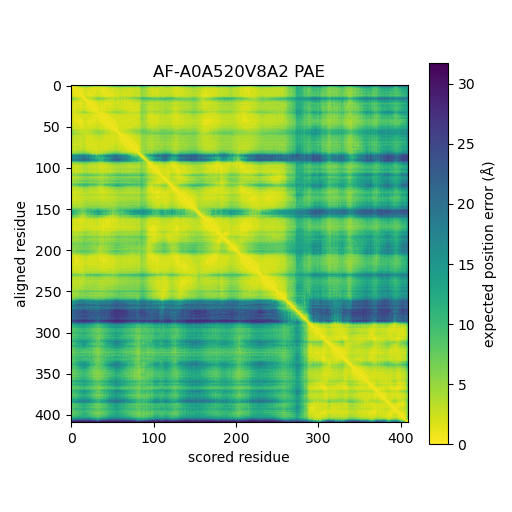P A O 1
ATOM 3237 N N . LEU A 1 388 ? 20.716 -6.314 -43.099 1.00 96.00 388 LEU A N 1
ATOM 3238 C CA . LEU A 1 388 ? 19.369 -5.780 -43.301 1.00 96.00 388 LEU A CA 1
ATOM 3239 C C . LEU A 1 388 ? 19.157 -4.587 -42.368 1.00 96.00 388 LEU A C 1
ATOM 3241 O O . LEU A 1 388 ? 19.247 -4.718 -41.152 1.00 96.00 388 LEU A O 1
ATOM 3245 N N . VAL A 1 389 ? 18.828 -3.431 -42.947 1.00 96.31 389 VAL A N 1
ATOM 3246 C CA . VAL A 1 389 ? 18.481 -2.205 -42.215 1.00 96.31 389 VAL A CA 1
ATOM 3247 C C . VAL A 1 389 ? 17.150 -1.685 -42.751 1.00 96.31 389 VAL A C 1
ATOM 3249 O O . VAL A 1 389 ? 17.108 -1.003 -43.776 1.00 96.31 389 VAL A O 1
ATOM 3252 N N . ALA A 1 390 ? 16.051 -2.058 -42.093 1.00 96.19 390 ALA A N 1
ATOM 3253 C CA . ALA A 1 390 ? 14.693 -1.718 -42.512 1.00 96.19 390 ALA A CA 1
ATOM 3254 C C . ALA A 1 390 ? 13.755 -1.392 -41.338 1.00 96.19 390 ALA A C 1
ATOM 3256 O O . ALA A 1 390 ? 14.005 -1.742 -40.184 1.00 96.19 390 ALA A O 1
ATOM 3257 N N . VAL A 1 391 ? 12.647 -0.718 -41.656 1.00 95.75 391 VAL A N 1
ATOM 3258 C CA . VAL A 1 391 ? 11.514 -0.573 -40.736 1.00 95.75 391 VAL A CA 1
ATOM 3259 C C . VAL A 1 391 ? 10.575 -1.751 -40.967 1.00 95.75 391 VAL A C 1
ATOM 3261 O O . VAL A 1 391 ? 9.964 -1.838 -42.027 1.00 95.75 391 VAL A O 1
ATOM 3264 N N . ILE A 1 392 ? 10.467 -2.646 -39.987 1.00 95.00 392 ILE A N 1
ATOM 3265 C CA . ILE A 1 392 ? 9.685 -3.885 -40.073 1.00 95.00 392 ILE A CA 1
ATOM 3266 C C . ILE A 1 392 ? 8.575 -3.809 -39.033 1.00 95.00 392 ILE A C 1
ATOM 3268 O O . ILE A 1 392 ? 8.850 -3.658 -37.843 1.00 95.00 392 ILE A O 1
ATOM 3272 N N . ASP A 1 393 ? 7.320 -3.852 -39.482 1.00 90.50 393 ASP A N 1
ATOM 3273 C CA . ASP A 1 393 ? 6.134 -3.688 -38.626 1.00 90.50 393 ASP A CA 1
ATOM 3274 C C . ASP A 1 393 ? 6.193 -2.438 -37.720 1.00 90.50 393 ASP A C 1
ATOM 3276 O O . ASP A 1 393 ? 5.750 -2.438 -36.571 1.00 90.50 393 ASP A O 1
ATOM 3280 N N . GLY A 1 394 ? 6.778 -1.351 -38.237 1.00 89.19 394 GLY A N 1
ATOM 3281 C CA . GLY A 1 394 ? 6.956 -0.088 -37.513 1.00 89.19 394 GLY A CA 1
ATOM 3282 C C . GLY A 1 394 ? 8.157 -0.043 -36.560 1.00 89.19 394 GLY A C 1
ATOM 3283 O O . GLY A 1 394 ? 8.352 0.971 -35.892 1.00 89.19 394 GLY A O 1
ATOM 3284 N N . LEU A 1 395 ? 8.982 -1.094 -36.502 1.00 93.19 395 LEU A N 1
ATOM 3285 C CA . LEU A 1 395 ? 10.198 -1.150 -35.690 1.00 93.19 395 LEU A CA 1
ATOM 3286 C C . LEU A 1 395 ? 11.446 -0.944 -36.558 1.00 93.19 395 LEU A C 1
ATOM 3288 O O . LEU A 1 395 ? 11.611 -1.602 -37.581 1.00 93.19 395 LEU A O 1
ATOM 3292 N N . MET A 1 396 ? 12.336 -0.038 -36.148 1.00 96.81 396 MET A N 1
ATOM 3293 C CA . MET A 1 396 ? 13.609 0.236 -36.829 1.00 96.81 396 MET A CA 1
ATOM 3294 C C . MET A 1 396 ? 14.639 -0.833 -36.440 1.00 96.81 396 MET A C 1
ATOM 3296 O O . MET A 1 396 ? 15.140 -0.826 -35.311 1.00 96.81 396 MET A O 1
ATOM 3300 N N . ILE A 1 397 ? 14.911 -1.773 -37.349 1.00 97.56 397 ILE A N 1
ATOM 3301 C CA . ILE A 1 397 ? 15.702 -2.980 -37.084 1.00 97.56 397 ILE A CA 1
ATOM 3302 C C . ILE A 1 397 ? 16.954 -3.025 -37.956 1.00 97.56 397 ILE A C 1
ATOM 3304 O O . ILE A 1 397 ? 16.876 -2.942 -39.182 1.00 97.56 397 ILE A O 1
ATOM 3308 N N . LEU A 1 398 ? 18.105 -3.226 -37.313 1.00 97.69 398 LEU A N 1
ATOM 3309 C CA . LEU A 1 398 ? 19.338 -3.644 -37.971 1.00 97.69 398 LEU A CA 1
ATOM 3310 C C . LEU A 1 398 ? 19.615 -5.108 -37.622 1.00 97.69 398 LEU A C 1
ATOM 3312 O O . LEU A 1 398 ? 19.728 -5.476 -36.450 1.00 97.69 398 LEU A O 1
ATOM 3316 N N . ALA A 1 399 ? 19.724 -5.927 -38.658 1.00 97.25 399 ALA A N 1
ATOM 3317 C CA . ALA A 1 399 ? 19.955 -7.359 -38.604 1.00 97.25 399 ALA A CA 1
ATOM 3318 C C . ALA A 1 399 ? 21.280 -7.663 -39.336 1.00 97.25 399 ALA A C 1
ATOM 3320 O O . ALA A 1 399 ? 21.316 -7.678 -40.572 1.00 97.25 399 ALA A O 1
ATOM 3321 N N . PRO A 1 400 ? 22.384 -7.853 -38.591 1.00 96.75 400 PRO A N 1
ATOM 3322 C CA . PRO A 1 400 ? 23.711 -8.072 -39.155 1.00 96.75 400 PRO A CA 1
ATOM 3323 C C . PRO A 1 400 ? 23.804 -9.345 -39.995 1.00 96.75 400 PRO A C 1
ATOM 3325 O O . PRO A 1 400 ? 23.306 -10.390 -39.566 1.00 96.75 400 PRO A O 1
ATOM 3328 N N . GLU A 1 401 ? 24.471 -9.278 -41.148 1.00 95.44 401 GLU A N 1
ATOM 3329 C CA . GLU A 1 401 ? 24.719 -10.407 -42.062 1.00 95.44 401 GLU A CA 1
ATOM 3330 C C . GLU A 1 401 ? 23.440 -11.159 -42.490 1.00 95.44 401 GLU A C 1
ATOM 3332 O O . GLU A 1 401 ? 23.495 -12.328 -42.873 1.00 95.44 401 GLU A O 1
ATOM 3337 N N . TYR A 1 402 ? 22.270 -10.520 -42.404 1.00 95.50 402 TYR A N 1
ATOM 3338 C CA . TYR A 1 402 ? 20.976 -11.158 -42.644 1.00 95.50 402 TYR A CA 1
ATOM 3339 C C . TYR A 1 402 ? 20.893 -11.844 -44.015 1.00 95.50 402 TYR A C 1
ATOM 3341 O O . TYR A 1 402 ? 20.510 -13.011 -44.096 1.00 95.50 402 TYR A O 1
ATOM 3349 N N . TYR A 1 403 ? 21.288 -11.155 -45.091 1.00 93.62 403 TYR A N 1
ATOM 3350 C CA . TYR A 1 403 ? 21.193 -11.702 -46.450 1.00 93.62 403 TYR A CA 1
ATOM 3351 C C . TYR A 1 403 ? 22.192 -12.841 -46.689 1.00 93.62 403 TYR A C 1
ATOM 3353 O O . TYR A 1 403 ? 21.830 -13.870 -47.265 1.00 93.62 403 TYR A O 1
ATOM 3361 N N . ILE A 1 404 ? 23.400 -12.709 -46.130 1.00 91.62 404 ILE A N 1
ATOM 3362 C CA . ILE A 1 404 ? 24.450 -13.737 -46.174 1.00 91.62 404 ILE A CA 1
ATOM 3363 C C . ILE A 1 404 ? 23.956 -15.014 -45.487 1.00 91.62 404 ILE A C 1
ATOM 3365 O O . ILE A 1 404 ? 24.052 -16.109 -46.040 1.00 91.62 404 ILE A O 1
ATOM 3369 N N . LYS A 1 405 ? 23.355 -14.884 -44.300 1.00 89.38 405 LYS A N 1
ATOM 3370 C CA . LYS A 1 405 ? 22.845 -16.022 -43.519 1.00 89.38 405 LYS A CA 1
ATOM 3371 C C . LYS A 1 405 ? 21.610 -16.680 -44.129 1.00 89.38 405 LYS A C 1
ATOM 3373 O O . LYS A 1 405 ? 21.324 -17.832 -43.810 1.00 89.38 405 LYS A O 1
ATOM 3378 N N . LEU A 1 406 ? 20.906 -15.982 -45.017 1.00 85.81 406 LEU A N 1
ATOM 3379 C CA . LEU A 1 406 ? 19.816 -16.542 -45.816 1.00 85.81 406 LEU A CA 1
ATOM 3380 C C . LEU A 1 406 ? 20.274 -17.169 -47.140 1.00 85.81 406 LEU A C 1
ATOM 3382 O O . LEU A 1 406 ? 19.434 -17.705 -47.863 1.00 85.81 406 LEU A O 1
ATOM 3386 N N . GLY A 1 407 ? 21.568 -17.112 -47.471 1.00 76.62 407 GLY A N 1
ATOM 3387 C CA . GLY A 1 407 ? 22.090 -17.619 -48.743 1.00 76.62 407 GLY A CA 1
ATOM 3388 C C . GLY A 1 407 ? 21.607 -16.822 -49.959 1.00 76.62 407 GLY A C 1
ATOM 3389 O O . GLY A 1 407 ? 21.535 -17.365 -51.059 1.00 76.62 407 GLY A O 1
ATOM 3390 N N . LYS A 1 408 ? 21.232 -15.552 -49.761 1.00 60.50 408 LYS A N 1
ATOM 3391 C CA . LYS A 1 408 ? 20.843 -14.621 -50.823 1.00 60.50 408 LYS A CA 1
ATOM 3392 C C . LYS A 1 408 ? 22.003 -13.648 -51.025 1.00 60.50 408 LYS A C 1
ATOM 3394 O O . LYS A 1 408 ? 22.170 -12.745 -50.208 1.00 60.50 408 LYS A O 1
ATOM 3399 N N . ASN A 1 409 ? 22.810 -13.883 -52.058 1.00 47.06 409 ASN A N 1
ATOM 3400 C CA . ASN A 1 409 ? 23.825 -12.925 -52.505 1.00 47.06 409 ASN A CA 1
ATOM 3401 C C . ASN A 1 409 ? 23.182 -11.784 -53.286 1.00 47.06 409 ASN A C 1
ATOM 3403 O O . ASN A 1 409 ? 22.302 -12.087 -54.127 1.00 47.06 409 ASN A O 1
#

Radius of gyration: 28.84 Å; Cα contacts (8 Å, |Δi|>4): 513; chains: 1; bounding box: 61×44×88 Å